Protein AF-A0A963PIR9-F1 (afdb_monomer_lite)

Sequence (460 aa):
MIISVSLACGAAQAVDATGGAGATGAAAPATNVNANANAIANAVTDGWLGLYDAKAFSLSIAGAGALPPSRQAAWYFRGETVAVPKSGLPLAGYEPGVRAFDDVEHWASTRAPDAALDYPPLVWVAAPQRIRDARLAPEGKELVASSGAMPFKFVPKIALNRSYADASSIKFFASRPLMLRGTLTPEGFVARSVWPEDFAFGPDAPATRALPAGDATQAMRTLMREMPQGGAQSPYAAMTLWQRPGDTGKWVGKPVLGLMVNGAQGDDDEAHGGHFAIVTGRVQADGSIGDWLVNNFYSLDVESEKGIIAAPVPLDNYLADLNAGQGWYRPSTMLVAVLEEERAAVLVQSALNRVYNQFYRHQLVYYHPNQNCASISVDTLRALGWDVPARGPSSRVLAWLGYPFIALKDMSIGKAKLAFDYLRTDQTRLMPAAALEEAFASLLALASGAPPQPPEGKLA

Foldseek 3Di:
DKKKWWDFQFDPDDDDDDDDDDDDDDDDDDDDDDDDDDQKDWPQPADFQFLHRSVQWDKQALNPDDAQPDPLVCVLQNHFIKTAGDPPAAAQAFDPPDQLLLRLLVCQQPDDLPDDFHDFSIAGARATIKGWQWAQALVNQWIQGPVGIWGEEEDDAQPLFPQFDDNRSSNVRNVATWMFGFDQDPRTTHTQFIDGQVLFADQFADAADEFDDDALLVSLVCVQLVDVQSCNVPDIDMHDHDDDPPPPRGFAFFKKKKKKFWFDFDDDSVGGGPAIWIWIHGQHPSRGQQSIWTQGDDASVDCDSLNDDGRGYGLRCCQTRRRRHRSRGTIMMMMMDGDPDCSLSSSLNSSSSNVVSCDSVVSQGQDQLQRHNQNSNQSSCVSQQQCLDFPFFQAQVCLVVQLVVCCVVVVDNPVSVSSSSNRGYGCSRNGSSSVVSSVSSSVVCVSVVPDDVPRPHSND

Structure (mmCIF, N/CA/C/O backbone):
data_AF-A0A963PIR9-F1
#
_entry.id   AF-A0A963PIR9-F1
#
loop_
_atom_site.group_PDB
_atom_site.id
_atom_site.type_symbol
_atom_site.label_atom_id
_atom_site.label_alt_id
_atom_site.label_comp_id
_atom_site.label_asym_id
_atom_site.label_entity_id
_atom_site.label_seq_id
_atom_site.pdbx_PDB_ins_code
_atom_site.Cartn_x
_atom_site.Cartn_y
_atom_site.Cartn_z
_atom_site.occupancy
_atom_site.B_iso_or_equiv
_atom_site.auth_seq_id
_atom_site.auth_comp_id
_atom_site.auth_asym_id
_atom_site.auth_atom_id
_atom_site.pdbx_PDB_model_num
ATOM 1 N N . MET A 1 1 ? -11.883 -6.493 -14.678 1.00 51.81 1 MET A N 1
ATOM 2 C CA . MET A 1 1 ? -12.381 -5.111 -14.879 1.00 51.81 1 MET A CA 1
ATOM 3 C C . MET A 1 1 ? -11.295 -4.118 -14.488 1.00 51.81 1 MET A C 1
ATOM 5 O O . MET A 1 1 ? -10.507 -4.513 -13.647 1.00 51.81 1 MET A O 1
ATOM 9 N N . ILE A 1 2 ? -11.221 -2.902 -15.052 1.00 58.22 2 ILE A N 1
ATOM 10 C CA . ILE A 1 2 ? -10.179 -1.905 -14.715 1.00 58.22 2 ILE A CA 1
ATOM 11 C C . ILE A 1 2 ? -10.826 -0.569 -14.327 1.00 58.22 2 ILE A C 1
ATOM 13 O O . ILE A 1 2 ? -11.630 -0.016 -15.080 1.00 58.22 2 ILE A O 1
ATOM 17 N N . ILE A 1 3 ? -10.488 -0.057 -13.145 1.00 51.84 3 ILE A N 1
ATOM 18 C CA . ILE A 1 3 ? -11.109 1.119 -12.515 1.00 51.84 3 ILE A CA 1
ATOM 19 C C . ILE A 1 3 ? -10.010 2.036 -11.993 1.00 51.84 3 ILE A C 1
ATOM 21 O O . ILE A 1 3 ? -8.996 1.562 -11.490 1.00 51.84 3 ILE A O 1
ATOM 25 N N . SER A 1 4 ? -10.216 3.344 -12.089 1.00 51.41 4 SER A N 1
ATOM 26 C CA . SER A 1 4 ? -9.362 4.334 -11.437 1.00 51.41 4 SER A CA 1
ATOM 27 C C . SER A 1 4 ? -10.076 4.904 -10.220 1.00 51.41 4 SER A C 1
ATOM 29 O O . SER A 1 4 ? -11.271 5.202 -10.266 1.00 51.41 4 SER A O 1
ATOM 31 N N . VAL A 1 5 ? -9.339 5.028 -9.124 1.00 54.53 5 VAL A N 1
ATOM 32 C CA . VAL A 1 5 ? -9.791 5.602 -7.862 1.00 54.53 5 VAL A CA 1
ATOM 33 C C . VAL A 1 5 ? -8.828 6.724 -7.489 1.00 54.53 5 VAL A C 1
ATOM 35 O O . VAL A 1 5 ? -7.631 6.491 -7.333 1.00 54.53 5 VAL A O 1
ATOM 38 N N . SER A 1 6 ? -9.346 7.937 -7.339 1.00 52.47 6 SER A N 1
ATOM 39 C CA . SER A 1 6 ? -8.608 9.093 -6.835 1.00 52.47 6 SER A CA 1
ATOM 40 C C . SER A 1 6 ? -8.974 9.325 -5.373 1.00 52.47 6 SER A C 1
ATOM 42 O O . SER A 1 6 ? -10.152 9.413 -5.018 1.00 52.47 6 SER A O 1
ATOM 44 N N . LEU A 1 7 ? -7.954 9.396 -4.521 1.00 49.66 7 LEU A N 1
ATOM 45 C CA . LEU A 1 7 ? -8.064 9.496 -3.071 1.00 49.66 7 LEU A CA 1
ATOM 46 C C . LEU A 1 7 ? -7.283 10.719 -2.581 1.00 49.66 7 LEU A C 1
ATOM 48 O O . LEU A 1 7 ? -6.090 10.864 -2.853 1.00 49.66 7 LEU A O 1
ATOM 52 N N . ALA A 1 8 ? -7.946 11.564 -1.798 1.00 42.62 8 ALA A N 1
ATOM 53 C CA . ALA A 1 8 ? -7.314 12.629 -1.029 1.00 42.62 8 ALA A CA 1
ATOM 54 C C . ALA A 1 8 ? -7.882 12.620 0.395 1.00 42.62 8 ALA A C 1
ATOM 56 O O . ALA A 1 8 ? -9.100 12.629 0.579 1.00 42.62 8 ALA A O 1
ATOM 57 N N . CYS A 1 9 ? -7.017 12.588 1.412 1.00 38.81 9 CYS A N 1
ATOM 58 C CA . CYS A 1 9 ? -7.437 12.688 2.809 1.00 38.81 9 CYS A CA 1
ATOM 59 C C . CYS A 1 9 ? -7.296 14.138 3.278 1.00 38.81 9 CYS A C 1
ATOM 61 O O . CYS A 1 9 ? -6.255 14.529 3.791 1.00 38.81 9 CYS A O 1
ATOM 63 N N . GLY A 1 10 ? -8.374 14.912 3.151 1.00 35.91 10 GLY A N 1
ATOM 64 C CA . GLY A 1 10 ? -8.484 16.236 3.763 1.00 35.91 10 GLY A CA 1
ATOM 65 C C . GLY A 1 10 ? -7.653 17.339 3.090 1.00 35.91 10 GLY A C 1
ATOM 66 O O . GLY A 1 10 ? -6.614 17.117 2.477 1.00 35.91 10 GLY A O 1
ATOM 67 N N . ALA A 1 11 ? -8.147 18.571 3.201 1.00 34.59 11 ALA A N 1
ATOM 68 C CA . ALA A 1 11 ? -7.557 19.761 2.600 1.00 34.59 11 ALA A CA 1
ATOM 69 C C . ALA A 1 11 ? -6.315 20.233 3.378 1.00 34.59 11 ALA A C 1
ATOM 71 O O . ALA A 1 11 ? -6.393 21.164 4.173 1.00 34.59 11 ALA A O 1
ATOM 72 N N . ALA A 1 12 ? -5.155 19.616 3.162 1.00 30.86 12 ALA A N 1
ATOM 73 C CA . ALA A 1 12 ? -3.904 20.084 3.755 1.00 30.86 12 ALA A CA 1
ATOM 74 C C . ALA A 1 12 ? -3.086 20.920 2.755 1.00 30.86 12 ALA A C 1
ATOM 76 O O . ALA A 1 12 ? -2.168 20.410 2.124 1.00 30.86 12 ALA A O 1
ATOM 77 N N . GLN A 1 13 ? -3.450 22.202 2.618 1.00 30.95 13 GLN A N 1
ATOM 78 C CA . GLN A 1 13 ? -2.555 23.377 2.580 1.00 30.95 13 GLN A CA 1
ATOM 79 C C . GLN A 1 13 ? -3.391 24.634 2.287 1.00 30.95 13 GLN A C 1
ATOM 81 O O . GLN A 1 13 ? -3.802 24.877 1.154 1.00 30.95 13 GLN A O 1
ATOM 86 N N . ALA A 1 14 ? -3.647 25.435 3.323 1.00 27.78 14 ALA A N 1
ATOM 87 C CA . ALA A 1 14 ? -4.069 26.819 3.166 1.00 27.78 14 ALA A CA 1
ATOM 88 C C . ALA A 1 14 ? -2.808 27.690 3.098 1.00 27.78 14 ALA A C 1
ATOM 90 O O . ALA A 1 14 ? -2.088 27.817 4.088 1.00 27.78 14 ALA A O 1
ATOM 91 N N . VAL A 1 15 ? -2.544 28.275 1.931 1.00 31.08 15 VAL A N 1
ATOM 92 C CA . VAL A 1 15 ? -1.823 29.547 1.847 1.00 31.08 15 VAL A CA 1
ATOM 93 C C . VAL A 1 15 ? -2.890 30.634 1.916 1.00 31.08 15 VAL A C 1
ATOM 95 O O . VAL A 1 15 ? -3.922 30.522 1.255 1.00 31.08 15 VAL A O 1
ATOM 98 N N . ASP A 1 16 ? -2.657 31.628 2.771 1.00 28.58 16 ASP A N 1
ATOM 99 C CA . ASP A 1 16 ? -3.532 32.771 3.029 1.00 28.58 16 ASP A CA 1
ATOM 100 C C . ASP A 1 16 ? -4.229 33.306 1.768 1.00 28.58 16 ASP A C 1
ATOM 102 O O . ASP A 1 16 ? -3.585 33.801 0.844 1.00 28.58 16 ASP A O 1
ATOM 106 N N . ALA A 1 17 ? -5.561 33.304 1.783 1.00 25.97 17 ALA A N 1
ATOM 107 C CA . ALA A 1 17 ? -6.361 34.236 1.003 1.00 25.97 17 ALA A CA 1
ATOM 108 C C . ALA A 1 17 ? -7.673 34.519 1.742 1.00 25.97 17 ALA A C 1
ATOM 110 O O . ALA A 1 17 ? -8.465 33.634 2.063 1.00 25.97 17 ALA A O 1
ATOM 111 N N . THR A 1 18 ? -7.859 35.791 2.057 1.00 29.84 18 THR A N 1
ATOM 112 C CA . THR A 1 18 ? -9.017 36.377 2.717 1.00 29.84 18 THR A CA 1
ATOM 113 C C . THR A 1 18 ? -10.271 36.336 1.835 1.00 29.84 18 THR A C 1
ATOM 115 O O . THR A 1 18 ? -10.213 36.633 0.646 1.00 29.84 18 THR A O 1
ATOM 118 N N . GLY A 1 19 ? -11.434 36.106 2.459 1.00 23.64 19 GLY A N 1
ATOM 119 C CA . GLY A 1 19 ? -12.704 36.694 2.013 1.00 23.64 19 GLY A CA 1
ATOM 120 C C . GLY A 1 19 ? -13.855 35.734 1.688 1.00 23.64 19 GLY A C 1
ATOM 121 O O . GLY A 1 19 ? -13.718 34.819 0.890 1.00 23.64 19 GLY A O 1
ATOM 122 N N . GLY A 1 20 ? -15.035 36.055 2.238 1.00 22.81 20 GLY A N 1
ATOM 123 C CA . GLY A 1 20 ? -16.329 35.785 1.594 1.00 22.81 20 GLY A CA 1
ATOM 124 C C . GLY A 1 20 ? -17.233 34.750 2.266 1.00 22.81 20 GLY A C 1
ATOM 125 O O . GLY A 1 20 ? -17.070 33.553 2.085 1.00 22.81 20 GLY A O 1
ATOM 126 N N . ALA A 1 21 ? -18.233 35.232 3.005 1.00 25.92 21 ALA A N 1
ATOM 127 C CA . ALA A 1 21 ? -19.285 34.444 3.640 1.00 25.92 21 ALA A CA 1
ATOM 128 C C . ALA A 1 21 ? -20.358 33.942 2.650 1.00 25.92 21 ALA A C 1
ATOM 130 O O . ALA A 1 21 ? -20.620 34.581 1.634 1.00 25.92 21 ALA A O 1
ATOM 131 N N . GLY A 1 22 ? -21.057 32.863 3.025 1.00 23.91 22 GLY A N 1
ATOM 132 C CA . GLY A 1 22 ? -22.300 32.426 2.382 1.00 23.91 22 GLY A CA 1
ATOM 133 C C . GLY A 1 22 ? -22.778 31.061 2.883 1.00 23.91 22 GLY A C 1
ATOM 134 O O . GLY A 1 22 ? -22.347 30.032 2.381 1.00 23.91 22 GLY A O 1
ATOM 135 N N . ALA A 1 23 ? -23.656 31.051 3.887 1.00 26.27 23 ALA A N 1
ATOM 136 C CA . ALA A 1 23 ? -24.321 29.853 4.399 1.00 26.27 23 ALA A CA 1
ATOM 137 C C . ALA A 1 23 ? -25.597 29.534 3.602 1.00 26.27 23 ALA A C 1
ATOM 139 O O . ALA A 1 23 ? -26.309 30.457 3.227 1.00 26.27 23 ALA A O 1
ATOM 140 N N . THR A 1 24 ? -25.947 28.253 3.457 1.00 26.12 24 THR A N 1
ATOM 141 C CA . THR A 1 24 ? -27.313 27.737 3.692 1.00 26.12 24 THR A CA 1
ATOM 142 C C . THR A 1 24 ? -27.246 26.225 3.914 1.00 26.12 24 THR A C 1
ATOM 144 O O . THR A 1 24 ? -26.590 25.500 3.172 1.00 26.12 24 THR A O 1
ATOM 147 N N . GLY A 1 25 ? -27.880 25.767 4.994 1.00 23.94 25 GLY A N 1
ATOM 148 C CA . GLY A 1 25 ? -27.978 24.360 5.363 1.00 23.94 25 GLY A CA 1
ATOM 149 C C . GLY A 1 25 ? -29.287 23.736 4.889 1.00 23.94 25 GLY A C 1
ATOM 150 O O . GLY A 1 25 ? -30.312 24.408 4.802 1.00 23.94 25 GLY A O 1
ATOM 151 N N . ALA A 1 26 ? -29.251 22.429 4.654 1.00 25.78 26 ALA A N 1
ATOM 152 C CA . ALA A 1 26 ? -30.433 21.584 4.589 1.00 25.78 26 ALA A CA 1
ATOM 153 C C . ALA A 1 26 ? -30.130 20.287 5.349 1.00 25.78 26 ALA A C 1
ATOM 155 O O . ALA A 1 26 ? -29.176 19.577 5.036 1.00 25.78 26 ALA A O 1
ATOM 156 N N . ALA A 1 27 ? -30.914 20.027 6.395 1.00 26.44 27 ALA A N 1
ATOM 157 C CA . ALA A 1 27 ? -30.847 18.814 7.197 1.00 26.44 27 ALA A CA 1
ATOM 158 C C . ALA A 1 27 ? -31.503 17.647 6.442 1.00 26.44 27 ALA A C 1
ATOM 160 O O . ALA A 1 27 ? -32.611 17.794 5.925 1.00 26.44 27 ALA A O 1
ATOM 161 N N . ALA A 1 28 ? -30.837 16.492 6.409 1.00 26.47 28 ALA A N 1
ATOM 162 C CA . ALA A 1 28 ? -31.400 15.231 5.928 1.00 26.47 28 ALA A CA 1
ATOM 163 C C . ALA A 1 28 ? -31.786 14.332 7.124 1.00 26.47 28 ALA A C 1
ATOM 165 O O . ALA A 1 28 ? -31.145 14.415 8.176 1.00 26.47 28 ALA A O 1
ATOM 166 N N . PRO A 1 29 ? -32.848 13.513 7.006 1.00 28.28 29 PRO A N 1
ATOM 167 C CA . PRO A 1 29 ? -33.499 12.876 8.145 1.00 28.28 29 PRO A CA 1
ATOM 168 C C . PRO A 1 29 ? -32.744 11.635 8.633 1.00 28.28 29 PRO A C 1
ATOM 170 O O . PRO A 1 29 ? -32.159 10.884 7.856 1.00 28.28 29 PRO A O 1
ATOM 173 N N . ALA A 1 30 ? -32.808 11.407 9.944 1.00 27.92 30 ALA A N 1
ATOM 174 C CA . ALA A 1 30 ? -32.287 10.219 10.600 1.00 27.92 30 ALA A CA 1
ATOM 175 C C . ALA A 1 30 ? -33.145 8.989 10.259 1.00 27.92 30 ALA A C 1
ATOM 177 O O . ALA A 1 30 ? -34.313 8.912 10.642 1.00 27.92 30 ALA A O 1
ATOM 178 N N . THR A 1 31 ? -32.562 8.007 9.576 1.00 29.03 31 THR A N 1
ATOM 179 C CA . THR A 1 31 ? -33.113 6.650 9.498 1.00 29.03 31 THR A CA 1
ATOM 180 C C . THR A 1 31 ? -32.428 5.765 10.530 1.00 29.03 31 THR A C 1
ATOM 182 O O . THR A 1 31 ? -31.224 5.528 10.464 1.00 29.03 31 THR A O 1
ATOM 185 N N . ASN A 1 32 ? -33.227 5.291 11.487 1.00 32.75 32 ASN A N 1
ATOM 186 C CA . ASN A 1 32 ? -32.869 4.290 12.486 1.00 32.75 32 ASN A CA 1
ATOM 187 C C . ASN A 1 32 ? -32.383 2.990 11.830 1.00 32.75 32 ASN A C 1
ATOM 189 O O . ASN A 1 32 ? -33.129 2.367 11.076 1.00 32.75 32 ASN A O 1
ATOM 193 N N . VAL A 1 33 ? -31.193 2.530 12.221 1.00 32.31 33 VAL A N 1
ATOM 194 C CA . VAL A 1 33 ? -30.774 1.131 12.085 1.00 32.31 33 VAL A CA 1
ATOM 195 C C . VAL A 1 33 ? -30.476 0.609 13.489 1.00 32.31 33 VAL A C 1
ATOM 197 O O . VAL A 1 33 ? -29.594 1.108 14.184 1.00 32.31 33 VAL A O 1
ATOM 200 N N . ASN A 1 34 ? -31.268 -0.367 13.929 1.00 35.25 34 ASN A N 1
ATOM 201 C CA . ASN A 1 34 ? -31.104 -1.037 15.214 1.00 35.25 34 ASN A CA 1
ATOM 202 C C . ASN A 1 34 ? -29.860 -1.947 15.212 1.00 35.25 34 ASN A C 1
ATOM 204 O O . ASN A 1 34 ? -29.832 -2.956 14.518 1.00 35.25 34 ASN A O 1
ATOM 208 N N . ALA A 1 35 ? -28.899 -1.575 16.059 1.00 33.12 35 ALA A N 1
ATOM 209 C CA . ALA A 1 35 ? -28.297 -2.357 17.146 1.00 33.12 35 ALA A CA 1
ATOM 210 C C . ALA A 1 35 ? -27.519 -3.677 16.880 1.00 33.12 35 ALA A C 1
ATOM 212 O O . ALA A 1 35 ? -28.085 -4.726 16.585 1.00 33.12 35 ALA A O 1
ATOM 213 N N . ASN A 1 36 ? -26.244 -3.599 17.300 1.00 38.16 36 ASN A N 1
ATOM 214 C CA . ASN A 1 36 ? -25.460 -4.565 18.094 1.00 38.16 36 ASN A CA 1
ATOM 215 C C . ASN A 1 36 ? -24.495 -5.543 17.397 1.00 38.16 36 ASN A C 1
ATOM 217 O O . ASN A 1 36 ? -24.749 -6.740 17.298 1.00 38.16 36 ASN A O 1
ATOM 221 N N . ALA A 1 37 ? -23.277 -5.042 17.161 1.00 34.19 37 ALA A N 1
ATOM 222 C CA . ALA A 1 37 ? -22.028 -5.676 17.595 1.00 34.19 37 ALA A CA 1
ATOM 223 C C . ALA A 1 37 ? -21.035 -4.566 18.009 1.00 34.19 37 ALA A C 1
ATOM 225 O O . ALA A 1 37 ? -21.046 -3.496 17.410 1.00 34.19 37 ALA A O 1
ATOM 226 N N . ASN A 1 38 ? -20.268 -4.794 19.082 1.00 49.88 38 ASN A N 1
ATOM 227 C CA . ASN A 1 38 ? -19.355 -3.860 19.765 1.00 49.88 38 ASN A CA 1
ATOM 228 C C . ASN A 1 38 ? -18.841 -2.691 18.903 1.00 49.88 38 ASN A C 1
ATOM 230 O O . ASN A 1 38 ? -18.019 -2.897 18.016 1.00 49.88 38 ASN A O 1
ATOM 234 N N . ALA A 1 39 ? -19.246 -1.459 19.233 1.00 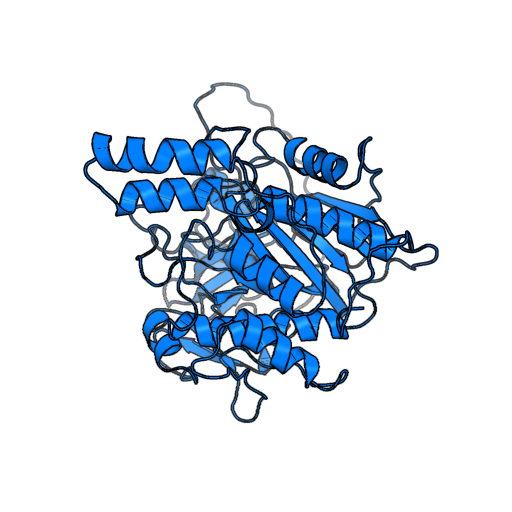70.06 39 ALA A N 1
ATOM 235 C CA . ALA A 1 39 ? -18.782 -0.247 18.546 1.00 70.06 39 ALA A CA 1
ATOM 236 C C . ALA A 1 39 ? -17.252 -0.121 18.511 1.00 70.06 39 ALA A C 1
ATOM 238 O O . ALA A 1 39 ? -16.700 0.521 17.628 1.00 70.06 39 ALA A O 1
ATOM 239 N N . ILE A 1 40 ? -16.584 -0.733 19.492 1.00 87.44 40 ILE A N 1
ATOM 240 C CA . ILE A 1 40 ? -15.135 -0.823 19.597 1.00 87.44 40 ILE A CA 1
ATOM 241 C C . ILE A 1 40 ? -14.758 -2.301 19.472 1.00 87.44 40 ILE A C 1
ATOM 243 O O . ILE A 1 40 ? -14.943 -3.086 20.404 1.00 87.44 40 ILE A O 1
ATOM 247 N N . ALA A 1 41 ? -14.242 -2.679 18.310 1.00 91.38 41 ALA A N 1
ATOM 248 C CA . ALA A 1 41 ? -13.771 -4.024 18.012 1.00 91.38 41 ALA A CA 1
ATOM 249 C C . ALA A 1 41 ? -12.240 -4.081 18.083 1.00 91.38 41 ALA A C 1
ATOM 251 O O . ALA A 1 41 ? -11.566 -3.065 17.915 1.00 91.38 41 ALA A O 1
ATOM 252 N N . ASN A 1 42 ? -11.660 -5.266 18.285 1.00 93.06 42 ASN A N 1
ATOM 253 C CA . ASN A 1 42 ? -10.223 -5.409 18.055 1.00 93.06 42 ASN A CA 1
ATOM 254 C C . ASN A 1 42 ? -9.954 -5.336 16.545 1.00 93.06 42 ASN A C 1
ATOM 256 O O . ASN A 1 42 ? -10.775 -5.742 15.725 1.00 93.06 42 ASN A O 1
ATOM 260 N N . ALA A 1 43 ? -8.761 -4.895 16.158 1.00 92.94 43 ALA A N 1
ATOM 261 C CA . ALA A 1 43 ? -8.380 -4.757 14.753 1.00 92.94 43 ALA A CA 1
ATOM 262 C C . ALA A 1 43 ? -8.409 -6.076 13.944 1.00 92.94 43 ALA A C 1
ATOM 264 O O . ALA A 1 43 ? -8.319 -6.028 12.721 1.00 92.94 43 ALA A O 1
ATOM 265 N N . VAL A 1 44 ? -8.530 -7.231 14.616 1.00 94.38 44 VAL A N 1
ATOM 266 C CA . VAL A 1 44 ? -8.491 -8.586 14.030 1.00 94.38 44 VAL A CA 1
ATOM 267 C C . VAL A 1 44 ? -9.684 -9.476 14.428 1.00 94.38 44 VAL A C 1
ATOM 269 O O . VAL A 1 44 ? -9.636 -10.689 14.251 1.00 94.38 44 VAL A O 1
ATOM 272 N N . THR A 1 45 ? -10.750 -8.931 15.028 1.00 87.38 45 THR A N 1
ATOM 273 C CA . THR A 1 45 ? -11.885 -9.763 15.496 1.00 87.38 45 THR A CA 1
ATOM 274 C C . THR A 1 45 ? -12.872 -10.163 14.406 1.00 87.38 45 THR A C 1
ATOM 276 O O . THR A 1 45 ? -13.570 -11.167 14.560 1.00 87.38 45 THR A O 1
ATOM 279 N N . ASP A 1 46 ? -12.957 -9.394 13.327 1.00 87.25 46 ASP A N 1
ATOM 280 C CA . ASP A 1 46 ? -13.965 -9.538 12.284 1.00 87.25 46 ASP A CA 1
ATOM 281 C C . ASP A 1 46 ? -13.552 -8.872 10.964 1.00 87.25 46 ASP A C 1
ATOM 283 O O . ASP A 1 46 ? -12.630 -8.055 10.900 1.00 87.25 46 ASP A O 1
ATOM 287 N N . GLY A 1 47 ? -14.256 -9.240 9.893 1.00 90.81 47 GLY A N 1
ATOM 288 C CA . GLY A 1 47 ? -14.003 -8.734 8.549 1.00 90.81 47 GLY A CA 1
ATOM 289 C C . GLY A 1 47 ? -12.731 -9.302 7.926 1.00 90.81 47 GLY A C 1
ATOM 290 O O . GLY A 1 47 ? -12.360 -10.456 8.149 1.00 90.81 47 GLY A O 1
ATOM 291 N N . TRP A 1 48 ? -12.082 -8.475 7.114 1.00 94.44 48 TRP A N 1
ATOM 292 C CA . TRP A 1 48 ? -10.945 -8.862 6.289 1.00 94.44 48 TRP A CA 1
ATOM 293 C C . TRP A 1 48 ? -9.705 -8.041 6.638 1.00 94.44 48 TRP A C 1
ATOM 295 O O . TRP A 1 48 ? -9.798 -6.928 7.146 1.00 94.44 48 TRP A O 1
ATOM 305 N N . LEU A 1 49 ? -8.542 -8.595 6.321 1.00 96.00 49 LEU A N 1
ATOM 306 C CA . LEU A 1 49 ? -7.296 -7.862 6.129 1.00 96.00 49 LEU A CA 1
ATOM 307 C C . LEU A 1 49 ? -6.803 -8.227 4.730 1.00 96.00 49 LEU A C 1
ATOM 309 O O . LEU A 1 49 ? -6.294 -9.321 4.520 1.00 96.00 49 LEU A O 1
ATOM 313 N N . GLY A 1 50 ? -7.019 -7.367 3.741 1.00 96.75 50 GLY A N 1
ATOM 314 C CA . GLY A 1 50 ? -6.797 -7.693 2.334 1.00 96.75 50 GLY A CA 1
ATOM 315 C C . GLY A 1 50 ? -7.591 -8.926 1.901 1.00 96.75 50 GLY A C 1
ATOM 316 O O . GLY A 1 50 ? -8.819 -8.895 1.825 1.00 96.75 50 GLY A O 1
ATOM 317 N N . LEU A 1 51 ? -6.872 -10.007 1.591 1.00 97.25 51 LEU A N 1
ATOM 318 C CA . LEU A 1 51 ? -7.437 -11.300 1.188 1.00 97.25 51 LEU A CA 1
ATOM 319 C C . LEU A 1 51 ? -7.679 -12.262 2.362 1.00 97.25 51 LEU A C 1
ATOM 321 O O . LEU A 1 51 ? -8.302 -13.305 2.164 1.00 97.25 51 LEU A O 1
ATOM 325 N N . TYR A 1 52 ? -7.184 -11.942 3.559 1.00 97.62 52 TYR A N 1
ATOM 326 C CA . TYR A 1 52 ? -7.226 -12.826 4.720 1.00 97.62 52 TYR A CA 1
ATOM 327 C C . TYR A 1 52 ? -8.454 -12.567 5.592 1.00 97.62 52 TYR A C 1
ATOM 329 O O . TYR A 1 52 ? -8.827 -11.413 5.812 1.00 97.62 52 TYR A O 1
ATOM 337 N N . ASP A 1 53 ? -9.013 -13.625 6.182 1.00 96.25 53 ASP A N 1
ATOM 338 C CA . ASP A 1 53 ? -9.927 -13.479 7.319 1.00 96.25 53 ASP A CA 1
ATOM 339 C C . ASP A 1 53 ? -9.160 -12.849 8.490 1.00 96.25 53 ASP A C 1
ATOM 341 O O . ASP A 1 53 ? -8.128 -13.37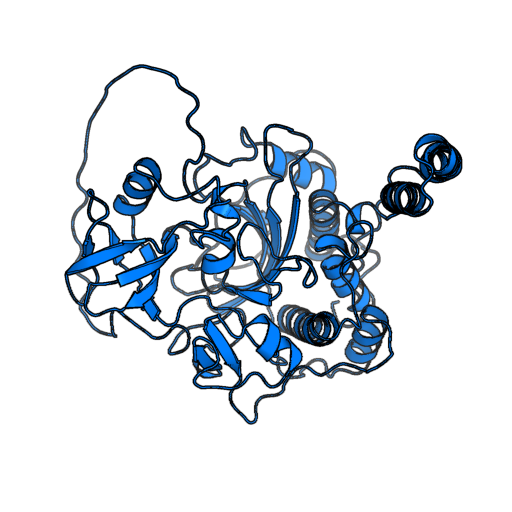2 8.927 1.00 96.25 53 ASP A O 1
ATOM 345 N N . ALA A 1 54 ? -9.657 -11.727 9.012 1.00 96.12 54 ALA A N 1
ATOM 346 C CA . ALA A 1 54 ? -9.029 -11.033 10.129 1.00 96.12 54 ALA A CA 1
ATOM 347 C C . ALA A 1 54 ? -8.888 -11.946 11.366 1.00 96.12 54 ALA A C 1
ATOM 349 O O . ALA A 1 54 ? -7.880 -11.887 12.072 1.00 96.12 54 ALA A O 1
ATOM 350 N N . LYS A 1 55 ? -9.825 -12.885 11.570 1.00 97.00 55 LYS A N 1
ATOM 351 C CA . LYS A 1 55 ? -9.809 -13.861 12.674 1.00 97.00 55 LYS A CA 1
ATOM 352 C C . LYS A 1 55 ? -8.670 -14.867 12.577 1.00 97.00 55 LYS A C 1
ATOM 354 O O . LYS A 1 55 ? -8.412 -15.574 13.555 1.00 97.00 55 LYS A O 1
ATOM 359 N N . ALA A 1 56 ? -7.983 -14.958 11.442 1.00 97.50 56 ALA A N 1
ATOM 360 C CA . ALA A 1 56 ? -6.788 -15.777 11.291 1.00 97.50 56 ALA A CA 1
ATOM 361 C C . ALA A 1 56 ? -5.566 -15.185 12.021 1.00 97.50 56 ALA A C 1
ATOM 363 O O . ALA A 1 56 ? -4.539 -15.853 12.128 1.00 97.50 56 ALA A O 1
ATOM 364 N N . PHE A 1 57 ? -5.673 -13.967 12.561 1.00 98.19 57 PHE A N 1
ATOM 365 C CA . PHE A 1 57 ? -4.586 -13.276 13.246 1.00 98.19 57 PHE A CA 1
ATOM 366 C C . PHE A 1 57 ? -4.843 -13.105 14.746 1.00 98.19 57 PHE A C 1
ATOM 368 O O . PHE A 1 57 ? -5.975 -13.131 15.233 1.00 98.19 57 PHE A O 1
ATOM 375 N N . SER A 1 58 ? -3.752 -12.903 15.475 1.00 97.44 58 SER A N 1
ATOM 376 C CA . SER A 1 58 ? -3.710 -12.464 16.868 1.00 97.44 58 SER A CA 1
ATOM 377 C C . SER A 1 58 ? -2.881 -11.183 16.961 1.00 97.44 58 SER A C 1
ATOM 379 O O . SER A 1 58 ? -1.948 -10.992 16.183 1.00 97.44 58 SER A O 1
ATOM 381 N N . LEU A 1 59 ? -3.195 -10.299 17.908 1.00 97.44 59 LEU A N 1
ATOM 382 C CA . LEU A 1 59 ? -2.446 -9.051 18.072 1.00 97.44 59 LEU A CA 1
ATOM 383 C C . LEU A 1 59 ? -1.158 -9.249 18.882 1.00 97.44 59 LEU A C 1
ATOM 385 O O . LEU A 1 59 ? -1.128 -9.968 19.882 1.00 97.44 59 LEU A O 1
ATOM 389 N N . SER A 1 60 ? -0.122 -8.539 18.450 1.00 96.56 60 SER A N 1
ATOM 390 C CA . SER A 1 60 ? 1.039 -8.135 19.237 1.00 96.56 60 SER A CA 1
ATOM 391 C C . SER A 1 60 ? 0.938 -6.632 19.451 1.00 96.56 60 SER A C 1
ATOM 393 O O . SER A 1 60 ? 0.855 -5.893 18.470 1.00 96.56 60 SER A O 1
ATOM 395 N N . ILE A 1 61 ? 0.939 -6.169 20.695 1.00 95.44 61 ILE A N 1
ATOM 396 C CA . ILE A 1 61 ? 0.839 -4.750 21.048 1.00 95.44 61 ILE A CA 1
ATOM 397 C C . ILE A 1 61 ? 2.136 -4.364 21.749 1.00 95.44 61 ILE A C 1
ATOM 399 O O . ILE A 1 61 ? 2.378 -4.814 22.868 1.00 95.44 61 ILE A O 1
ATOM 403 N N . ALA A 1 62 ? 2.979 -3.569 21.086 1.00 92.25 62 ALA A N 1
ATOM 404 C CA . ALA A 1 62 ? 4.293 -3.171 21.600 1.00 92.25 62 ALA A CA 1
ATOM 405 C C . ALA A 1 62 ? 5.116 -4.377 22.111 1.00 92.25 62 ALA A C 1
ATOM 407 O O . ALA A 1 62 ? 5.674 -4.374 23.208 1.00 92.25 62 ALA A O 1
ATOM 408 N N . GLY A 1 63 ? 5.117 -5.457 21.320 1.00 88.94 63 GLY A N 1
ATOM 409 C CA . GLY A 1 63 ? 5.825 -6.705 21.619 1.00 88.94 63 GLY A CA 1
ATOM 410 C C . GLY A 1 63 ? 5.158 -7.619 22.656 1.00 88.94 63 GLY A C 1
ATOM 411 O O . GLY A 1 63 ? 5.648 -8.725 22.876 1.00 88.94 63 GLY A O 1
ATOM 412 N N . ALA A 1 64 ? 4.049 -7.207 23.275 1.00 91.69 64 ALA A N 1
ATOM 413 C CA . ALA A 1 64 ? 3.262 -8.053 24.167 1.00 91.69 64 ALA A CA 1
ATOM 414 C C . ALA A 1 64 ? 2.149 -8.789 23.400 1.00 91.69 64 ALA A C 1
ATOM 416 O O . ALA A 1 64 ? 1.439 -8.192 22.593 1.00 91.69 64 ALA A O 1
ATOM 417 N N . GLY A 1 65 ? 1.948 -10.078 23.689 1.00 93.38 65 GLY A N 1
ATOM 418 C CA . GLY A 1 65 ? 0.923 -10.906 23.043 1.00 93.38 65 GLY A CA 1
ATOM 419 C C . GLY A 1 65 ? 1.516 -11.902 22.049 1.00 93.38 65 GLY A C 1
ATOM 420 O O . GLY A 1 65 ? 2.430 -12.651 22.395 1.00 93.38 65 GLY A O 1
ATOM 421 N N . ALA A 1 66 ? 0.963 -11.962 20.835 1.00 92.00 66 ALA A N 1
ATOM 422 C CA . ALA A 1 66 ? 1.462 -12.861 19.796 1.00 92.00 66 ALA A CA 1
ATOM 423 C C . ALA A 1 66 ? 2.879 -12.460 19.357 1.00 92.00 66 ALA A C 1
ATOM 425 O O . ALA A 1 66 ? 3.156 -11.287 19.152 1.00 92.00 66 ALA A O 1
ATOM 426 N N . LEU A 1 67 ? 3.781 -13.421 19.170 1.00 91.25 67 LEU A N 1
ATOM 427 C CA . LEU A 1 67 ? 5.143 -13.131 18.718 1.00 91.25 67 LEU A CA 1
ATOM 428 C C . LEU A 1 67 ? 5.249 -13.341 17.205 1.00 91.25 67 LEU A C 1
ATOM 430 O O . LEU A 1 67 ? 4.935 -14.442 16.744 1.00 91.25 67 LEU A O 1
ATOM 434 N N . PRO A 1 68 ? 5.715 -12.344 16.425 1.00 92.62 68 PRO A N 1
ATOM 435 C CA . PRO A 1 68 ? 5.981 -12.548 15.009 1.00 92.62 68 PRO A CA 1
ATOM 436 C C . PRO A 1 68 ? 6.953 -13.722 14.788 1.00 92.62 68 PRO A C 1
ATOM 438 O O . PRO A 1 68 ? 7.978 -13.801 15.471 1.00 92.62 68 PRO A O 1
ATOM 441 N N . PRO A 1 69 ? 6.693 -14.617 13.816 1.00 89.88 69 PRO A N 1
ATOM 442 C CA . PRO A 1 69 ? 7.559 -15.762 13.524 1.00 89.88 69 PRO A CA 1
ATOM 443 C C . PRO A 1 69 ? 8.964 -15.345 13.056 1.00 89.88 69 PRO A C 1
ATOM 445 O O . PRO A 1 69 ? 9.931 -16.087 13.221 1.00 89.88 69 PRO A O 1
ATOM 448 N N . SER A 1 70 ? 9.101 -14.146 12.482 1.00 90.06 70 SER A N 1
ATOM 449 C CA . SER A 1 70 ? 10.389 -13.557 12.113 1.00 90.06 70 SER A CA 1
ATOM 450 C C . SER A 1 70 ? 10.950 -12.722 13.265 1.00 90.06 70 SER A C 1
ATOM 452 O O . SER A 1 70 ? 10.354 -11.716 13.651 1.00 90.06 70 SER A O 1
ATOM 454 N N . ARG A 1 71 ? 12.135 -13.091 13.778 1.00 92.62 71 ARG A N 1
ATOM 455 C CA . ARG A 1 71 ? 12.839 -12.323 14.825 1.00 92.62 71 ARG A CA 1
ATOM 456 C C . ARG A 1 71 ? 13.182 -10.908 14.365 1.00 92.62 71 ARG A C 1
ATOM 458 O O . ARG A 1 71 ? 13.095 -9.974 15.152 1.00 92.62 71 ARG A O 1
ATOM 465 N N . GLN A 1 72 ? 13.554 -10.751 13.098 1.00 94.00 72 GLN A N 1
ATOM 466 C CA . GLN A 1 72 ? 13.866 -9.452 12.516 1.00 94.00 72 GLN A CA 1
ATOM 467 C C . GLN A 1 72 ? 12.613 -8.579 12.435 1.00 94.00 72 GLN A C 1
ATOM 469 O O . GLN A 1 72 ? 12.638 -7.432 12.868 1.00 94.00 72 GLN A O 1
ATOM 474 N N . ALA A 1 73 ? 11.489 -9.142 11.977 1.00 93.38 73 ALA A N 1
ATOM 475 C CA . ALA A 1 73 ? 10.217 -8.425 11.975 1.00 93.38 73 ALA A CA 1
ATOM 476 C C . ALA A 1 73 ? 9.800 -8.037 13.407 1.00 93.38 73 ALA A C 1
ATOM 478 O O . ALA A 1 73 ? 9.438 -6.891 13.653 1.00 93.38 73 ALA A O 1
ATOM 479 N N . ALA A 1 74 ? 9.944 -8.940 14.383 1.00 94.75 74 ALA A N 1
ATOM 480 C CA . ALA A 1 74 ? 9.693 -8.621 15.789 1.00 94.75 74 ALA A CA 1
ATOM 481 C C . ALA A 1 74 ? 10.580 -7.471 16.307 1.00 94.75 74 ALA A C 1
ATOM 483 O O . ALA A 1 74 ? 10.115 -6.656 17.098 1.00 94.75 74 ALA A O 1
ATOM 484 N N . TRP A 1 75 ? 11.830 -7.364 15.844 1.00 94.62 75 TRP A N 1
ATOM 485 C CA . TRP A 1 75 ? 12.720 -6.262 16.214 1.00 94.62 75 TRP A CA 1
ATOM 486 C C . TRP A 1 75 ? 12.253 -4.916 15.652 1.00 94.62 75 TRP A C 1
ATOM 488 O O . TRP A 1 75 ? 12.165 -3.950 16.415 1.00 94.62 75 TRP A O 1
ATOM 498 N N . TYR A 1 76 ? 11.922 -4.852 14.357 1.00 94.38 76 TYR A N 1
ATOM 499 C CA . TYR A 1 76 ? 11.435 -3.624 13.713 1.00 94.38 76 TYR A CA 1
ATOM 500 C C . TYR A 1 76 ? 10.119 -3.137 14.326 1.00 94.38 76 TYR A C 1
ATOM 502 O O . TYR A 1 76 ? 9.961 -1.948 14.579 1.00 94.38 76 TYR A O 1
ATOM 510 N N . PHE A 1 77 ? 9.205 -4.059 14.634 1.00 95.56 77 PHE A N 1
ATOM 511 C CA . PHE A 1 77 ? 7.850 -3.751 15.097 1.00 95.56 77 PHE A CA 1
ATOM 512 C C . PHE A 1 77 ? 7.670 -3.857 16.621 1.00 95.56 77 PHE A C 1
ATOM 514 O O . PHE A 1 77 ? 6.545 -3.901 17.113 1.00 95.56 77 PHE A O 1
ATOM 521 N N . ARG A 1 78 ? 8.759 -3.875 17.403 1.00 94.50 78 ARG A N 1
ATOM 522 C CA . ARG A 1 78 ? 8.708 -4.035 18.872 1.00 94.50 78 ARG A CA 1
ATOM 523 C C . ARG A 1 78 ? 7.896 -2.957 19.598 1.00 94.50 78 ARG A C 1
ATOM 525 O O . ARG A 1 78 ? 7.401 -3.214 20.685 1.00 94.50 78 ARG A O 1
ATOM 532 N N . GLY A 1 79 ? 7.790 -1.759 19.024 1.00 93.75 79 GLY A N 1
ATOM 533 C CA . GLY A 1 79 ? 6.999 -0.648 19.567 1.00 93.75 79 GLY A CA 1
ATOM 534 C C . GLY A 1 79 ? 5.610 -0.513 18.943 1.00 93.75 79 GLY A C 1
ATOM 535 O O . GLY A 1 79 ? 4.860 0.377 19.324 1.00 93.75 79 GLY A O 1
ATOM 536 N N . GLU A 1 80 ? 5.270 -1.379 17.991 1.00 95.75 80 GLU A N 1
ATOM 537 C CA . GLU A 1 80 ? 4.094 -1.234 17.142 1.00 95.75 80 GLU A CA 1
ATOM 538 C C . GLU A 1 80 ? 2.986 -2.217 17.514 1.00 95.75 80 GLU A C 1
ATOM 540 O O . GLU A 1 80 ? 3.210 -3.231 18.185 1.00 95.75 80 GLU A O 1
ATOM 545 N N . THR A 1 81 ? 1.773 -1.931 17.035 1.00 97.44 81 THR A N 1
ATOM 546 C CA . THR A 1 81 ? 0.690 -2.919 17.036 1.00 97.44 81 THR A CA 1
ATOM 547 C C . THR A 1 81 ? 0.651 -3.648 15.699 1.00 97.44 81 THR A C 1
ATOM 549 O O . THR A 1 81 ? 0.420 -3.041 14.651 1.00 97.44 81 THR A O 1
ATOM 552 N N . VAL A 1 82 ? 0.853 -4.964 15.730 1.00 98.25 82 VAL A N 1
ATOM 553 C CA . VAL A 1 82 ? 0.854 -5.818 14.538 1.00 98.25 82 VAL A CA 1
ATOM 554 C C . VAL A 1 82 ? -0.092 -7.002 14.700 1.00 98.25 82 VAL A C 1
ATOM 556 O O . VAL A 1 82 ? -0.281 -7.530 15.795 1.00 98.25 82 VAL A O 1
ATOM 559 N N . ALA A 1 83 ? -0.681 -7.430 13.590 1.00 98.25 83 ALA A N 1
ATOM 560 C CA . ALA A 1 83 ? -1.439 -8.664 13.490 1.00 98.25 83 ALA A CA 1
ATOM 561 C C . ALA A 1 83 ? -0.499 -9.790 13.037 1.00 98.25 83 ALA A C 1
ATOM 563 O O . ALA A 1 83 ? 0.145 -9.698 11.992 1.00 98.25 83 ALA A O 1
ATOM 564 N N . VAL A 1 84 ? -0.412 -10.851 13.835 1.00 98.12 84 VAL A N 1
ATOM 565 C CA . VAL A 1 84 ? 0.450 -12.016 13.607 1.00 98.12 84 VAL A CA 1
ATOM 566 C C . VAL A 1 84 ? -0.428 -13.221 13.268 1.00 98.12 84 VAL A C 1
ATOM 568 O O . VAL A 1 84 ? -1.395 -13.463 13.998 1.00 98.12 84 VAL A O 1
ATOM 571 N N . PRO A 1 85 ? -0.144 -13.980 12.193 1.00 97.56 85 PRO A N 1
ATOM 572 C CA . PRO A 1 85 ? -0.922 -15.172 11.871 1.00 97.56 85 PRO A CA 1
ATOM 573 C C . PRO A 1 85 ? -0.936 -16.169 13.032 1.00 97.56 85 PRO A C 1
ATOM 575 O O . PRO A 1 85 ? 0.075 -16.379 13.706 1.00 97.56 85 PRO A O 1
ATOM 578 N N . LYS A 1 86 ? -2.084 -16.804 13.266 1.00 96.69 86 LYS A N 1
ATOM 579 C CA . LYS A 1 86 ? -2.213 -17.884 14.249 1.00 96.69 86 LYS A CA 1
ATOM 580 C C . LYS A 1 86 ? -1.385 -19.107 13.842 1.00 96.69 86 LYS A C 1
ATOM 582 O O . LYS A 1 86 ? -1.117 -19.348 12.666 1.00 96.69 86 LYS A O 1
ATOM 587 N N . SER A 1 87 ? -1.001 -19.899 14.842 1.00 93.69 87 SER A N 1
ATOM 588 C CA . SER A 1 87 ? -0.262 -21.150 14.636 1.00 93.69 87 SER A CA 1
ATOM 589 C C . SER A 1 87 ? -1.025 -22.113 13.716 1.00 93.69 87 SER A C 1
ATOM 591 O O . SER A 1 87 ? -2.249 -22.200 13.791 1.00 93.69 87 SER A O 1
ATOM 593 N N . GLY A 1 88 ? -0.295 -22.846 12.871 1.00 92.50 88 GLY A N 1
ATOM 594 C CA . GLY A 1 88 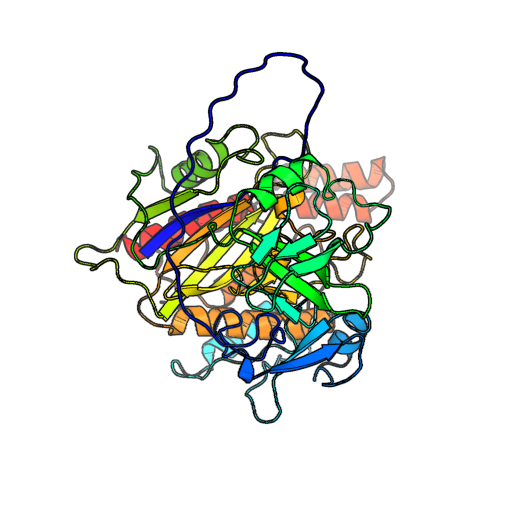? -0.847 -23.834 11.935 1.00 92.50 88 GLY A CA 1
ATOM 595 C C . GLY A 1 88 ? -1.248 -23.286 10.561 1.00 92.50 88 GLY A C 1
ATOM 596 O O . GLY A 1 88 ? -1.587 -24.073 9.683 1.00 92.50 88 GLY A O 1
ATOM 597 N N . LEU A 1 89 ? -1.184 -21.969 10.350 1.00 95.50 89 LEU A N 1
ATOM 598 C CA . LEU A 1 89 ? -1.419 -21.354 9.042 1.00 95.50 89 LEU A CA 1
ATOM 599 C C . LEU A 1 89 ? -0.164 -21.432 8.151 1.00 95.50 89 LEU A C 1
ATOM 601 O O . LEU A 1 89 ? 0.955 -21.381 8.673 1.00 95.50 89 LEU A O 1
ATOM 605 N N . PRO A 1 90 ? -0.319 -21.534 6.816 1.00 94.69 90 PRO A N 1
ATOM 606 C CA . PRO A 1 90 ? 0.810 -21.604 5.894 1.00 94.69 90 PRO A CA 1
ATOM 607 C C . PRO A 1 90 ? 1.531 -20.255 5.857 1.00 94.69 90 PRO A C 1
ATOM 609 O O . PRO A 1 90 ? 1.049 -19.307 5.251 1.00 94.69 90 PRO A O 1
ATOM 612 N N . LEU A 1 91 ? 2.675 -20.135 6.526 1.00 95.62 91 LEU A N 1
ATOM 613 C CA . LEU A 1 91 ? 3.491 -18.919 6.491 1.00 95.62 91 LEU A CA 1
ATOM 614 C C . LEU A 1 91 ? 4.315 -18.861 5.202 1.00 95.62 91 LEU A C 1
ATOM 616 O O . LEU A 1 91 ? 4.879 -19.869 4.776 1.00 95.62 91 LEU A O 1
ATOM 620 N N . ALA A 1 92 ? 4.457 -17.669 4.625 1.00 96.12 92 ALA A N 1
ATOM 621 C CA . ALA A 1 92 ? 5.359 -17.461 3.501 1.00 96.12 92 ALA A CA 1
ATOM 622 C C . ALA A 1 92 ? 6.811 -17.766 3.913 1.00 96.12 92 ALA A C 1
ATOM 624 O O . ALA A 1 92 ? 7.334 -17.186 4.869 1.00 96.12 92 ALA A O 1
ATOM 625 N N . GLY A 1 93 ? 7.462 -18.674 3.184 1.00 93.88 93 GLY A N 1
ATOM 626 C CA . GLY A 1 93 ? 8.902 -18.936 3.288 1.00 93.88 93 GLY A CA 1
ATOM 627 C C . GLY A 1 93 ? 9.725 -18.025 2.373 1.00 93.88 93 GLY A C 1
ATOM 628 O O . GLY A 1 93 ? 9.165 -17.165 1.701 1.00 93.88 93 GLY A O 1
ATOM 629 N N . TYR A 1 94 ? 11.039 -18.245 2.318 1.00 95.50 94 TYR A N 1
ATOM 630 C CA . TYR A 1 94 ? 11.974 -17.679 1.332 1.00 95.50 94 TYR A CA 1
ATOM 631 C C . TYR A 1 94 ? 13.188 -18.612 1.185 1.00 95.50 94 TYR A C 1
ATOM 633 O O . TYR A 1 94 ? 13.437 -19.399 2.101 1.00 95.50 94 TYR A O 1
ATOM 641 N N . GLU A 1 95 ? 13.929 -18.532 0.076 1.00 96.62 95 GLU A N 1
ATOM 642 C CA . GLU A 1 95 ? 15.170 -19.302 -0.108 1.00 96.62 95 GLU A CA 1
ATOM 643 C C . GLU A 1 95 ? 16.390 -18.479 0.357 1.00 96.62 95 GLU A C 1
ATOM 645 O O . GLU A 1 95 ? 16.653 -17.407 -0.200 1.00 96.62 95 GLU A O 1
ATOM 650 N N . PRO A 1 96 ? 17.142 -18.914 1.386 1.00 95.19 96 PRO A N 1
ATOM 651 C CA . PRO A 1 96 ? 18.307 -18.178 1.867 1.00 95.19 96 PRO A CA 1
ATOM 652 C C . PRO A 1 96 ? 19.442 -18.116 0.838 1.00 95.19 96 PRO A C 1
ATOM 654 O O . PRO A 1 96 ? 19.793 -19.112 0.215 1.00 95.19 96 PRO A O 1
ATOM 657 N N . GLY A 1 97 ? 20.074 -16.950 0.699 1.00 94.69 97 GLY A N 1
ATOM 658 C CA . GLY A 1 97 ? 21.250 -16.771 -0.165 1.00 94.69 97 GLY A CA 1
ATOM 659 C C . GLY A 1 97 ? 20.951 -16.686 -1.668 1.00 94.69 97 GLY A C 1
ATOM 660 O O . GLY A 1 97 ? 21.875 -16.485 -2.455 1.00 94.69 97 GLY A O 1
ATOM 661 N N . VAL A 1 98 ? 19.682 -16.778 -2.069 1.00 96.94 98 VAL A N 1
ATOM 662 C CA . VAL A 1 98 ? 19.220 -16.556 -3.447 1.00 96.94 98 VAL A CA 1
ATOM 663 C C . VAL A 1 98 ? 18.750 -15.107 -3.602 1.00 96.94 98 VAL A C 1
ATOM 665 O O . VAL A 1 98 ? 18.210 -14.510 -2.670 1.00 96.94 98 VAL A O 1
ATOM 668 N N . ARG A 1 99 ? 18.971 -14.492 -4.771 1.00 96.44 99 ARG A N 1
ATOM 669 C CA . ARG A 1 99 ? 18.482 -13.125 -5.025 1.00 96.44 99 ARG A CA 1
ATOM 670 C C . ARG A 1 99 ? 16.955 -13.109 -4.976 1.00 96.44 99 ARG A C 1
ATOM 672 O O . ARG A 1 99 ? 16.313 -14.021 -5.484 1.00 96.44 99 ARG A O 1
ATOM 679 N N . ALA A 1 100 ? 16.374 -12.042 -4.430 1.00 96.81 100 ALA A N 1
ATOM 680 C CA . ALA A 1 100 ? 14.956 -12.050 -4.082 1.00 96.81 100 ALA A CA 1
ATOM 681 C C . ALA A 1 100 ? 13.990 -12.352 -5.221 1.00 96.81 100 ALA A C 1
ATOM 683 O O . ALA A 1 100 ? 13.040 -13.103 -5.021 1.00 96.81 100 ALA A O 1
ATOM 684 N N . PHE A 1 101 ? 14.243 -11.813 -6.408 1.00 97.31 101 PHE A N 1
ATOM 685 C CA . PHE A 1 101 ? 13.355 -12.020 -7.548 1.00 97.31 101 PHE A CA 1
ATOM 686 C C . PHE A 1 101 ? 13.605 -13.361 -8.255 1.00 97.31 101 PHE A C 1
ATOM 688 O O . PHE A 1 101 ? 12.643 -13.955 -8.722 1.00 97.31 101 PHE A O 1
ATOM 695 N N . ASP A 1 102 ? 14.833 -13.897 -8.218 1.00 98.00 102 ASP A N 1
ATOM 696 C CA . ASP A 1 102 ? 15.116 -15.272 -8.671 1.00 98.00 102 ASP A CA 1
ATOM 697 C C . ASP A 1 102 ? 14.402 -16.296 -7.767 1.00 98.00 102 ASP A C 1
ATOM 699 O O . ASP A 1 102 ? 13.857 -17.293 -8.235 1.00 98.00 102 ASP A O 1
ATOM 703 N N . ASP A 1 103 ? 14.381 -16.034 -6.454 1.00 98.19 103 ASP A N 1
ATOM 704 C CA . ASP A 1 103 ? 13.644 -16.837 -5.478 1.00 98.19 103 ASP A CA 1
ATOM 705 C C . ASP A 1 103 ? 12.132 -16.813 -5.755 1.00 98.19 103 ASP A C 1
ATOM 707 O O . ASP A 1 103 ? 11.486 -17.861 -5.767 1.00 98.19 103 ASP A O 1
ATOM 711 N N . VAL A 1 104 ? 11.564 -15.631 -6.023 1.00 98.19 104 VAL A N 1
ATOM 712 C CA . VAL A 1 104 ? 10.143 -15.491 -6.386 1.00 98.19 104 VAL A CA 1
ATOM 713 C C . VAL A 1 104 ? 9.827 -16.234 -7.682 1.00 98.19 104 VAL A C 1
ATOM 715 O O . VAL A 1 104 ? 8.845 -16.972 -7.713 1.00 98.19 104 VAL A O 1
ATOM 718 N N . GLU A 1 105 ? 10.647 -16.086 -8.720 1.00 97.44 105 GLU A N 1
ATOM 719 C CA . GLU A 1 105 ? 10.463 -16.766 -10.007 1.00 97.44 105 GLU A CA 1
ATOM 720 C C . GLU A 1 105 ? 10.500 -18.294 -9.842 1.00 97.44 105 GLU A C 1
ATOM 722 O O . GLU A 1 105 ? 9.581 -19.005 -10.266 1.00 97.44 105 GLU A O 1
ATOM 727 N N . HIS A 1 106 ? 11.512 -18.813 -9.140 1.00 97.38 106 HIS A N 1
ATOM 728 C CA . HIS A 1 106 ? 11.639 -20.245 -8.888 1.00 97.38 106 HIS A CA 1
ATOM 729 C C . HIS A 1 106 ? 10.467 -20.794 -8.059 1.00 97.38 106 HIS A C 1
ATOM 731 O O . HIS A 1 106 ? 9.846 -21.795 -8.437 1.00 97.38 106 HIS A O 1
ATOM 737 N N . TRP A 1 107 ? 10.113 -20.123 -6.960 1.00 97.31 107 TRP A N 1
ATOM 738 C CA . TRP A 1 107 ? 8.961 -20.482 -6.131 1.00 97.31 107 TRP A CA 1
ATOM 739 C C . TRP A 1 107 ? 7.658 -20.456 -6.936 1.00 97.31 107 TRP A C 1
ATOM 741 O O . TRP A 1 107 ? 6.867 -21.400 -6.873 1.00 97.31 107 TRP A O 1
ATOM 751 N N . ALA A 1 108 ? 7.445 -19.423 -7.752 1.00 95.94 108 ALA A N 1
ATOM 752 C CA . ALA A 1 108 ? 6.253 -19.307 -8.577 1.00 95.94 108 ALA A CA 1
ATOM 753 C C . ALA A 1 108 ? 6.183 -20.454 -9.586 1.00 95.94 108 ALA A C 1
ATOM 755 O O . ALA A 1 108 ? 5.128 -21.068 -9.718 1.00 95.94 108 ALA A O 1
ATOM 756 N N . SER A 1 109 ? 7.297 -20.830 -10.226 1.00 94.31 109 SER A N 1
ATOM 757 C CA . SER A 1 109 ? 7.351 -21.937 -11.196 1.00 94.31 109 SER A CA 1
ATOM 758 C C . SER A 1 109 ? 6.967 -23.300 -10.596 1.00 94.31 109 SER A C 1
ATOM 760 O O . SER A 1 109 ? 6.347 -24.122 -11.274 1.00 94.31 109 SER A O 1
ATOM 762 N N . THR A 1 110 ? 7.192 -23.509 -9.296 1.00 93.12 110 THR A N 1
ATOM 763 C CA . THR A 1 110 ? 6.924 -24.781 -8.595 1.00 93.12 110 THR A CA 1
ATOM 764 C C . THR A 1 110 ? 5.614 -24.797 -7.796 1.00 93.12 110 THR A C 1
ATOM 766 O O . THR A 1 110 ? 5.100 -25.868 -7.483 1.00 93.12 110 THR A O 1
ATOM 769 N N . ARG A 1 111 ? 5.012 -23.633 -7.516 1.00 92.06 111 ARG A N 1
ATOM 770 C CA . ARG A 1 111 ? 3.762 -23.504 -6.742 1.00 92.06 111 ARG A CA 1
ATOM 771 C C . ARG A 1 111 ? 2.532 -24.113 -7.436 1.00 92.06 111 ARG A C 1
ATOM 773 O O . ARG A 1 111 ? 2.261 -23.792 -8.589 1.00 92.06 111 ARG A O 1
ATOM 780 N N . ALA A 1 112 ? 1.730 -24.927 -6.755 1.00 90.38 112 ALA A N 1
ATOM 781 C CA . ALA A 1 112 ? 0.483 -25.431 -7.343 1.00 90.38 112 ALA A CA 1
ATOM 782 C C . ALA A 1 112 ? -0.489 -24.271 -7.692 1.00 90.38 112 ALA A C 1
ATOM 784 O O . ALA A 1 112 ? -0.566 -23.311 -6.922 1.00 90.38 112 ALA A O 1
ATOM 785 N N . PRO A 1 113 ? -1.216 -24.309 -8.828 1.00 84.62 113 PRO A N 1
ATOM 786 C CA . PRO A 1 113 ? -2.142 -23.233 -9.209 1.00 84.62 113 PRO A CA 1
ATOM 787 C C . PRO A 1 113 ? -3.262 -22.970 -8.192 1.00 84.62 113 PRO A C 1
ATOM 789 O O . PRO A 1 113 ? -3.757 -21.850 -8.109 1.00 84.62 113 PRO A O 1
ATOM 792 N N . ASP A 1 114 ? -3.637 -23.991 -7.426 1.00 86.75 114 ASP A N 1
ATOM 793 C CA . ASP A 1 114 ? -4.655 -23.994 -6.372 1.00 86.75 114 ASP A CA 1
ATOM 794 C C . ASP A 1 114 ? -4.055 -23.878 -4.957 1.00 86.75 114 ASP A C 1
ATOM 796 O O . ASP A 1 114 ? -4.752 -24.070 -3.960 1.00 86.75 114 ASP A O 1
ATOM 800 N N . ALA A 1 115 ? -2.758 -23.566 -4.843 1.00 91.06 115 ALA A N 1
ATOM 801 C CA . ALA A 1 115 ? -2.097 -23.429 -3.552 1.00 91.06 115 ALA A CA 1
ATOM 802 C C . ALA A 1 115 ? -2.744 -22.320 -2.708 1.00 91.06 115 ALA A C 1
ATOM 804 O O . ALA A 1 115 ? -2.842 -21.166 -3.136 1.00 91.06 115 ALA A O 1
ATOM 805 N N . ALA A 1 116 ? -3.103 -22.673 -1.472 1.00 92.00 116 ALA A N 1
ATOM 806 C CA . ALA A 1 116 ? -3.686 -21.759 -0.496 1.00 92.00 116 ALA A CA 1
ATOM 807 C C . ALA A 1 116 ? -2.811 -20.520 -0.270 1.00 92.00 116 ALA A C 1
ATOM 809 O O . ALA A 1 116 ? -1.591 -20.601 -0.330 1.00 92.00 116 ALA A O 1
ATOM 810 N N . LEU A 1 117 ? -3.437 -19.384 0.027 1.00 95.81 117 LEU A N 1
ATOM 811 C CA . LEU A 1 117 ? -2.763 -18.120 0.319 1.00 95.81 117 LEU A CA 1
ATOM 812 C C . LEU A 1 117 ? -1.731 -18.262 1.451 1.00 95.81 117 LEU A C 1
ATOM 814 O O . LEU A 1 117 ? -2.079 -18.651 2.567 1.00 95.81 117 LEU A O 1
ATOM 818 N N . ASP A 1 118 ? -0.479 -17.897 1.169 1.00 96.69 118 ASP A N 1
ATOM 819 C CA . ASP A 1 118 ? 0.576 -17.877 2.182 1.00 96.69 118 ASP A CA 1
ATOM 820 C C . ASP A 1 118 ? 0.390 -16.636 3.065 1.00 96.69 118 ASP A C 1
ATOM 822 O O . ASP A 1 118 ? 0.135 -15.547 2.561 1.00 96.69 118 ASP A O 1
ATOM 826 N N . TYR A 1 119 ? 0.560 -16.760 4.377 1.00 97.81 119 TYR A N 1
ATOM 827 C CA . TYR A 1 119 ? 0.418 -15.673 5.342 1.00 97.81 119 TYR A CA 1
ATOM 828 C C . TYR A 1 119 ? 1.724 -14.876 5.505 1.00 97.81 119 TYR A C 1
ATOM 830 O O . TYR A 1 119 ? 2.813 -15.463 5.495 1.00 97.81 119 TYR A O 1
ATOM 838 N N . PRO A 1 120 ? 1.650 -13.544 5.697 1.00 97.12 120 PRO A N 1
ATOM 839 C CA . PRO A 1 120 ? 2.827 -12.716 5.933 1.00 97.12 120 PRO A CA 1
ATOM 840 C C . PRO A 1 120 ? 3.430 -12.994 7.315 1.00 97.12 120 PRO A C 1
ATOM 842 O O . PRO A 1 120 ? 2.729 -13.473 8.205 1.00 97.12 120 PRO A O 1
ATOM 845 N N . PRO A 1 121 ? 4.699 -12.621 7.565 1.00 95.00 121 PRO A N 1
ATOM 846 C CA . PRO A 1 121 ? 5.248 -12.673 8.920 1.00 95.00 121 PRO A CA 1
ATOM 847 C C . PRO A 1 121 ? 4.448 -11.802 9.906 1.00 95.00 121 PRO A C 1
ATOM 849 O O . PRO A 1 121 ? 4.357 -12.143 11.081 1.00 95.00 121 PRO A O 1
ATOM 852 N N . LEU A 1 122 ? 3.873 -10.690 9.440 1.00 97.75 122 LEU A N 1
ATOM 853 C CA . LEU A 1 122 ? 2.940 -9.839 10.178 1.00 97.75 122 LEU A CA 1
ATOM 854 C C . LEU A 1 122 ? 2.198 -8.895 9.220 1.00 97.75 122 LEU A C 1
ATOM 856 O O . LEU A 1 122 ? 2.629 -8.697 8.085 1.00 97.75 122 LEU A O 1
ATOM 860 N N . VAL A 1 123 ? 1.124 -8.278 9.707 1.00 98.38 123 VAL A N 1
ATOM 861 C CA . VAL A 1 123 ? 0.476 -7.099 9.111 1.00 98.38 123 VAL A CA 1
ATOM 862 C C . VAL A 1 123 ? 0.574 -5.944 10.107 1.00 98.38 123 VAL A C 1
ATOM 864 O O . VAL A 1 123 ? 0.231 -6.108 11.280 1.00 98.38 123 VAL A O 1
ATOM 867 N N . TRP A 1 124 ? 1.021 -4.768 9.669 1.00 97.94 124 TRP A N 1
ATOM 868 C CA . TRP A 1 124 ? 1.101 -3.593 10.537 1.00 97.94 124 TRP A CA 1
ATOM 869 C C . TRP A 1 124 ? -0.249 -2.878 10.608 1.00 97.94 124 TRP A C 1
ATOM 871 O O . TRP A 1 124 ? -0.626 -2.125 9.714 1.00 97.94 124 TRP A O 1
ATOM 881 N N . VAL A 1 125 ? -0.998 -3.135 11.682 1.00 97.06 125 VAL A N 1
ATOM 882 C CA . VAL A 1 125 ? -2.343 -2.566 11.896 1.00 97.06 125 VAL A CA 1
ATOM 883 C C . VAL A 1 125 ? -2.328 -1.249 12.681 1.00 97.06 125 VAL A C 1
ATOM 885 O O . VAL A 1 125 ? -3.387 -0.647 12.843 1.00 97.06 125 VAL A O 1
ATOM 888 N N . ALA A 1 126 ? -1.147 -0.825 13.153 1.00 94.88 126 ALA A N 1
ATOM 889 C CA . ALA A 1 126 ? -0.811 0.385 13.921 1.00 94.88 126 ALA A CA 1
ATOM 890 C C . ALA A 1 126 ? -1.523 0.585 15.267 1.00 94.88 126 ALA A C 1
ATOM 892 O O . ALA A 1 126 ? -0.909 1.088 16.207 1.00 94.88 126 ALA A O 1
ATOM 893 N N . ALA A 1 127 ? -2.776 0.163 15.411 1.00 96.50 127 ALA A N 1
ATOM 894 C CA . ALA A 1 127 ? -3.536 0.301 16.641 1.00 96.50 127 ALA A CA 1
ATOM 895 C C . ALA A 1 127 ? -4.406 -0.936 16.927 1.00 96.50 127 ALA A C 1
ATOM 897 O O . ALA A 1 127 ? -4.812 -1.641 15.996 1.00 96.50 127 ALA A O 1
ATOM 898 N N . PRO A 1 128 ? -4.686 -1.226 18.210 1.00 96.56 128 PRO A N 1
ATOM 899 C CA . PRO A 1 128 ? -5.347 -2.464 18.603 1.00 96.56 128 PRO A CA 1
ATOM 900 C C . PRO A 1 128 ? -6.861 -2.452 18.405 1.00 96.56 128 PRO A C 1
ATOM 902 O O . PRO A 1 128 ? -7.431 -3.530 18.232 1.00 96.56 128 PRO A O 1
ATOM 905 N N . GLN A 1 129 ? -7.516 -1.287 18.417 1.00 96.44 129 GLN A N 1
ATOM 906 C CA . GLN A 1 129 ? -8.965 -1.193 18.248 1.00 96.44 129 GLN A CA 1
ATOM 907 C C . GLN A 1 129 ? -9.384 -0.493 16.957 1.00 96.44 129 GLN A C 1
ATOM 909 O O . GLN A 1 129 ? -8.680 0.369 16.427 1.00 96.44 129 GLN A O 1
ATOM 914 N N . ARG A 1 130 ? -10.577 -0.872 16.490 1.00 95.06 130 ARG A N 1
ATOM 915 C CA . ARG A 1 130 ? -11.322 -0.254 15.398 1.00 95.06 130 ARG A CA 1
ATOM 916 C C . ARG A 1 130 ? -12.699 0.191 15.869 1.00 95.06 130 ARG A C 1
ATOM 918 O O . ARG A 1 130 ? -13.334 -0.510 16.654 1.00 95.06 130 ARG A O 1
ATOM 925 N N . ILE A 1 131 ? -13.161 1.313 15.333 1.00 94.56 131 ILE A N 1
ATOM 926 C CA . ILE A 1 131 ? -14.529 1.817 15.477 1.00 94.56 131 ILE A CA 1
ATOM 927 C C . ILE A 1 131 ? -15.067 2.077 14.076 1.00 94.56 131 ILE A C 1
ATOM 929 O O . ILE A 1 131 ? -14.358 2.682 13.281 1.00 94.56 131 ILE A O 1
ATOM 933 N N . ARG A 1 132 ? -16.283 1.623 13.778 1.00 93.06 132 ARG A N 1
ATOM 934 C CA . ARG A 1 132 ? -17.008 1.913 12.530 1.00 93.06 132 ARG A CA 1
ATOM 935 C C . ARG A 1 132 ? -18.263 2.728 12.821 1.00 93.06 132 ARG A C 1
ATOM 937 O O . ARG A 1 132 ? -18.685 2.806 13.979 1.00 93.06 132 ARG A O 1
ATOM 944 N N . ASP A 1 133 ? -18.829 3.334 11.783 1.00 93.94 133 ASP A N 1
ATOM 945 C CA . ASP A 1 133 ? -20.052 4.139 11.837 1.00 93.94 133 ASP A CA 1
ATOM 946 C C . ASP A 1 133 ? -19.983 5.296 12.850 1.00 93.94 133 ASP A C 1
ATOM 948 O O . ASP A 1 133 ? -20.998 5.777 13.363 1.00 93.94 133 ASP A O 1
ATOM 952 N N . ALA A 1 134 ? -18.777 5.773 13.158 1.00 95.81 134 ALA A N 1
ATOM 953 C CA . ALA A 1 134 ? -18.580 6.816 14.150 1.00 95.81 134 ALA A CA 1
ATOM 954 C C . ALA A 1 134 ? -18.867 8.208 13.562 1.00 95.81 134 ALA A C 1
ATOM 956 O O . ALA A 1 134 ? -18.813 8.436 12.348 1.00 95.81 134 ALA A O 1
ATOM 957 N N . ARG A 1 135 ? -19.155 9.173 14.437 1.00 96.94 135 ARG A N 1
ATOM 958 C CA . ARG A 1 135 ? -19.232 10.602 14.115 1.00 96.94 135 ARG A CA 1
ATOM 959 C C . ARG A 1 135 ? -18.358 11.399 15.063 1.00 96.94 135 ARG A C 1
ATOM 961 O O . ARG A 1 135 ? -18.465 11.267 16.279 1.00 96.94 135 ARG A O 1
ATOM 968 N N . LEU A 1 136 ? -17.515 12.255 14.498 1.00 97.12 136 LEU A N 1
ATOM 969 C CA . LEU A 1 136 ? -16.753 13.228 15.269 1.00 97.12 136 LEU A CA 1
ATOM 970 C C . LEU A 1 136 ? -17.641 14.445 15.556 1.00 97.12 136 LEU A C 1
ATOM 972 O O . LEU A 1 136 ? -18.228 15.013 14.636 1.00 97.12 136 LEU A O 1
ATOM 976 N N . ALA A 1 137 ? -17.734 14.860 16.818 1.00 95.50 137 ALA A N 1
ATOM 977 C CA . ALA A 1 137 ? -18.435 16.089 17.172 1.00 95.50 137 ALA A CA 1
ATOM 978 C C . ALA A 1 137 ? -17.757 17.317 16.519 1.00 95.50 137 ALA A C 1
ATOM 980 O O . ALA A 1 137 ? -16.537 17.304 16.338 1.00 95.50 137 ALA A O 1
ATOM 981 N N . PRO A 1 138 ? -18.485 18.415 16.224 1.00 93.69 138 PRO A N 1
ATOM 982 C CA . PRO A 1 138 ? -17.928 19.581 15.520 1.00 93.69 138 PRO A CA 1
ATOM 983 C C . PRO A 1 138 ? -16.693 20.222 16.177 1.00 93.69 138 PRO A C 1
ATOM 985 O O . PRO A 1 138 ? -15.849 20.788 15.490 1.00 93.69 138 PRO A O 1
ATOM 988 N N . GLU A 1 139 ? -16.572 20.115 17.503 1.00 93.06 139 GLU A N 1
ATOM 989 C CA . GLU A 1 139 ? -15.420 20.592 18.287 1.00 93.06 139 GLU A CA 1
ATOM 990 C C . GLU A 1 139 ? -14.175 19.695 18.166 1.00 93.06 139 GLU A C 1
ATOM 992 O O . GLU A 1 139 ? -13.094 20.083 18.604 1.00 93.06 139 GLU A O 1
ATOM 997 N N . GLY A 1 140 ? -14.314 18.480 17.627 1.00 94.50 140 GLY A N 1
ATOM 998 C CA . GLY A 1 140 ? -13.226 17.510 17.498 1.00 94.50 140 GLY A CA 1
ATOM 999 C C . GLY A 1 140 ? -12.747 16.900 18.820 1.00 94.50 140 GLY A C 1
ATOM 1000 O O . GLY A 1 140 ? -11.618 16.427 18.887 1.00 94.50 140 GLY A O 1
ATOM 1001 N N . LYS A 1 141 ? -13.569 16.939 19.878 1.00 96.12 141 LYS A N 1
ATOM 1002 C CA . LYS A 1 141 ? -13.216 16.473 21.240 1.00 96.12 141 LYS A CA 1
ATOM 1003 C C . LYS A 1 141 ? -14.041 15.290 21.738 1.00 96.12 141 LYS A C 1
ATOM 1005 O O . LYS A 1 141 ? -13.741 14.738 22.792 1.00 96.12 141 LYS A O 1
ATOM 1010 N N . GLU A 1 142 ? -15.075 14.912 21.001 1.00 97.44 142 GLU A N 1
ATOM 1011 C CA . GLU A 1 142 ? -15.979 13.824 21.357 1.00 97.44 142 GLU A CA 1
ATOM 1012 C C . GLU A 1 142 ? -16.262 12.981 20.116 1.00 97.44 142 GLU A C 1
ATOM 1014 O O . GLU A 1 142 ? -16.445 13.516 19.019 1.00 97.44 142 GLU A O 1
ATOM 1019 N N . LEU A 1 143 ? -16.270 11.666 20.298 1.00 96.44 143 LEU A N 1
ATOM 1020 C CA . LEU A 1 143 ? -16.617 10.684 19.286 1.00 96.44 143 LEU A CA 1
ATOM 1021 C C . LEU A 1 143 ? -17.938 10.035 19.686 1.00 96.44 143 LEU A C 1
ATOM 1023 O O . LEU A 1 143 ? -18.059 9.502 20.788 1.00 96.44 143 LEU A O 1
ATOM 1027 N N . VAL A 1 144 ? -18.909 10.054 18.782 1.00 95.19 144 VAL A N 1
ATOM 1028 C CA . VAL A 1 144 ? -20.198 9.387 18.950 1.00 95.19 144 VAL A CA 1
ATOM 1029 C C . VAL A 1 144 ? -20.175 8.106 18.130 1.00 95.19 144 VAL A C 1
ATOM 1031 O O . VAL A 1 144 ? -20.046 8.152 16.909 1.00 95.19 144 VAL A O 1
ATOM 1034 N N . ALA A 1 145 ? -20.293 6.965 18.800 1.00 92.38 145 ALA A N 1
ATOM 1035 C CA . ALA A 1 145 ? -20.401 5.652 18.171 1.00 92.38 145 ALA A CA 1
ATOM 1036 C C . ALA A 1 145 ? -21.653 4.925 18.686 1.00 92.38 145 ALA A C 1
ATOM 1038 O O . ALA A 1 145 ? -22.353 5.418 19.573 1.00 92.38 145 ALA A O 1
ATOM 1039 N N . SER A 1 146 ? -21.931 3.723 18.177 1.00 87.50 146 SER A N 1
ATOM 1040 C CA . SER A 1 146 ? -23.084 2.926 18.627 1.00 87.50 146 SER A CA 1
ATOM 1041 C C . SER A 1 146 ? -23.027 2.541 20.116 1.00 87.50 146 SER A C 1
ATOM 1043 O O . SER A 1 146 ? -24.064 2.286 20.721 1.00 87.50 146 SER A O 1
ATOM 1045 N N . SER A 1 147 ? -21.843 2.566 20.740 1.00 83.19 147 SER A N 1
ATOM 1046 C CA . SER A 1 147 ? -21.653 2.374 22.187 1.00 83.19 147 SER A CA 1
ATOM 1047 C C . SER A 1 147 ? -21.945 3.622 23.026 1.00 83.19 147 SER A C 1
ATOM 1049 O O . SER A 1 147 ? -21.854 3.557 24.250 1.00 83.19 147 SER A O 1
ATOM 1051 N N . GLY A 1 148 ? -22.242 4.757 22.391 1.00 90.12 148 GLY A N 1
ATOM 1052 C CA . GLY A 1 148 ? -22.411 6.058 23.030 1.00 90.12 148 GLY A CA 1
ATOM 1053 C C . GLY A 1 148 ? -21.291 7.047 22.702 1.00 90.12 148 GLY A C 1
ATOM 1054 O O . GLY A 1 148 ? -20.387 6.770 21.908 1.00 90.12 148 GLY A O 1
ATOM 1055 N N . ALA A 1 149 ? -21.384 8.223 23.319 1.00 94.25 149 ALA A N 1
ATOM 1056 C CA . ALA A 1 149 ? -20.392 9.282 23.213 1.00 94.25 149 ALA A CA 1
ATOM 1057 C C . ALA A 1 149 ? -19.199 9.024 24.145 1.00 94.25 149 ALA A C 1
ATOM 1059 O O . ALA A 1 149 ? -19.373 8.586 25.283 1.00 94.25 149 ALA A O 1
ATOM 1060 N N . MET A 1 150 ? -17.989 9.317 23.674 1.00 96.19 150 MET A N 1
ATOM 1061 C CA . MET A 1 150 ? -16.765 9.222 24.468 1.00 96.19 150 MET A CA 1
ATOM 1062 C C . MET A 1 150 ? -15.799 10.364 24.145 1.00 96.19 150 MET A C 1
ATOM 1064 O O . MET A 1 150 ? -15.797 10.857 23.011 1.00 96.19 150 MET A O 1
ATOM 1068 N N . PRO A 1 151 ? -14.935 10.768 25.094 1.00 97.75 151 PRO A N 1
ATOM 1069 C CA . PRO A 1 151 ? -13.894 11.736 24.797 1.00 97.75 151 PRO A CA 1
ATOM 1070 C C . PRO A 1 151 ? -12.985 11.229 23.677 1.00 97.75 151 PRO A C 1
ATOM 1072 O O . PRO A 1 151 ? -12.678 10.038 23.584 1.00 97.75 151 PRO A O 1
ATOM 1075 N N . PHE A 1 152 ? -12.542 12.152 22.836 1.00 97.50 152 PHE A N 1
ATOM 1076 C CA . PHE A 1 152 ? -11.757 11.864 21.650 1.00 97.50 152 PHE A CA 1
ATOM 1077 C C . PHE A 1 152 ? -10.489 12.702 21.621 1.00 97.50 152 PHE A C 1
ATOM 1079 O O . PHE A 1 152 ? -10.509 13.904 21.902 1.00 97.50 152 PHE A O 1
ATOM 1086 N N . LYS A 1 153 ? -9.383 12.066 21.241 1.00 97.38 153 LYS A N 1
ATOM 1087 C CA . LYS A 1 153 ? -8.113 12.735 20.971 1.00 97.38 153 LYS A CA 1
ATOM 1088 C C . LYS A 1 153 ? -7.458 12.118 19.747 1.00 97.38 153 LYS A C 1
ATOM 1090 O O . LYS A 1 153 ? -7.535 10.914 19.524 1.00 97.38 153 LYS A O 1
ATOM 1095 N N . PHE A 1 154 ? -6.737 12.936 18.998 1.00 97.06 154 PHE A N 1
ATOM 1096 C CA . PHE A 1 154 ? -5.726 12.425 18.084 1.00 97.06 154 PHE A CA 1
ATOM 1097 C C . PHE A 1 154 ? -4.503 11.945 18.873 1.00 97.06 154 PHE A C 1
ATOM 1099 O O . PHE A 1 154 ? -4.202 12.466 19.952 1.00 97.06 154 PHE A O 1
ATOM 1106 N N . VAL A 1 155 ? -3.781 10.968 18.325 1.00 96.00 155 VAL A N 1
ATOM 1107 C CA . VAL A 1 155 ? -2.446 10.578 18.799 1.00 96.00 155 VAL A CA 1
ATOM 1108 C C . VAL A 1 155 ? -1.526 11.813 18.880 1.00 96.00 155 VAL A C 1
ATOM 1110 O O . VAL A 1 155 ? -1.785 12.827 18.233 1.00 96.00 155 VAL A O 1
ATOM 1113 N N . PRO A 1 156 ? -0.445 11.815 19.672 1.00 94.69 156 PRO A N 1
ATOM 1114 C CA . PRO A 1 156 ? 0.515 12.908 19.600 1.00 94.69 156 PRO A CA 1
ATOM 1115 C C . PRO A 1 156 ? 1.168 13.019 18.214 1.00 94.69 156 PRO A C 1
ATOM 1117 O O . PRO A 1 156 ? 1.516 12.021 17.576 1.00 94.69 156 PRO A O 1
ATOM 1120 N N . LYS A 1 157 ? 1.353 14.260 17.763 1.00 93.00 157 LYS A N 1
ATOM 1121 C CA . LYS A 1 157 ? 2.082 14.592 16.540 1.00 93.00 157 LYS A CA 1
ATOM 1122 C C . LYS A 1 157 ? 3.577 14.311 16.727 1.00 93.00 157 LYS A C 1
ATOM 1124 O O . LYS A 1 157 ? 4.173 14.780 17.696 1.00 93.00 157 LYS A O 1
ATOM 1129 N N . ILE A 1 158 ? 4.201 13.617 15.778 1.00 87.25 158 ILE A N 1
ATOM 1130 C CA . ILE A 1 158 ? 5.665 13.507 15.712 1.00 87.25 158 ILE A CA 1
ATOM 1131 C C . ILE A 1 158 ? 6.245 14.886 15.377 1.00 87.25 158 ILE A C 1
ATOM 1133 O O . ILE A 1 158 ? 5.764 15.557 14.466 1.00 87.25 158 ILE A O 1
ATOM 1137 N N . ALA A 1 159 ? 7.293 15.309 16.090 1.00 86.06 159 ALA A N 1
ATOM 1138 C CA . ALA A 1 159 ? 7.840 16.668 15.998 1.00 86.06 159 ALA A CA 1
ATOM 1139 C C . ALA A 1 159 ? 8.208 17.103 14.565 1.00 86.06 159 ALA A C 1
ATOM 1141 O O . ALA A 1 159 ? 8.023 18.264 14.207 1.00 86.06 159 ALA A O 1
ATOM 1142 N N . LEU A 1 160 ? 8.687 16.168 13.738 1.00 76.94 160 LEU A N 1
ATOM 1143 C CA . LEU A 1 160 ? 9.078 16.421 12.348 1.00 76.94 160 LEU A CA 1
ATOM 1144 C C . LEU A 1 160 ? 7.901 16.428 11.362 1.00 76.94 160 LEU A C 1
ATOM 1146 O O . LEU A 1 160 ? 8.060 16.878 10.227 1.00 76.94 160 LEU A O 1
ATOM 1150 N N . ASN A 1 161 ? 6.716 15.965 11.767 1.00 81.88 161 ASN A N 1
ATOM 1151 C CA . ASN A 1 161 ? 5.573 15.928 10.870 1.00 81.88 161 ASN A CA 1
ATOM 1152 C C . ASN A 1 161 ? 5.113 17.360 10.541 1.00 81.88 161 ASN A C 1
ATOM 1154 O O . ASN A 1 161 ? 4.869 18.181 11.423 1.00 81.88 161 ASN A O 1
ATOM 1158 N N . ARG A 1 162 ? 4.978 17.686 9.257 1.00 79.19 162 ARG A N 1
ATOM 1159 C CA . ARG A 1 162 ? 4.497 19.002 8.801 1.00 79.19 162 ARG A CA 1
ATOM 1160 C C . ARG A 1 162 ? 3.033 18.991 8.369 1.00 79.19 162 ARG A C 1
ATOM 1162 O O . ARG A 1 162 ? 2.432 20.054 8.303 1.00 79.19 162 ARG A O 1
ATOM 1169 N N . SER A 1 163 ? 2.461 17.811 8.167 1.00 80.38 163 SER A N 1
ATOM 1170 C CA . SER A 1 163 ? 1.097 17.608 7.687 1.00 80.38 163 SER A CA 1
ATOM 1171 C C . SER A 1 163 ? 0.345 16.780 8.717 1.00 80.38 163 SER A C 1
ATOM 1173 O O . SER A 1 163 ? 0.344 15.553 8.675 1.00 80.38 163 SER A O 1
ATOM 1175 N N . TYR A 1 164 ? -0.209 17.477 9.704 1.00 87.94 164 TYR A N 1
ATOM 1176 C CA . TYR A 1 164 ? -0.920 16.881 10.829 1.00 87.94 164 TYR A CA 1
ATOM 1177 C C . TYR A 1 164 ? -2.326 17.455 10.924 1.00 87.94 164 TYR A C 1
ATOM 1179 O O . TYR A 1 164 ? -2.546 18.592 10.506 1.00 87.94 164 TYR A O 1
ATOM 1187 N N . ALA A 1 165 ? -3.243 16.690 11.514 1.00 91.00 165 ALA A N 1
ATOM 1188 C CA . ALA A 1 165 ? -4.622 17.112 11.682 1.00 91.00 165 ALA A CA 1
ATOM 1189 C C . ALA A 1 165 ? -4.738 18.459 12.414 1.00 91.00 165 ALA A C 1
ATOM 1191 O O . ALA A 1 165 ? -4.070 18.720 13.419 1.00 91.00 165 ALA A O 1
ATOM 1192 N N . ASP A 1 166 ? -5.635 19.294 11.904 1.00 90.56 166 ASP A N 1
ATOM 1193 C CA . ASP A 1 166 ? -5.918 20.645 12.375 1.00 90.56 166 ASP A CA 1
ATOM 1194 C C . ASP A 1 166 ? -7.437 20.921 12.398 1.00 90.56 166 ASP A C 1
ATOM 1196 O O . ASP A 1 166 ? -8.268 20.019 12.253 1.00 90.56 166 ASP A O 1
ATOM 1200 N N . ALA A 1 167 ? -7.827 22.188 12.561 1.00 92.38 167 ALA A N 1
ATOM 1201 C CA . ALA A 1 167 ? -9.235 22.583 12.566 1.00 92.38 167 ALA A CA 1
ATOM 1202 C C . ALA A 1 167 ? -9.960 22.306 11.233 1.00 92.38 167 ALA A C 1
ATOM 1204 O O . ALA A 1 167 ? -11.165 22.046 11.238 1.00 92.38 167 ALA A O 1
ATOM 1205 N N . SER A 1 168 ? -9.264 22.358 10.092 1.00 90.38 168 SER A N 1
ATOM 1206 C CA . SER A 1 168 ? -9.855 22.036 8.786 1.00 90.38 168 SER A CA 1
ATOM 1207 C C . SER A 1 168 ? -10.129 20.534 8.661 1.00 90.38 168 SER A C 1
ATOM 1209 O O . SER A 1 168 ? -11.191 20.131 8.185 1.00 90.38 168 SER A O 1
ATOM 1211 N N . SER A 1 169 ? -9.229 19.717 9.210 1.00 91.81 169 SER A N 1
ATOM 1212 C CA . SER A 1 169 ? -9.354 18.261 9.281 1.00 91.81 169 SER A CA 1
ATOM 1213 C C . SER A 1 169 ? -10.563 17.853 10.124 1.00 91.81 169 SER A C 1
ATOM 1215 O O . SER A 1 169 ? -11.364 17.017 9.710 1.00 91.81 169 SER A O 1
ATOM 1217 N N . ILE A 1 170 ? -10.755 18.502 11.279 1.00 94.94 170 ILE A N 1
ATOM 1218 C CA . ILE A 1 170 ? -11.923 18.279 12.144 1.00 94.94 170 ILE A CA 1
ATOM 1219 C C . ILE A 1 170 ? -13.221 18.588 11.393 1.00 94.94 170 ILE A C 1
ATOM 1221 O O . ILE A 1 170 ? -14.128 17.761 11.393 1.00 94.94 170 ILE A O 1
ATOM 1225 N N . LYS A 1 171 ? -13.307 19.736 10.706 1.00 94.06 171 LYS A N 1
ATOM 1226 C CA . LYS A 1 171 ? -14.492 20.101 9.906 1.00 94.06 171 LYS A CA 1
ATOM 1227 C C . LYS A 1 171 ? -14.785 19.067 8.819 1.00 94.06 171 LYS A C 1
ATOM 1229 O O . LYS A 1 171 ? -15.938 18.684 8.629 1.00 94.06 171 LYS A O 1
ATOM 1234 N N . PHE A 1 172 ? -13.744 18.607 8.126 1.00 91.88 172 PHE A N 1
ATOM 1235 C CA . PHE A 1 172 ? -13.863 17.585 7.093 1.00 91.88 172 PHE A CA 1
ATOM 1236 C C . PHE A 1 172 ? -14.434 16.278 7.662 1.00 91.88 172 PHE A C 1
ATOM 1238 O O . PHE A 1 172 ? -15.431 15.774 7.139 1.00 91.88 172 PHE A O 1
ATOM 1245 N N . PHE A 1 173 ? -13.877 15.768 8.763 1.00 95.38 173 PHE A N 1
ATOM 1246 C CA . PHE A 1 173 ? -14.311 14.504 9.366 1.00 95.38 173 PHE A CA 1
ATOM 1247 C C . PHE A 1 173 ? -15.649 14.585 10.109 1.00 95.38 173 PHE A C 1
ATOM 1249 O O . PHE A 1 173 ? -16.429 13.642 10.052 1.00 95.38 173 PHE A O 1
ATOM 1256 N N . ALA A 1 174 ? -15.964 15.704 10.765 1.00 95.88 174 ALA A N 1
ATOM 1257 C CA . ALA A 1 174 ? -17.223 15.870 11.498 1.00 95.88 174 ALA A CA 1
ATOM 1258 C C . ALA A 1 174 ? -18.463 15.825 10.586 1.00 95.88 174 ALA A C 1
ATOM 1260 O O . ALA A 1 174 ? -19.571 15.552 11.042 1.00 95.88 174 ALA A O 1
ATOM 1261 N N . SER A 1 175 ? -18.285 16.073 9.285 1.00 93.62 175 SER A N 1
ATOM 1262 C CA . SER A 1 175 ? -19.373 16.083 8.301 1.00 93.62 175 SER A CA 1
ATOM 1263 C C . SER A 1 175 ? -19.805 14.699 7.796 1.00 93.62 175 SER A C 1
ATOM 1265 O O . SER A 1 175 ? -20.730 14.622 6.989 1.00 93.62 175 SER A O 1
ATOM 1267 N N . ARG A 1 176 ? -19.155 13.607 8.226 1.00 94.06 176 ARG A N 1
ATOM 1268 C CA . ARG A 1 176 ? -19.275 12.296 7.565 1.00 94.06 176 ARG A CA 1
ATOM 1269 C C . ARG A 1 176 ? -19.116 11.102 8.517 1.00 94.06 176 ARG A C 1
ATOM 1271 O O . ARG A 1 176 ? -18.592 11.276 9.616 1.00 94.06 176 ARG A O 1
ATOM 1278 N N . PRO A 1 177 ? -19.582 9.900 8.122 1.00 95.44 177 PRO A N 1
ATOM 1279 C CA . PRO A 1 177 ? -19.251 8.656 8.812 1.00 95.44 177 PRO A CA 1
ATOM 1280 C C . PRO A 1 177 ? -17.759 8.346 8.776 1.00 95.44 177 PRO A C 1
ATOM 1282 O O . PRO A 1 177 ? -17.092 8.571 7.763 1.00 95.44 177 PRO A O 1
ATOM 1285 N N . LEU A 1 178 ? -17.252 7.833 9.896 1.00 96.69 178 LEU A N 1
ATOM 1286 C CA . LEU A 1 178 ? -15.841 7.547 10.095 1.00 96.69 178 LEU A CA 1
ATOM 1287 C C . LEU A 1 178 ? -15.62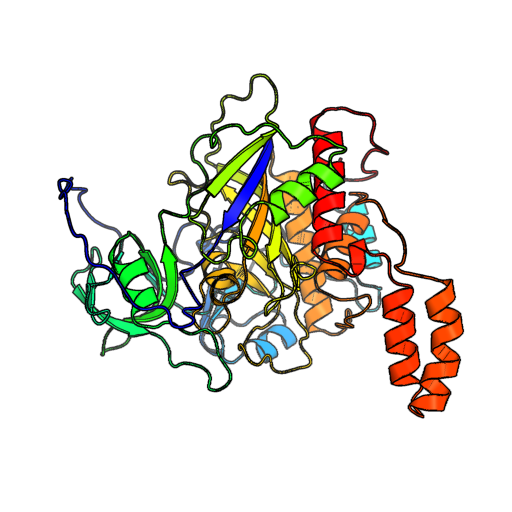8 6.120 10.584 1.00 96.69 178 LEU A C 1
ATOM 1289 O O . LEU A 1 178 ? -16.271 5.672 11.536 1.00 96.69 178 LEU A O 1
ATOM 1293 N N . MET A 1 179 ? -14.606 5.497 10.010 1.00 95.31 179 MET A N 1
ATOM 1294 C CA . MET A 1 179 ? -13.922 4.352 10.573 1.00 95.31 179 MET A CA 1
ATOM 1295 C C . MET A 1 179 ? -12.616 4.840 11.199 1.00 95.31 179 MET A C 1
ATOM 1297 O O . MET A 1 179 ? -11.888 5.641 10.614 1.00 95.31 179 MET A O 1
ATOM 1301 N N . LEU A 1 180 ? -12.323 4.409 12.420 1.00 96.31 180 LEU A N 1
ATOM 1302 C CA . LEU A 1 180 ? -11.145 4.844 13.158 1.00 96.31 180 LEU A CA 1
ATOM 1303 C C . LEU A 1 180 ? -10.337 3.647 13.628 1.00 96.31 180 LEU A C 1
ATOM 1305 O O . LEU A 1 180 ? -10.898 2.674 14.127 1.00 96.31 180 LEU A O 1
ATOM 1309 N N . ARG A 1 181 ? -9.012 3.780 13.572 1.00 96.81 181 ARG A N 1
ATOM 1310 C CA . ARG A 1 181 ? -8.068 2.919 14.292 1.00 96.81 181 ARG A CA 1
ATOM 1311 C C . ARG A 1 181 ? -7.477 3.696 15.448 1.00 96.81 181 ARG A C 1
ATOM 1313 O O . ARG A 1 181 ? -7.093 4.852 15.277 1.00 96.81 181 ARG A O 1
ATOM 1320 N N . GLY A 1 182 ? -7.373 3.083 16.619 1.00 97.12 182 GLY A N 1
ATOM 1321 C CA . GLY A 1 182 ? -6.843 3.769 17.791 1.00 97.12 182 GLY A CA 1
ATOM 1322 C C . GLY A 1 182 ? -6.745 2.892 19.025 1.00 97.12 182 GLY A C 1
ATOM 1323 O O . GLY A 1 182 ? -6.918 1.673 18.958 1.00 97.12 182 GLY A O 1
ATOM 1324 N N . THR A 1 183 ? -6.447 3.552 20.139 1.00 96.88 183 THR A N 1
ATOM 1325 C CA . THR A 1 183 ? -6.361 2.933 21.457 1.00 96.88 183 THR A CA 1
ATOM 1326 C C . THR A 1 183 ? -7.456 3.488 22.355 1.00 96.88 183 THR A C 1
ATOM 1328 O O . THR A 1 183 ? -7.532 4.700 22.562 1.00 96.88 183 THR A O 1
ATOM 1331 N N . LEU A 1 184 ? -8.290 2.614 22.913 1.00 94.69 184 LEU A N 1
ATOM 1332 C CA . LEU A 1 184 ? -9.207 2.983 23.989 1.00 94.69 184 LEU A CA 1
ATOM 1333 C C . LEU A 1 184 ? -8.438 3.062 25.318 1.00 94.69 184 LEU A C 1
ATOM 1335 O O . LEU A 1 184 ? -7.826 2.080 25.739 1.00 94.69 184 LEU A O 1
ATOM 1339 N N . THR A 1 185 ? -8.487 4.217 25.980 1.00 93.88 185 THR A N 1
ATOM 1340 C CA . THR A 1 185 ? -7.905 4.463 27.309 1.00 93.88 185 THR A CA 1
ATOM 1341 C C . THR A 1 185 ? -9.003 4.865 28.303 1.00 93.88 185 THR A C 1
ATOM 1343 O O . THR A 1 185 ? -10.132 5.149 27.888 1.00 93.88 185 THR A O 1
ATOM 1346 N N . PRO A 1 186 ? -8.720 4.917 29.620 1.00 92.56 186 PRO A N 1
ATOM 1347 C CA . PRO A 1 186 ? -9.675 5.438 30.602 1.00 92.56 186 PRO A CA 1
ATOM 1348 C C . PRO A 1 186 ? -10.139 6.876 30.314 1.00 92.56 186 PRO A C 1
ATOM 1350 O O . PRO A 1 186 ? -11.241 7.259 30.692 1.00 92.56 186 PRO A O 1
ATOM 1353 N N . GLU A 1 187 ? -9.314 7.672 29.631 1.00 93.31 187 GLU A N 1
ATOM 1354 C CA . GLU A 1 187 ? -9.588 9.067 29.275 1.00 93.31 187 GLU A CA 1
ATOM 1355 C C . GLU A 1 187 ? -10.343 9.227 27.949 1.00 93.31 187 GLU A C 1
ATOM 1357 O O . GLU A 1 187 ? -10.638 10.363 27.576 1.00 93.31 187 GLU A O 1
ATOM 1362 N N . GLY A 1 188 ? -10.630 8.138 27.230 1.00 94.75 188 GLY A N 1
ATOM 1363 C CA . GLY A 1 188 ? -11.344 8.147 25.955 1.00 94.75 188 GLY A CA 1
ATOM 1364 C C . GLY A 1 188 ? -10.601 7.431 24.828 1.00 94.75 188 GLY A C 1
ATOM 1365 O O . GLY A 1 188 ? -9.688 6.638 25.049 1.00 94.75 188 GLY A O 1
ATOM 1366 N N . PHE A 1 189 ? -11.010 7.698 23.590 1.00 97.38 189 PHE A N 1
ATOM 1367 C CA . PHE A 1 189 ? -10.411 7.087 22.408 1.00 97.38 189 PHE A CA 1
ATOM 1368 C C . PHE A 1 189 ? -9.302 7.967 21.830 1.00 97.38 189 PHE A C 1
ATOM 1370 O O . PHE A 1 189 ? -9.530 9.126 21.472 1.00 97.38 189 PHE A O 1
ATOM 1377 N N . VAL A 1 190 ? -8.102 7.398 21.710 1.00 97.94 190 VAL A N 1
ATOM 1378 C CA . VAL A 1 190 ? -6.949 8.041 21.078 1.00 97.94 190 VAL A CA 1
ATOM 1379 C C . VAL A 1 190 ? -6.793 7.484 19.667 1.00 97.94 190 VAL A C 1
ATOM 1381 O O . VAL A 1 190 ? -6.281 6.379 19.475 1.00 97.94 190 VAL A O 1
ATOM 1384 N N . ALA A 1 191 ? -7.249 8.239 18.670 1.00 97.69 191 ALA A N 1
ATOM 1385 C CA . ALA A 1 191 ? -7.190 7.830 17.273 1.00 97.69 191 ALA A CA 1
ATOM 1386 C C . ALA A 1 191 ? -5.769 7.922 16.715 1.00 97.69 191 ALA A C 1
ATOM 1388 O O . ALA A 1 191 ? -5.088 8.938 16.857 1.00 97.69 191 ALA A O 1
ATOM 1389 N N . ARG A 1 192 ? -5.359 6.856 16.031 1.00 96.69 192 ARG A N 1
ATOM 1390 C CA . ARG A 1 192 ? -4.138 6.754 15.231 1.00 96.69 192 ARG A CA 1
ATOM 1391 C C . ARG A 1 192 ? -4.417 7.011 13.749 1.00 96.69 192 ARG A C 1
ATOM 1393 O O . ARG A 1 192 ? -3.624 7.696 13.110 1.00 96.69 192 ARG A O 1
ATOM 1400 N N . SER A 1 193 ? -5.557 6.533 13.249 1.00 96.50 193 SER A N 1
ATOM 1401 C CA . SER A 1 193 ? -6.000 6.721 11.861 1.00 96.50 193 SER A CA 1
ATOM 1402 C C . SER A 1 193 ? -7.481 7.090 11.826 1.00 96.50 193 SER A C 1
ATOM 1404 O O . SER A 1 193 ? -8.263 6.588 12.640 1.00 96.50 193 SER A O 1
ATOM 1406 N N . VAL A 1 194 ? -7.864 7.971 10.897 1.00 96.75 194 VAL A N 1
ATOM 1407 C CA . VAL A 1 194 ? -9.244 8.464 10.741 1.00 96.75 194 VAL A CA 1
ATOM 1408 C C . VAL A 1 194 ? -9.651 8.376 9.276 1.00 96.75 194 VAL A C 1
ATOM 1410 O O . VAL A 1 194 ? -9.169 9.139 8.444 1.00 96.75 194 VAL A O 1
ATOM 1413 N N . TRP A 1 195 ? -10.535 7.437 8.960 1.00 95.88 195 TRP A N 1
ATOM 1414 C CA . TRP A 1 195 ? -10.911 7.077 7.600 1.00 95.88 195 TRP A CA 1
ATOM 1415 C C . TRP A 1 195 ? -12.369 7.441 7.306 1.00 95.88 195 TRP A C 1
ATOM 1417 O O . TRP A 1 195 ? -13.265 6.964 8.002 1.00 95.88 195 TRP A O 1
ATOM 1427 N N . PRO A 1 196 ? -12.641 8.255 6.277 1.00 95.19 196 PRO A N 1
ATOM 1428 C CA . PRO A 1 196 ? -13.998 8.480 5.796 1.00 95.19 196 PRO A CA 1
ATOM 1429 C C . PRO A 1 196 ? -14.623 7.200 5.228 1.00 95.19 196 PRO A C 1
ATOM 1431 O O . PRO A 1 196 ? -14.092 6.605 4.293 1.00 95.19 196 PRO A O 1
ATOM 1434 N N . GLU A 1 197 ? -15.764 6.764 5.759 1.00 93.25 197 GLU A N 1
ATOM 1435 C CA . GLU A 1 197 ? -16.431 5.548 5.255 1.00 93.25 197 GLU A CA 1
ATOM 1436 C C . GLU A 1 197 ? -17.094 5.760 3.889 1.00 93.25 197 GLU A C 1
ATOM 1438 O O . GLU A 1 197 ? -17.339 4.797 3.169 1.00 93.25 197 GLU A O 1
ATOM 1443 N N . ASP A 1 198 ? -17.311 7.016 3.489 1.00 92.06 198 ASP A N 1
ATOM 1444 C CA . ASP A 1 198 ? -17.770 7.383 2.147 1.00 92.06 198 ASP A CA 1
ATOM 1445 C C . ASP A 1 198 ? -16.678 7.244 1.069 1.00 92.06 198 ASP A C 1
ATOM 1447 O O . ASP A 1 198 ? -16.969 7.381 -0.120 1.00 92.06 198 ASP A O 1
ATOM 1451 N N . PHE A 1 199 ? -15.435 6.913 1.442 1.00 92.12 199 PHE A N 1
ATOM 1452 C CA . PHE A 1 199 ? -14.383 6.519 0.497 1.00 92.12 199 PHE A CA 1
ATOM 1453 C C . PHE A 1 199 ? -14.582 5.053 0.100 1.00 92.12 199 PHE A C 1
ATOM 1455 O O . PHE A 1 199 ? -13.789 4.175 0.447 1.00 92.12 199 PHE A O 1
ATOM 1462 N N . ALA A 1 200 ? -15.690 4.799 -0.591 1.00 89.88 200 ALA A N 1
ATOM 1463 C CA . ALA A 1 200 ? -16.184 3.472 -0.916 1.00 89.88 200 ALA A CA 1
ATOM 1464 C C . ALA A 1 200 ? -16.046 3.147 -2.409 1.00 89.88 200 ALA A C 1
ATOM 1466 O O . ALA A 1 200 ? -16.294 3.966 -3.293 1.00 89.88 200 ALA A O 1
ATOM 1467 N N . PHE A 1 201 ? -15.697 1.895 -2.674 1.00 87.38 201 PHE A N 1
ATOM 1468 C CA . PHE A 1 201 ? -15.618 1.268 -3.979 1.00 87.38 201 PHE A CA 1
ATOM 1469 C C . PHE A 1 201 ? -16.653 0.146 -4.054 1.00 87.38 201 PHE A C 1
ATOM 1471 O O . PHE A 1 201 ? -16.524 -0.873 -3.376 1.00 87.38 201 PHE A O 1
ATOM 1478 N N . GLY A 1 202 ? -17.656 0.285 -4.913 1.00 82.88 202 GLY A N 1
ATOM 1479 C CA . GLY A 1 202 ? -18.729 -0.703 -4.984 1.00 82.88 202 GLY A CA 1
ATOM 1480 C C . GLY A 1 202 ? -19.887 -0.407 -4.022 1.00 82.88 202 GLY A C 1
ATOM 1481 O O . GLY A 1 202 ? -19.992 0.711 -3.520 1.00 82.88 202 GLY A O 1
ATOM 1482 N N . PRO A 1 203 ? -20.781 -1.384 -3.777 1.00 84.06 203 PRO A N 1
ATOM 1483 C CA . PRO A 1 203 ? -20.708 -2.786 -4.218 1.00 84.06 203 PRO A CA 1
ATOM 1484 C C . PRO A 1 203 ? -20.940 -2.998 -5.724 1.00 84.06 203 PRO A C 1
ATOM 1486 O O . PRO A 1 203 ? -20.561 -4.046 -6.259 1.00 84.06 203 PRO A O 1
ATOM 1489 N N . ASP A 1 204 ? -21.531 -2.001 -6.386 1.00 86.12 204 ASP A N 1
ATOM 1490 C CA . ASP A 1 204 ? -21.773 -1.963 -7.827 1.00 86.12 204 ASP A CA 1
ATOM 1491 C C . ASP A 1 204 ? -20.729 -1.119 -8.566 1.00 86.12 204 ASP A C 1
ATOM 1493 O O . ASP A 1 204 ? -20.052 -0.265 -7.989 1.00 86.12 204 ASP A O 1
ATOM 1497 N N . ALA A 1 205 ? -20.623 -1.324 -9.876 1.00 86.56 205 ALA A N 1
ATOM 1498 C CA . ALA A 1 205 ? -19.683 -0.576 -10.694 1.00 86.56 205 ALA A CA 1
ATOM 1499 C C . ALA A 1 205 ? -19.855 0.952 -10.593 1.00 86.56 205 ALA A C 1
ATOM 1501 O O . ALA A 1 205 ? -20.951 1.447 -10.868 1.00 86.56 205 ALA A O 1
ATOM 1502 N N . PRO A 1 206 ? -18.787 1.729 -10.295 1.00 89.69 206 PRO A N 1
ATOM 1503 C CA . PRO A 1 206 ? -18.820 3.172 -10.456 1.00 89.69 206 PRO A CA 1
ATOM 1504 C C . PRO A 1 206 ? -19.076 3.550 -11.912 1.00 89.69 206 PRO A C 1
ATOM 1506 O O . PRO A 1 206 ? -18.831 2.760 -12.833 1.00 89.69 206 PRO A O 1
ATOM 1509 N N . ALA A 1 207 ? -19.501 4.795 -12.121 1.00 89.31 207 ALA A N 1
ATOM 1510 C CA . ALA A 1 207 ? -19.803 5.321 -13.444 1.00 89.31 207 ALA A CA 1
ATOM 1511 C C . ALA A 1 207 ? -18.641 5.107 -14.428 1.00 89.31 207 ALA A C 1
ATOM 1513 O O . ALA A 1 207 ? -17.466 5.313 -14.103 1.00 89.31 207 ALA A O 1
ATOM 1514 N N . THR A 1 208 ? -18.981 4.685 -15.646 1.00 90.50 208 THR A N 1
ATOM 1515 C CA . THR A 1 208 ? -18.017 4.534 -16.735 1.00 90.50 208 THR A CA 1
ATOM 1516 C C . THR A 1 208 ? -17.508 5.888 -17.191 1.00 90.50 208 THR A C 1
ATOM 1518 O O . THR A 1 208 ? -18.274 6.836 -17.365 1.00 90.50 208 THR A O 1
ATOM 1521 N N . ARG A 1 209 ? -16.205 5.951 -17.442 1.00 90.50 209 ARG A N 1
ATOM 1522 C CA . ARG A 1 209 ? -15.530 7.110 -17.998 1.00 90.50 209 ARG A CA 1
ATOM 1523 C C . ARG A 1 209 ? -14.751 6.708 -19.242 1.00 90.50 209 ARG A C 1
ATOM 1525 O O . ARG A 1 209 ? -14.003 5.736 -19.225 1.00 90.50 209 ARG A O 1
ATOM 1532 N N . ALA A 1 210 ? -14.905 7.487 -20.309 1.00 90.94 210 ALA A N 1
ATOM 1533 C CA . ALA A 1 210 ? -14.093 7.322 -21.507 1.00 90.94 210 ALA A CA 1
ATOM 1534 C C . ALA A 1 210 ? -12.623 7.655 -21.213 1.00 90.94 210 ALA A C 1
ATOM 1536 O O . ALA A 1 210 ? -12.325 8.652 -20.548 1.00 90.94 210 ALA A O 1
ATOM 1537 N N . LEU A 1 211 ? -11.711 6.832 -21.733 1.00 91.19 211 LEU A N 1
ATOM 1538 C CA . LEU A 1 211 ? -10.283 7.111 -21.648 1.00 91.19 211 LEU A CA 1
ATOM 1539 C C . LEU A 1 211 ? -9.939 8.376 -22.448 1.00 91.19 211 LEU A C 1
ATOM 1541 O O . LEU A 1 211 ? -10.501 8.580 -23.530 1.00 91.19 211 LEU A O 1
ATOM 1545 N N . PRO A 1 212 ? -9.015 9.218 -21.948 1.00 91.75 212 PRO A N 1
ATOM 1546 C CA . PRO A 1 212 ? -8.444 10.291 -22.749 1.00 91.75 212 PRO A CA 1
ATOM 1547 C C . PRO A 1 212 ? -7.849 9.768 -24.064 1.00 91.75 212 PRO A C 1
ATOM 1549 O O . PRO A 1 212 ? -7.456 8.605 -24.165 1.00 91.75 212 PRO A O 1
ATOM 1552 N N . ALA A 1 213 ? -7.775 10.639 -25.071 1.00 88.19 213 ALA A N 1
ATOM 1553 C CA . ALA A 1 213 ? -7.169 10.302 -26.356 1.00 88.19 213 ALA A CA 1
ATOM 1554 C C . ALA A 1 213 ? -5.668 9.985 -26.217 1.00 88.19 213 ALA A C 1
ATOM 1556 O O . ALA A 1 213 ? -4.987 10.547 -25.361 1.00 88.19 213 ALA A O 1
ATOM 1557 N N . GLY A 1 214 ? -5.157 9.133 -27.107 1.00 90.00 214 GLY A N 1
ATOM 1558 C CA . GLY A 1 214 ? -3.767 8.672 -27.109 1.00 90.00 214 GLY A CA 1
ATOM 1559 C C . GLY A 1 214 ? -3.661 7.163 -26.901 1.00 90.00 214 GLY A C 1
ATOM 1560 O O . GLY A 1 214 ? -4.666 6.450 -26.902 1.00 90.00 214 GLY A O 1
ATOM 1561 N N . ASP A 1 215 ? -2.432 6.671 -26.749 1.00 92.25 215 ASP A N 1
ATOM 1562 C CA . ASP A 1 215 ? -2.211 5.299 -26.288 1.00 92.25 215 ASP A CA 1
ATOM 1563 C C . ASP A 1 215 ? -2.559 5.151 -24.793 1.00 92.25 215 ASP A C 1
ATOM 1565 O O . ASP A 1 215 ? -2.753 6.134 -24.073 1.00 92.25 215 ASP A O 1
ATOM 1569 N N . ALA A 1 216 ? -2.638 3.911 -24.305 1.00 92.12 216 ALA A N 1
ATOM 1570 C CA . ALA A 1 216 ? -3.043 3.636 -22.929 1.00 92.12 216 ALA A CA 1
ATOM 1571 C C . ALA A 1 216 ? -2.110 4.274 -21.878 1.00 92.12 216 ALA A C 1
ATOM 1573 O O . ALA A 1 216 ? -2.586 4.740 -20.841 1.00 92.12 216 ALA A O 1
ATOM 1574 N N . THR A 1 217 ? -0.801 4.348 -22.144 1.00 92.19 217 THR A N 1
ATOM 1575 C CA . THR A 1 217 ? 0.165 4.968 -21.221 1.00 92.19 217 THR A CA 1
ATOM 1576 C C . THR A 1 217 ? -0.075 6.475 -21.112 1.00 92.19 217 THR A C 1
ATOM 1578 O O . THR A 1 217 ? -0.101 7.028 -20.011 1.00 92.19 217 THR A O 1
ATOM 1581 N N . GLN A 1 218 ? -0.326 7.136 -22.248 1.00 91.62 218 GLN A N 1
ATOM 1582 C CA . GLN A 1 218 ? -0.642 8.561 -22.323 1.00 91.62 218 GLN A CA 1
ATOM 1583 C C . GLN A 1 218 ? -1.986 8.855 -21.661 1.00 91.62 218 GLN A C 1
ATOM 1585 O O . GLN A 1 218 ? -2.079 9.792 -20.872 1.00 91.62 218 GLN A O 1
ATOM 1590 N N . ALA A 1 219 ? -2.995 8.016 -21.905 1.00 92.25 219 ALA A N 1
ATOM 1591 C CA . ALA A 1 219 ? -4.305 8.139 -21.282 1.00 92.25 219 ALA A CA 1
ATOM 1592 C C . ALA A 1 219 ? -4.215 8.073 -19.748 1.00 92.25 219 ALA A C 1
ATOM 1594 O O . ALA A 1 219 ? -4.781 8.928 -19.065 1.00 92.25 219 ALA A O 1
ATOM 1595 N N . MET A 1 220 ? -3.452 7.119 -19.196 1.00 90.31 220 MET A N 1
ATOM 1596 C CA . MET A 1 220 ? -3.224 7.027 -17.748 1.00 90.31 220 MET A CA 1
ATOM 1597 C C . MET A 1 220 ? -2.484 8.249 -17.205 1.00 90.31 220 MET A C 1
ATOM 1599 O O . MET A 1 220 ? -2.858 8.784 -16.162 1.00 90.31 220 MET A O 1
ATOM 1603 N N . ARG A 1 221 ? -1.461 8.731 -17.921 1.00 89.00 221 ARG A N 1
ATOM 1604 C CA . ARG A 1 221 ? -0.745 9.955 -17.545 1.00 89.00 221 ARG A CA 1
ATOM 1605 C C . ARG A 1 221 ? -1.676 11.160 -17.487 1.00 89.00 221 ARG A C 1
ATOM 1607 O O . ARG A 1 221 ? -1.608 11.925 -16.530 1.00 89.00 221 ARG A O 1
ATOM 1614 N N . THR A 1 222 ? -2.540 11.323 -18.486 1.00 88.94 222 THR A N 1
ATOM 1615 C CA . THR A 1 222 ? -3.532 12.400 -18.515 1.00 88.94 222 THR A CA 1
ATOM 1616 C C . THR A 1 222 ? -4.487 12.292 -17.334 1.00 88.94 222 THR A C 1
ATOM 1618 O O . THR A 1 222 ? -4.677 13.287 -16.644 1.00 88.94 222 THR A O 1
ATOM 1621 N N . LEU A 1 223 ? -5.012 11.097 -17.039 1.00 87.25 223 LEU A N 1
ATOM 1622 C CA . LEU A 1 223 ? -5.888 10.881 -15.882 1.00 87.25 223 LEU A CA 1
ATOM 1623 C C . LEU A 1 223 ? -5.205 11.240 -14.553 1.00 87.25 223 LEU A C 1
ATOM 1625 O O . LEU A 1 223 ? -5.824 11.873 -13.709 1.00 87.25 223 LEU A O 1
ATOM 1629 N N . MET A 1 224 ? -3.927 10.895 -14.362 1.00 84.62 224 MET A N 1
ATOM 1630 C CA . MET A 1 224 ? -3.198 11.260 -13.134 1.00 84.62 224 MET A CA 1
ATOM 1631 C C . MET A 1 224 ? -2.962 12.770 -12.983 1.00 84.62 224 MET A C 1
ATOM 1633 O O . MET A 1 224 ? -2.770 13.246 -11.867 1.00 84.62 224 MET A O 1
ATOM 1637 N N . ARG A 1 225 ? -2.920 13.514 -14.094 1.00 83.81 225 ARG A N 1
ATOM 1638 C CA . ARG A 1 225 ? -2.540 14.938 -14.132 1.00 83.81 225 ARG A CA 1
ATOM 1639 C C . ARG A 1 225 ? -3.716 15.885 -14.351 1.00 83.81 225 ARG A C 1
ATOM 1641 O O . ARG A 1 225 ? -3.522 17.092 -14.415 1.00 83.81 225 ARG A O 1
ATOM 1648 N N . GLU A 1 226 ? -4.924 15.358 -14.510 1.00 83.00 226 GLU A N 1
ATOM 1649 C CA . GLU A 1 226 ? -6.091 16.176 -14.841 1.00 83.00 226 GLU A CA 1
ATOM 1650 C C . GLU A 1 226 ? -6.545 17.066 -13.683 1.00 83.00 226 GLU A C 1
ATOM 1652 O O . GLU A 1 226 ? -7.085 18.150 -13.907 1.00 83.00 226 GLU A O 1
ATOM 1657 N N . MET A 1 227 ? -6.346 16.598 -12.449 1.00 76.62 227 MET A N 1
ATOM 1658 C CA . MET A 1 227 ? -6.813 17.302 -11.268 1.00 76.62 227 MET A CA 1
ATOM 1659 C C . MET A 1 227 ? -5.785 18.363 -10.864 1.00 76.62 227 MET A C 1
ATOM 1661 O O . MET A 1 227 ? -4.597 18.042 -10.749 1.00 76.62 227 MET A O 1
ATOM 1665 N N . PRO A 1 228 ? -6.216 19.608 -10.581 1.00 73.25 228 PRO A N 1
ATOM 1666 C CA . PRO A 1 228 ? -5.323 20.649 -10.086 1.00 73.25 228 PRO A CA 1
ATOM 1667 C C . PRO A 1 228 ? -4.542 20.175 -8.857 1.00 73.25 228 PRO A C 1
ATOM 1669 O O . PRO A 1 228 ? -5.116 19.533 -7.971 1.00 73.25 228 PRO A O 1
ATOM 1672 N N . GLN A 1 229 ? -3.242 20.485 -8.799 1.00 72.19 229 GLN A N 1
ATOM 1673 C CA . GLN A 1 229 ? -2.358 20.070 -7.697 1.00 72.19 229 GLN A CA 1
ATOM 1674 C C . GLN A 1 229 ? -2.387 18.544 -7.461 1.00 72.19 229 GLN A C 1
ATOM 1676 O O . GLN A 1 229 ? -2.408 18.055 -6.327 1.00 72.19 229 GLN A O 1
ATOM 1681 N N . GLY A 1 230 ? -2.504 17.771 -8.548 1.00 68.38 230 GLY A N 1
ATOM 1682 C CA . GLY A 1 230 ? -2.616 16.311 -8.533 1.00 68.38 230 GLY A CA 1
ATOM 1683 C C . GLY A 1 230 ? -3.868 15.769 -7.844 1.00 68.38 230 GLY A C 1
ATOM 1684 O O . GLY A 1 230 ? -3.945 14.574 -7.591 1.00 68.38 230 GLY A O 1
ATOM 1685 N N . GLY A 1 231 ? -4.837 16.620 -7.502 1.00 73.69 231 GLY A N 1
ATOM 1686 C CA . GLY A 1 231 ? -6.045 16.222 -6.787 1.00 73.69 231 GLY A CA 1
ATOM 1687 C C . GLY A 1 231 ? -5.929 16.234 -5.263 1.00 73.69 231 GLY A C 1
ATOM 1688 O O . GLY A 1 231 ? -6.838 15.747 -4.599 1.00 73.69 231 GLY A O 1
ATOM 1689 N N . ALA A 1 232 ? -4.878 16.829 -4.685 1.00 71.31 232 ALA A N 1
ATOM 1690 C CA . ALA A 1 232 ? -4.670 16.870 -3.230 1.00 71.31 232 ALA A CA 1
ATOM 1691 C C . ALA A 1 232 ? -5.840 17.497 -2.440 1.00 71.31 232 ALA A C 1
ATOM 1693 O O . ALA A 1 232 ? -6.045 17.177 -1.274 1.00 71.31 232 ALA A O 1
ATOM 1694 N N . GLN A 1 233 ? -6.617 18.380 -3.075 1.00 74.62 233 GLN A N 1
ATOM 1695 C CA . GLN A 1 233 ? -7.807 19.018 -2.491 1.00 74.62 233 GLN A CA 1
ATOM 1696 C C . GLN A 1 233 ? -9.118 18.568 -3.153 1.00 74.62 233 GLN A C 1
ATOM 1698 O O . GLN A 1 233 ? -10.176 19.148 -2.918 1.00 74.62 233 GLN A O 1
ATOM 1703 N N . SER A 1 234 ? -9.053 17.568 -4.028 1.00 77.69 234 SER A N 1
ATOM 1704 C CA . SER A 1 234 ? -10.218 17.097 -4.770 1.00 77.69 234 SER A CA 1
ATOM 1705 C C . SER A 1 234 ? -11.056 16.126 -3.943 1.00 77.69 234 SER A C 1
ATOM 1707 O O . SER A 1 234 ? -10.518 15.429 -3.081 1.00 77.69 234 SER A O 1
ATOM 1709 N N . PRO A 1 235 ? -12.376 16.050 -4.188 1.00 83.62 235 PRO A N 1
ATOM 1710 C CA . PRO A 1 235 ? -13.194 15.023 -3.564 1.00 83.62 235 PRO A CA 1
ATOM 1711 C C . PRO A 1 235 ? -12.724 13.629 -3.991 1.00 83.62 235 PRO A C 1
ATOM 1713 O O . PRO A 1 235 ? -12.163 13.446 -5.074 1.00 83.62 235 PRO A O 1
ATOM 1716 N N . TYR A 1 236 ? -13.005 12.641 -3.143 1.00 87.81 236 TYR A N 1
ATOM 1717 C CA . TYR A 1 236 ? -12.889 11.237 -3.516 1.00 87.81 236 TYR A CA 1
ATOM 1718 C C . TYR A 1 236 ? -13.684 10.952 -4.794 1.00 87.81 236 TYR A C 1
ATOM 1720 O O . TYR A 1 236 ? -14.822 11.408 -4.939 1.00 87.81 236 TYR A O 1
ATOM 1728 N N . ALA A 1 237 ? -13.091 10.182 -5.704 1.00 88.44 237 ALA A N 1
ATOM 1729 C CA . ALA A 1 237 ? -13.744 9.770 -6.936 1.00 88.44 237 ALA A CA 1
ATOM 1730 C C . ALA A 1 237 ? -13.321 8.355 -7.336 1.00 88.44 237 ALA A C 1
ATOM 1732 O O . ALA A 1 237 ? -12.141 8.013 -7.302 1.00 88.44 237 ALA A O 1
ATOM 1733 N N . ALA A 1 238 ? -14.282 7.555 -7.791 1.00 91.19 238 ALA A N 1
ATOM 1734 C CA . ALA A 1 238 ? -14.048 6.246 -8.389 1.00 91.19 238 ALA A CA 1
ATOM 1735 C C . ALA A 1 238 ? -14.755 6.171 -9.745 1.00 91.19 238 ALA A C 1
ATOM 1737 O O . ALA A 1 238 ? -15.899 6.608 -9.877 1.00 91.19 238 ALA A O 1
ATOM 1738 N N . MET A 1 239 ? -14.077 5.633 -10.758 1.00 91.62 239 MET A N 1
ATOM 1739 C CA . MET A 1 239 ? -14.589 5.594 -12.128 1.00 91.62 239 MET A CA 1
ATOM 1740 C C . MET A 1 239 ? -14.136 4.353 -12.889 1.00 91.62 239 MET A C 1
ATOM 1742 O O . MET A 1 239 ? -12.964 3.971 -12.882 1.00 91.62 239 MET A O 1
ATOM 1746 N N . THR A 1 240 ? -15.075 3.745 -13.601 1.00 92.56 240 THR A N 1
ATOM 1747 C CA . THR A 1 240 ? -14.828 2.570 -14.433 1.00 92.56 240 THR A CA 1
ATOM 1748 C C . THR A 1 240 ? -14.126 2.981 -15.728 1.00 92.56 240 THR A C 1
ATOM 1750 O O . THR A 1 240 ? -14.709 3.706 -16.531 1.00 92.56 240 THR A O 1
ATOM 1753 N N . LEU A 1 241 ? -12.897 2.498 -15.951 1.00 93.06 241 LEU A N 1
ATOM 1754 C CA . LEU A 1 241 ? -12.119 2.773 -17.170 1.00 93.06 241 LEU A CA 1
ATOM 1755 C C . LEU A 1 241 ? -12.356 1.729 -18.266 1.00 93.06 241 LEU A C 1
ATOM 1757 O O . LEU A 1 241 ? -12.316 2.040 -19.453 1.00 93.06 241 LEU A O 1
ATOM 1761 N N . TRP A 1 242 ? -12.588 0.480 -17.869 1.00 92.06 242 TRP A N 1
ATOM 1762 C CA . TRP A 1 242 ? -12.900 -0.618 -18.775 1.00 92.06 242 TRP A CA 1
ATOM 1763 C C . TRP A 1 242 ? -13.689 -1.697 -18.041 1.00 92.06 242 TRP A C 1
ATOM 1765 O O . TRP A 1 242 ? -13.347 -2.040 -16.908 1.00 92.06 242 TRP A O 1
ATOM 1775 N N . GLN A 1 243 ? -14.684 -2.287 -18.704 1.00 88.94 243 GLN A N 1
ATOM 1776 C CA . GLN A 1 243 ? -15.483 -3.403 -18.199 1.00 88.94 243 GLN A CA 1
ATOM 1777 C C . GLN A 1 243 ? -15.696 -4.448 -19.300 1.00 88.94 243 GLN A C 1
ATOM 1779 O O . GLN A 1 243 ? -15.856 -4.101 -20.471 1.00 88.94 243 GLN A O 1
ATOM 1784 N N . ARG A 1 244 ? -15.711 -5.734 -18.922 1.00 87.25 244 ARG A N 1
ATOM 1785 C CA . ARG A 1 244 ? -15.986 -6.831 -19.858 1.00 87.25 244 ARG A CA 1
ATOM 1786 C C . ARG A 1 244 ? -17.431 -6.707 -20.373 1.00 87.25 244 ARG A C 1
ATOM 1788 O O . ARG A 1 244 ? -18.334 -6.547 -19.549 1.00 87.25 244 ARG A O 1
ATOM 1795 N N . PRO A 1 245 ? -17.685 -6.834 -21.688 1.00 85.69 245 PRO A N 1
ATOM 1796 C CA . PRO A 1 245 ? -19.047 -6.882 -22.212 1.00 85.69 245 PRO A CA 1
ATOM 1797 C C . PRO A 1 245 ? -19.878 -7.974 -21.522 1.00 85.69 245 PRO A C 1
ATOM 1799 O O . PRO A 1 245 ? -19.430 -9.113 -21.410 1.00 85.69 245 PRO A O 1
ATOM 1802 N N . GLY A 1 246 ? -21.076 -7.622 -21.053 1.00 82.44 246 GLY A N 1
ATOM 1803 C CA . GLY A 1 246 ? -21.985 -8.548 -20.367 1.00 82.44 246 GLY A CA 1
ATOM 1804 C C . GLY A 1 246 ? -21.708 -8.775 -18.874 1.00 82.44 246 GLY A C 1
ATOM 1805 O O . GLY A 1 246 ? -22.450 -9.526 -18.245 1.00 82.44 246 GLY A O 1
ATOM 1806 N N . ASP A 1 247 ? -20.692 -8.134 -18.283 1.00 83.38 247 ASP A N 1
ATOM 1807 C CA . ASP A 1 247 ? -20.491 -8.163 -16.829 1.00 83.38 247 ASP A CA 1
ATOM 1808 C C . ASP A 1 247 ? -21.661 -7.459 -16.120 1.00 83.38 247 ASP A C 1
ATOM 1810 O O . ASP A 1 247 ? -22.024 -6.330 -16.454 1.00 83.38 247 ASP A O 1
ATOM 1814 N N . THR A 1 248 ? -22.248 -8.123 -15.124 1.00 77.69 248 THR A N 1
ATOM 1815 C CA . THR A 1 248 ? -23.414 -7.624 -14.385 1.00 77.69 248 THR A CA 1
ATOM 1816 C C . THR A 1 248 ? -23.076 -6.495 -13.412 1.00 77.69 248 THR A C 1
ATOM 1818 O O . THR A 1 248 ? -23.984 -5.968 -12.776 1.00 77.69 248 THR A O 1
ATOM 1821 N N . GLY A 1 249 ? -21.792 -6.170 -13.220 1.00 74.88 249 GLY A N 1
ATOM 1822 C CA . GLY A 1 249 ? -21.351 -5.072 -12.354 1.00 74.88 249 GLY A CA 1
ATOM 1823 C C . GLY A 1 249 ? -21.461 -5.355 -10.853 1.00 74.88 249 GLY A C 1
ATOM 1824 O O . GLY A 1 249 ? -21.263 -4.442 -10.064 1.00 74.88 249 GLY A O 1
ATOM 1825 N N . LYS A 1 250 ? -21.747 -6.605 -10.457 1.00 83.81 250 LYS A N 1
ATOM 1826 C CA . LYS A 1 250 ? -21.857 -7.030 -9.051 1.00 83.81 250 LYS A CA 1
ATOM 1827 C C . LYS A 1 250 ? -20.518 -7.548 -8.553 1.00 83.81 250 LYS A C 1
ATOM 1829 O O . LYS A 1 250 ? -20.020 -8.548 -9.085 1.00 83.81 250 LYS A O 1
ATOM 1834 N N . TRP A 1 251 ? -19.933 -6.896 -7.552 1.00 88.75 251 TRP A N 1
ATOM 1835 C CA . TRP A 1 251 ? -18.551 -7.189 -7.161 1.00 88.75 251 TRP A CA 1
ATOM 1836 C C . TRP A 1 251 ? -18.354 -7.705 -5.751 1.00 88.75 251 TRP A C 1
ATOM 1838 O O . TRP A 1 251 ? -17.244 -8.118 -5.447 1.00 88.75 251 TRP A O 1
ATOM 1848 N N . VAL A 1 252 ? -19.381 -7.722 -4.904 1.00 92.44 252 VAL A N 1
ATOM 1849 C CA . VAL A 1 252 ? -19.250 -8.186 -3.515 1.00 92.44 252 VAL A CA 1
ATOM 1850 C C . VAL A 1 252 ? -18.516 -9.532 -3.444 1.00 92.44 252 VAL A C 1
ATOM 1852 O O . VAL A 1 252 ? -18.878 -10.490 -4.125 1.00 92.44 252 VAL A O 1
ATOM 1855 N N . GLY A 1 253 ? -17.460 -9.588 -2.632 1.00 91.81 253 GLY A N 1
ATOM 1856 C CA . GLY A 1 253 ? -16.599 -10.756 -2.441 1.00 91.81 253 GLY A CA 1
ATOM 1857 C C . GLY A 1 253 ? -15.517 -10.951 -3.509 1.00 91.81 253 GLY A C 1
ATOM 1858 O O . GLY A 1 253 ? -14.554 -11.686 -3.257 1.00 91.81 253 GLY A O 1
ATOM 1859 N N . LYS A 1 254 ? -15.617 -10.278 -4.666 1.00 94.06 254 LYS A N 1
ATOM 1860 C CA . LYS A 1 254 ? -14.627 -10.404 -5.738 1.00 94.06 254 LYS A CA 1
ATOM 1861 C C . LYS A 1 254 ? -13.253 -9.917 -5.263 1.00 94.06 254 LYS A C 1
ATOM 1863 O O . LYS A 1 254 ? -13.162 -8.872 -4.605 1.00 94.06 254 LYS A O 1
ATOM 1868 N N . PRO A 1 255 ? -12.186 -10.664 -5.581 1.00 95.88 255 PRO A N 1
ATOM 1869 C CA . PRO A 1 255 ? -10.828 -10.271 -5.257 1.00 95.88 255 PRO A CA 1
ATOM 1870 C C . PRO A 1 255 ? -10.396 -9.078 -6.108 1.00 95.88 255 PRO A C 1
ATOM 1872 O O . PRO A 1 255 ? -10.787 -8.939 -7.271 1.00 95.88 255 PRO A O 1
ATOM 1875 N N . VAL A 1 256 ? -9.561 -8.226 -5.520 1.00 96.50 256 VAL A N 1
ATOM 1876 C CA . VAL A 1 256 ? -8.975 -7.075 -6.202 1.00 96.50 256 VAL A CA 1
ATOM 1877 C C . VAL A 1 256 ? -7.456 -7.143 -6.194 1.00 96.50 256 VAL A C 1
ATOM 1879 O O . VAL A 1 256 ? -6.839 -7.565 -5.212 1.00 96.50 256 VAL A O 1
ATOM 1882 N N . LEU A 1 257 ? -6.872 -6.677 -7.293 1.00 97.56 257 LEU A N 1
ATOM 1883 C CA . LEU A 1 257 ? -5.467 -6.316 -7.400 1.00 97.56 257 LEU A CA 1
ATOM 1884 C C . LEU A 1 257 ? -5.398 -4.830 -7.746 1.00 97.56 257 LEU A C 1
ATOM 1886 O O . LEU A 1 257 ? -5.926 -4.408 -8.771 1.00 97.56 257 LEU A O 1
ATOM 1890 N N . GLY A 1 258 ? -4.779 -4.037 -6.884 1.00 97.00 258 GLY A N 1
ATOM 1891 C CA . GLY A 1 258 ? -4.618 -2.605 -7.067 1.00 97.00 258 GLY A CA 1
ATOM 1892 C C . GLY A 1 258 ? -3.159 -2.197 -7.222 1.00 97.00 258 GLY A C 1
ATOM 1893 O O . GLY A 1 258 ? -2.263 -2.835 -6.675 1.00 97.00 258 GLY A O 1
ATOM 1894 N N . LEU A 1 259 ? -2.926 -1.107 -7.942 1.00 96.69 259 LEU A N 1
ATOM 1895 C CA . LEU A 1 259 ? -1.638 -0.436 -8.065 1.00 96.69 259 LEU A CA 1
ATOM 1896 C C . LEU A 1 259 ? -1.831 1.013 -7.634 1.00 96.69 259 LEU A C 1
ATOM 1898 O O . LEU A 1 259 ? -2.641 1.733 -8.215 1.00 96.69 259 LEU A O 1
ATOM 1902 N N . MET A 1 260 ? -1.114 1.430 -6.602 1.00 94.00 260 MET A N 1
ATOM 1903 C CA . MET A 1 260 ? -1.247 2.752 -6.010 1.00 94.00 260 MET A CA 1
ATOM 1904 C C . MET A 1 260 ? -0.012 3.591 -6.279 1.00 94.00 260 MET A C 1
ATOM 1906 O O . MET A 1 260 ? 1.114 3.148 -6.053 1.00 94.00 260 MET A O 1
ATOM 1910 N N . VAL A 1 261 ? -0.246 4.828 -6.692 1.00 91.06 261 VAL A N 1
ATOM 1911 C CA . VAL A 1 261 ? 0.756 5.876 -6.796 1.00 91.06 261 VAL A CA 1
ATOM 1912 C C . VAL A 1 261 ? 0.353 7.019 -5.883 1.00 91.06 261 VAL A C 1
ATOM 1914 O O . VAL A 1 261 ? -0.738 7.567 -6.007 1.00 91.06 261 VAL A O 1
ATOM 1917 N N . ASN A 1 262 ? 1.262 7.410 -4.998 1.00 86.38 262 ASN A N 1
ATOM 1918 C CA . ASN A 1 262 ? 1.120 8.628 -4.205 1.00 86.38 262 ASN A CA 1
ATOM 1919 C C . ASN A 1 262 ? 2.128 9.648 -4.716 1.00 86.38 262 ASN A C 1
ATOM 1921 O O . ASN A 1 262 ? 3.241 9.260 -5.078 1.00 86.38 262 ASN A O 1
ATOM 1925 N N . GLY A 1 263 ? 1.752 10.927 -4.746 1.00 71.56 263 GLY A N 1
ATOM 1926 C CA . GLY A 1 263 ? 2.576 12.042 -5.220 1.00 71.56 263 GLY A CA 1
ATOM 1927 C C . GLY A 1 263 ? 3.958 12.135 -4.558 1.00 71.56 263 GLY A C 1
ATOM 1928 O O . GLY A 1 263 ? 4.333 11.324 -3.705 1.00 71.56 263 GLY A O 1
ATOM 1929 N N . ALA A 1 264 ? 4.753 13.125 -4.938 1.00 53.69 264 ALA A N 1
ATOM 1930 C CA . ALA A 1 264 ? 5.868 13.601 -4.133 1.00 53.69 264 ALA A CA 1
ATOM 1931 C C . ALA A 1 264 ? 5.404 14.747 -3.224 1.00 53.69 264 ALA A C 1
ATOM 1933 O O . ALA A 1 264 ? 4.237 15.128 -3.200 1.00 53.69 264 ALA A O 1
ATOM 1934 N N . GLN A 1 265 ? 6.320 15.234 -2.399 1.00 42.38 265 GLN A N 1
ATOM 1935 C CA . GLN A 1 265 ? 6.064 16.264 -1.405 1.00 42.38 265 GLN A CA 1
ATOM 1936 C C . GLN A 1 265 ? 6.473 17.631 -1.989 1.00 42.38 265 GLN A C 1
ATOM 1938 O O . GLN A 1 265 ? 7.667 17.877 -2.103 1.00 42.38 265 GLN A O 1
ATOM 1943 N N . GLY A 1 266 ? 5.500 18.494 -2.315 1.00 38.81 266 GLY A N 1
ATOM 1944 C CA . GLY A 1 266 ? 5.700 19.905 -2.706 1.00 38.81 266 GLY A CA 1
ATOM 1945 C C . GLY A 1 266 ? 5.733 20.200 -4.219 1.00 38.81 266 GLY A C 1
ATOM 1946 O O . GLY A 1 266 ? 6.409 19.488 -4.950 1.00 38.81 266 GLY A O 1
ATOM 1947 N N . ASP A 1 267 ? 4.982 21.239 -4.618 1.00 35.38 267 ASP A N 1
ATOM 1948 C CA . ASP A 1 267 ? 5.014 22.186 -5.766 1.00 35.38 267 ASP A CA 1
ATOM 1949 C C . ASP A 1 267 ? 5.646 21.863 -7.136 1.00 35.38 267 ASP A C 1
ATOM 1951 O O . ASP A 1 267 ? 5.710 22.754 -7.981 1.00 35.38 267 ASP A O 1
ATOM 1955 N N . ASP A 1 268 ? 6.082 20.643 -7.424 1.00 39.91 268 ASP A N 1
ATOM 1956 C CA . ASP A 1 268 ? 6.561 20.287 -8.760 1.00 39.91 268 ASP A CA 1
ATOM 1957 C C . ASP A 1 268 ? 5.535 19.392 -9.471 1.00 39.91 268 ASP A C 1
ATOM 1959 O O . ASP A 1 268 ? 5.286 18.254 -9.064 1.00 39.91 268 ASP A O 1
ATOM 1963 N N . ASP A 1 269 ? 4.928 19.916 -10.539 1.00 36.56 269 ASP A N 1
ATOM 1964 C CA . ASP A 1 269 ? 3.995 19.199 -11.419 1.00 36.56 269 ASP A CA 1
ATOM 1965 C C . ASP A 1 269 ? 4.670 17.992 -12.121 1.00 36.56 269 ASP A C 1
ATOM 1967 O O . ASP A 1 269 ? 3.996 17.103 -12.652 1.00 36.56 269 ASP A O 1
ATOM 1971 N N . GLU A 1 270 ? 6.006 17.882 -12.100 1.00 34.81 270 GLU A N 1
ATOM 1972 C CA . GLU A 1 270 ? 6.725 16.670 -12.524 1.00 34.81 270 GLU A CA 1
ATOM 1973 C C . GLU A 1 270 ? 6.765 15.575 -11.441 1.00 34.81 270 GLU A C 1
ATOM 1975 O O . GLU A 1 270 ? 7.138 14.431 -11.716 1.00 34.81 270 GLU A O 1
ATOM 1980 N N . ALA A 1 271 ? 6.300 15.877 -10.226 1.00 45.41 271 ALA A N 1
ATOM 1981 C CA . ALA A 1 271 ? 6.401 15.031 -9.044 1.00 45.41 271 ALA A CA 1
ATOM 1982 C C . ALA A 1 271 ? 5.106 14.261 -8.711 1.00 45.41 271 ALA A C 1
ATOM 1984 O O . ALA A 1 271 ? 4.858 13.852 -7.571 1.00 45.41 271 ALA A O 1
ATOM 1985 N N . HIS A 1 272 ? 4.281 13.974 -9.716 1.00 46.06 272 HIS A N 1
ATOM 1986 C CA . HIS A 1 272 ? 3.238 12.958 -9.601 1.00 46.06 272 HIS A CA 1
ATOM 1987 C C . HIS A 1 272 ? 3.891 11.567 -9.547 1.00 46.06 272 HIS A C 1
ATOM 1989 O O . HIS A 1 272 ? 4.338 11.036 -10.557 1.00 46.06 272 HIS A O 1
ATOM 1995 N N . GLY A 1 273 ? 3.968 10.983 -8.349 1.00 56.25 273 GLY A N 1
ATOM 1996 C CA . GLY A 1 273 ? 4.399 9.603 -8.119 1.00 56.25 273 GLY A CA 1
ATOM 1997 C C . GLY A 1 273 ? 5.722 9.454 -7.376 1.00 56.25 273 GLY A C 1
ATOM 1998 O O . GLY A 1 273 ? 6.694 8.958 -7.930 1.00 56.25 273 GLY A O 1
ATOM 1999 N N . GLY A 1 274 ? 5.746 9.829 -6.097 1.00 72.81 274 GLY A N 1
ATOM 2000 C CA . GLY A 1 274 ? 6.879 9.627 -5.193 1.00 72.81 274 GLY A CA 1
ATOM 2001 C C . GLY A 1 274 ? 6.850 8.299 -4.428 1.00 72.81 274 GLY A C 1
ATOM 2002 O O . GLY A 1 274 ? 7.819 7.979 -3.744 1.00 72.81 274 GLY A O 1
ATOM 2003 N N . HIS A 1 275 ? 5.759 7.528 -4.500 1.00 89.12 275 HIS A N 1
ATOM 2004 C CA . HIS A 1 275 ? 5.698 6.170 -3.952 1.00 89.12 275 HIS A CA 1
ATOM 2005 C C . HIS A 1 275 ? 4.776 5.274 -4.786 1.00 89.12 275 HIS A C 1
ATOM 2007 O O . HIS A 1 275 ? 3.703 5.715 -5.191 1.00 89.12 275 HIS A O 1
ATOM 2013 N N . PHE A 1 276 ? 5.169 4.011 -4.979 1.00 93.62 276 PHE A N 1
ATOM 2014 C CA . PHE A 1 276 ? 4.383 2.961 -5.633 1.00 93.62 276 PHE A CA 1
ATOM 2015 C C . PHE A 1 276 ? 4.067 1.816 -4.663 1.00 93.62 276 PHE A C 1
ATOM 2017 O O . PHE A 1 276 ? 4.950 1.400 -3.917 1.00 93.62 276 PHE A O 1
ATOM 2024 N N . ALA A 1 277 ? 2.847 1.289 -4.662 1.00 96.50 277 ALA A N 1
ATOM 2025 C CA . ALA A 1 277 ? 2.495 0.122 -3.854 1.00 96.50 277 ALA A CA 1
ATOM 2026 C C . ALA A 1 277 ? 1.518 -0.805 -4.580 1.00 96.50 277 ALA A C 1
ATOM 2028 O O . ALA A 1 277 ? 0.666 -0.351 -5.343 1.00 96.50 277 ALA A O 1
ATOM 2029 N N . ILE A 1 278 ? 1.612 -2.104 -4.294 1.00 98.44 278 ILE A N 1
ATOM 2030 C CA . ILE A 1 278 ? 0.638 -3.102 -4.746 1.00 98.44 278 ILE A CA 1
ATOM 2031 C C . ILE A 1 278 ? -0.381 -3.332 -3.633 1.00 98.44 278 ILE A C 1
ATOM 2033 O O . ILE A 1 278 ? -0.017 -3.532 -2.473 1.00 98.44 278 ILE A O 1
ATOM 2037 N N . VAL A 1 279 ? -1.658 -3.330 -3.995 1.00 98.56 279 VAL A N 1
ATOM 2038 C CA . VAL A 1 279 ? -2.792 -3.493 -3.088 1.00 98.56 279 VAL A CA 1
ATOM 2039 C C . VAL A 1 279 ? -3.503 -4.805 -3.397 1.00 98.56 279 VAL A C 1
ATOM 2041 O O . VAL A 1 279 ? -3.736 -5.117 -4.562 1.00 98.56 279 VAL A O 1
ATOM 2044 N N . THR A 1 280 ? -3.885 -5.573 -2.382 1.00 98.50 280 THR A N 1
ATOM 2045 C CA . THR A 1 280 ? -4.778 -6.729 -2.555 1.00 98.50 280 THR A CA 1
ATOM 2046 C C . THR A 1 280 ? -5.943 -6.668 -1.580 1.00 98.50 280 THR A C 1
ATOM 2048 O O . THR A 1 280 ? -5.840 -6.111 -0.488 1.00 98.50 280 THR A O 1
ATOM 2051 N N . GLY A 1 281 ? -7.089 -7.215 -1.968 1.00 97.12 281 GLY A N 1
ATOM 2052 C CA . GLY A 1 281 ? -8.284 -7.103 -1.144 1.00 97.12 281 GLY A CA 1
ATOM 2053 C C . GLY A 1 281 ? -9.493 -7.818 -1.708 1.00 97.12 281 GLY A C 1
ATOM 2054 O O . GLY A 1 281 ? -9.405 -8.552 -2.692 1.00 97.12 281 GLY A O 1
ATOM 2055 N N . ARG A 1 282 ? -10.644 -7.547 -1.096 1.00 95.12 282 ARG A N 1
ATOM 2056 C CA . ARG A 1 282 ? -11.957 -7.972 -1.583 1.00 95.12 282 ARG A CA 1
ATOM 2057 C C . ARG A 1 282 ? -12.925 -6.810 -1.546 1.00 95.12 282 ARG A C 1
ATOM 2059 O O . ARG A 1 282 ? -12.917 -6.043 -0.581 1.00 95.12 282 ARG A O 1
ATOM 2066 N N . VAL A 1 283 ? -13.773 -6.708 -2.562 1.00 93.50 283 VAL A N 1
ATOM 2067 C CA . VAL A 1 283 ? -14.875 -5.742 -2.547 1.00 93.50 283 VAL A CA 1
ATOM 2068 C C . VAL A 1 283 ? -15.866 -6.147 -1.463 1.00 93.50 283 VAL A C 1
ATOM 2070 O O . VAL A 1 283 ? -16.368 -7.273 -1.457 1.00 93.50 283 VAL A O 1
ATOM 2073 N N . GLN A 1 284 ? -16.126 -5.241 -0.529 1.00 91.94 284 GLN A N 1
ATOM 2074 C CA . GLN A 1 284 ? -17.040 -5.482 0.581 1.00 91.94 284 GLN A CA 1
ATOM 2075 C C . GLN A 1 284 ? -18.487 -5.176 0.177 1.00 91.94 284 GLN A C 1
ATOM 2077 O O . GLN A 1 284 ? -18.741 -4.486 -0.810 1.00 91.94 284 GLN A O 1
ATOM 2082 N N . ALA A 1 285 ? -19.451 -5.700 0.936 1.00 91.56 285 ALA A N 1
ATOM 2083 C CA . ALA A 1 285 ? -20.875 -5.484 0.666 1.00 91.56 285 ALA A CA 1
ATOM 2084 C C . ALA A 1 285 ? -21.295 -4.009 0.803 1.00 91.56 285 ALA A C 1
ATOM 2086 O O . ALA A 1 285 ? -22.192 -3.558 0.100 1.00 91.56 285 ALA A O 1
ATOM 2087 N N . ASP A 1 286 ? -20.619 -3.269 1.681 1.00 90.31 286 ASP A N 1
ATOM 2088 C CA . ASP A 1 286 ? -20.773 -1.828 1.903 1.00 90.31 286 ASP A CA 1
ATOM 2089 C C . ASP A 1 286 ? -19.862 -0.981 0.991 1.00 90.31 286 ASP A C 1
ATOM 2091 O O . ASP A 1 286 ? -19.824 0.239 1.110 1.00 90.31 286 ASP A O 1
ATOM 2095 N N . GLY A 1 287 ? -19.099 -1.621 0.097 1.00 91.69 287 GLY A N 1
ATOM 2096 C CA . GLY A 1 287 ? -18.098 -0.969 -0.742 1.00 91.69 287 GLY A CA 1
ATOM 2097 C C . GLY A 1 287 ? -16.844 -0.499 0.005 1.00 91.69 287 GLY A C 1
ATOM 2098 O O . GLY A 1 287 ? -15.982 0.146 -0.587 1.00 91.69 287 GLY A O 1
ATOM 2099 N N . SER A 1 288 ? -16.687 -0.804 1.294 1.00 92.00 288 SER A N 1
ATOM 2100 C CA . SER A 1 288 ? -15.521 -0.355 2.056 1.00 92.00 288 SER A CA 1
ATOM 2101 C C . SER A 1 288 ? -14.211 -0.938 1.507 1.00 92.00 288 SER A C 1
ATOM 2103 O O . SER A 1 288 ? -14.113 -2.111 1.137 1.00 92.00 288 SER A O 1
ATOM 2105 N N . ILE A 1 289 ? -13.176 -0.093 1.466 1.00 94.62 289 ILE A N 1
ATOM 2106 C CA . ILE A 1 289 ? -11.827 -0.458 0.992 1.00 94.62 289 ILE A CA 1
ATOM 2107 C C . ILE A 1 289 ? -10.743 -0.292 2.050 1.00 94.62 289 ILE A C 1
ATOM 2109 O O . ILE A 1 289 ? -9.611 -0.700 1.819 1.00 94.62 289 ILE A O 1
ATOM 2113 N N . GLY A 1 290 ? -11.063 0.296 3.208 1.00 94.50 290 GLY A N 1
ATOM 2114 C CA . GLY A 1 290 ? -10.075 0.619 4.244 1.00 94.50 290 GLY A CA 1
ATOM 2115 C C . GLY A 1 290 ? -9.282 -0.597 4.734 1.00 94.50 290 GLY A C 1
ATOM 2116 O O . GLY A 1 290 ? -8.120 -0.471 5.101 1.00 94.50 290 GLY A O 1
ATOM 2117 N N . ASP A 1 291 ? -9.876 -1.787 4.660 1.00 94.62 291 ASP A N 1
ATOM 2118 C CA . ASP A 1 291 ? -9.238 -3.043 5.048 1.00 94.62 291 ASP A CA 1
ATOM 2119 C C . ASP A 1 291 ? -8.426 -3.709 3.915 1.00 94.62 291 ASP A C 1
ATOM 2121 O O . ASP A 1 291 ? -7.834 -4.763 4.140 1.00 94.62 291 ASP A O 1
ATOM 2125 N N . TRP A 1 292 ? -8.363 -3.139 2.703 1.00 97.81 292 TRP A N 1
ATOM 2126 C CA . TRP A 1 292 ? -7.473 -3.638 1.645 1.00 97.81 292 TRP A CA 1
ATOM 2127 C C . TRP A 1 292 ? -6.013 -3.525 2.078 1.00 97.81 292 TRP A C 1
ATOM 2129 O O . TRP A 1 292 ? -5.630 -2.584 2.761 1.00 97.81 292 TRP A O 1
ATOM 2139 N N . LEU A 1 293 ? -5.184 -4.488 1.692 1.00 98.25 293 LEU A N 1
ATOM 2140 C CA . LEU A 1 293 ? -3.810 -4.582 2.157 1.00 98.25 293 LEU A CA 1
ATOM 2141 C C . LEU A 1 293 ? -2.868 -3.936 1.146 1.00 98.25 293 LEU A C 1
ATOM 2143 O O . LEU A 1 293 ? -2.716 -4.424 0.029 1.00 98.25 293 LEU A O 1
ATOM 2147 N N . VAL A 1 294 ? -2.231 -2.845 1.550 1.00 98.50 294 VAL A N 1
ATOM 2148 C CA . VAL A 1 294 ? -1.200 -2.144 0.790 1.00 98.50 294 VAL A CA 1
ATOM 2149 C C . VAL A 1 294 ? 0.158 -2.715 1.170 1.00 98.50 294 VAL A C 1
ATOM 2151 O O . VAL A 1 294 ? 0.535 -2.727 2.338 1.00 98.50 294 VAL A O 1
ATOM 2154 N N . ASN A 1 295 ? 0.915 -3.170 0.182 1.00 98.31 295 ASN A N 1
ATOM 2155 C CA . ASN A 1 295 ? 2.274 -3.655 0.373 1.00 98.31 295 ASN A CA 1
ATOM 2156 C C . ASN A 1 295 ? 3.234 -2.487 0.121 1.00 98.31 295 ASN A C 1
ATOM 2158 O O . ASN A 1 295 ? 3.552 -2.169 -1.028 1.00 98.31 295 ASN A O 1
ATOM 2162 N N . ASN A 1 296 ? 3.629 -1.794 1.195 1.00 93.69 296 ASN A N 1
ATOM 2163 C CA . ASN A 1 296 ? 4.537 -0.654 1.118 1.00 93.69 296 ASN A CA 1
ATOM 2164 C C . ASN A 1 296 ? 6.008 -1.066 1.329 1.00 93.69 296 ASN A C 1
ATOM 2166 O O . ASN A 1 296 ? 6.320 -1.996 2.078 1.00 93.69 296 ASN A O 1
ATOM 2170 N N . PHE A 1 297 ? 6.925 -0.363 0.663 1.00 94.50 297 PHE A N 1
ATOM 2171 C CA . PHE A 1 297 ? 8.363 -0.592 0.791 1.00 94.50 297 PHE A CA 1
ATOM 2172 C C . PHE A 1 297 ? 9.075 0.736 1.024 1.00 94.50 297 PHE A C 1
ATOM 2174 O O . PHE A 1 297 ? 9.160 1.581 0.138 1.00 94.50 297 PHE A O 1
ATOM 2181 N N . TYR A 1 298 ? 9.618 0.885 2.225 1.00 91.75 298 TYR A N 1
ATOM 2182 C CA . TYR A 1 298 ? 10.492 1.980 2.629 1.00 91.75 298 TYR A CA 1
ATOM 2183 C C . TYR A 1 298 ? 11.794 1.390 3.161 1.00 91.75 298 TYR A C 1
ATOM 2185 O O . TYR A 1 298 ? 11.832 0.217 3.532 1.00 91.75 298 TYR A O 1
ATOM 2193 N N . SER A 1 299 ? 12.857 2.191 3.213 1.00 91.25 299 SER A N 1
ATOM 2194 C CA . SER A 1 299 ? 14.110 1.740 3.820 1.00 91.25 299 SER A CA 1
ATOM 2195 C C . SER A 1 299 ? 13.891 1.311 5.274 1.00 91.25 299 SER A C 1
ATOM 2197 O O . SER A 1 299 ? 13.264 2.038 6.041 1.00 91.25 299 SER A O 1
ATOM 2199 N N . LEU A 1 300 ? 14.428 0.147 5.643 1.00 91.56 300 LEU A N 1
ATOM 2200 C CA . LEU A 1 300 ? 14.474 -0.334 7.028 1.00 91.56 300 LEU A CA 1
ATOM 2201 C C . LEU A 1 300 ? 15.690 0.204 7.797 1.00 91.56 300 LEU A C 1
ATOM 2203 O O . LEU A 1 300 ? 15.762 0.049 9.013 1.00 91.56 300 LEU A O 1
ATOM 2207 N N . ASP A 1 301 ? 16.640 0.818 7.089 1.00 87.69 301 ASP A N 1
ATOM 2208 C CA . ASP A 1 301 ? 17.940 1.240 7.628 1.00 87.69 301 ASP A CA 1
ATOM 2209 C C . ASP A 1 301 ? 17.964 2.707 8.067 1.00 87.69 301 ASP A C 1
ATOM 2211 O O . ASP A 1 301 ? 18.984 3.212 8.531 1.00 87.69 301 ASP A O 1
ATOM 2215 N N . VAL A 1 302 ? 16.846 3.413 7.897 1.00 83.62 302 VAL A N 1
ATOM 2216 C CA . VAL A 1 302 ? 16.696 4.815 8.279 1.00 83.62 302 VAL A CA 1
ATOM 2217 C C . VAL A 1 302 ? 15.394 4.966 9.048 1.00 83.62 302 VAL A C 1
ATOM 2219 O O . VAL A 1 302 ? 14.345 4.509 8.596 1.00 83.62 302 VAL A O 1
ATOM 2222 N N . GLU A 1 303 ? 15.452 5.636 10.197 1.00 78.00 303 GLU A N 1
ATOM 2223 C CA . GLU A 1 303 ? 14.243 6.040 10.906 1.00 78.00 303 GLU A CA 1
ATOM 2224 C C . GLU A 1 303 ? 13.473 7.048 10.049 1.00 78.00 303 GLU A C 1
ATOM 2226 O O . GLU A 1 303 ? 13.943 8.148 9.757 1.00 78.00 303 GLU A O 1
ATOM 2231 N N . SER A 1 304 ? 12.282 6.654 9.606 1.00 80.00 304 SER A N 1
ATOM 2232 C CA . SER A 1 304 ? 11.401 7.538 8.854 1.00 80.00 304 SER A CA 1
ATOM 2233 C C . SER A 1 304 ? 10.966 8.709 9.733 1.00 80.00 304 SER A C 1
ATOM 2235 O O . SER A 1 304 ? 10.409 8.501 10.810 1.00 80.00 304 SER A O 1
ATOM 2237 N N . GLU A 1 305 ? 11.105 9.942 9.238 1.00 75.62 305 GLU A N 1
ATOM 2238 C CA . GLU A 1 305 ? 10.613 11.156 9.919 1.00 75.62 305 GLU A CA 1
ATOM 2239 C C . GLU A 1 305 ? 9.099 11.117 10.202 1.00 75.62 305 GLU A C 1
ATOM 2241 O O . GLU A 1 305 ? 8.586 11.880 11.020 1.00 75.62 305 GLU A O 1
ATOM 2246 N N . LYS A 1 306 ? 8.381 10.222 9.513 1.00 76.12 306 LYS A N 1
ATOM 2247 C CA . LYS A 1 306 ? 6.935 9.998 9.624 1.00 76.12 306 LYS A CA 1
ATOM 2248 C C . LYS A 1 306 ? 6.585 8.712 10.378 1.00 76.12 306 LYS A C 1
ATOM 2250 O O . LYS A 1 306 ? 5.415 8.364 10.477 1.00 76.12 306 LYS A O 1
ATOM 2255 N N . GLY A 1 307 ? 7.585 7.990 10.890 1.00 83.00 307 GLY A N 1
ATOM 2256 C CA . GLY A 1 307 ? 7.403 6.722 11.599 1.00 83.00 307 GLY A CA 1
ATOM 2257 C C . GLY A 1 307 ? 6.923 5.569 10.712 1.00 83.00 307 GLY A C 1
ATOM 2258 O O . GLY A 1 307 ? 6.319 4.631 11.215 1.00 83.00 307 GLY A O 1
ATOM 2259 N N . ILE A 1 308 ? 7.145 5.640 9.395 1.00 88.88 308 ILE A N 1
ATOM 2260 C CA . ILE A 1 308 ? 6.751 4.574 8.465 1.00 88.88 308 ILE A CA 1
ATOM 2261 C C . ILE A 1 308 ? 7.737 3.407 8.562 1.00 88.88 308 ILE A C 1
ATOM 2263 O O . ILE A 1 308 ? 8.941 3.606 8.397 1.00 88.88 308 ILE A O 1
ATOM 2267 N N . ILE A 1 309 ? 7.210 2.195 8.737 1.00 93.06 309 ILE A N 1
ATOM 2268 C CA . ILE A 1 309 ? 7.959 0.938 8.651 1.00 93.06 309 ILE A CA 1
ATOM 2269 C C . ILE A 1 309 ? 7.390 0.118 7.490 1.00 93.06 309 ILE A C 1
ATOM 2271 O O . ILE A 1 309 ? 6.175 0.072 7.293 1.00 93.06 309 ILE A O 1
ATOM 2275 N N . ALA A 1 310 ? 8.260 -0.518 6.703 1.00 95.69 310 ALA A N 1
ATOM 2276 C CA . ALA A 1 310 ? 7.832 -1.313 5.556 1.00 95.69 310 ALA A CA 1
ATOM 2277 C C . ALA A 1 310 ? 7.074 -2.573 6.006 1.00 95.69 310 ALA A C 1
ATOM 2279 O O . ALA A 1 310 ? 7.625 -3.388 6.749 1.00 95.69 310 ALA A O 1
ATOM 2280 N N . ALA A 1 311 ? 5.834 -2.752 5.558 1.00 97.06 311 ALA A N 1
ATOM 2281 C CA . ALA A 1 311 ? 4.995 -3.912 5.850 1.00 97.06 311 ALA A CA 1
ATOM 2282 C C . ALA A 1 311 ? 3.770 -3.975 4.926 1.00 97.06 311 ALA A C 1
ATOM 2284 O O . ALA A 1 311 ? 3.360 -2.958 4.359 1.00 97.06 311 ALA A O 1
ATOM 2285 N N . PRO A 1 312 ? 3.103 -5.139 4.848 1.00 98.12 312 PRO A N 1
ATOM 2286 C CA . PRO A 1 312 ? 1.694 -5.164 4.503 1.00 98.12 312 PRO A CA 1
ATOM 2287 C C . PRO A 1 312 ? 0.911 -4.364 5.554 1.00 98.12 312 PRO A C 1
ATOM 2289 O O . PRO A 1 312 ? 1.022 -4.625 6.757 1.00 98.12 312 PRO A O 1
ATOM 2292 N N . VAL A 1 313 ? 0.125 -3.390 5.107 1.00 97.75 313 VAL A N 1
ATOM 2293 C CA . VAL A 1 313 ? -0.595 -2.440 5.962 1.00 97.75 313 VAL A CA 1
ATOM 2294 C C . VAL A 1 313 ? -2.013 -2.200 5.426 1.00 97.75 313 VAL A C 1
ATOM 2296 O O . VAL A 1 313 ? -2.177 -2.071 4.214 1.00 97.75 313 VAL A O 1
ATOM 2299 N N . PRO A 1 314 ? -3.059 -2.160 6.274 1.00 97.69 314 PRO A N 1
ATOM 2300 C CA . PRO A 1 314 ? -4.404 -1.798 5.831 1.00 97.69 314 PRO A CA 1
ATOM 2301 C C . PRO A 1 314 ? -4.440 -0.419 5.156 1.00 97.69 314 PRO A C 1
ATOM 2303 O O . PRO A 1 314 ? -3.704 0.486 5.549 1.00 97.69 314 PRO A O 1
ATOM 2306 N N . LEU A 1 315 ? -5.277 -0.252 4.135 1.00 97.19 315 LEU A N 1
ATOM 2307 C CA . LEU A 1 315 ? -5.340 0.946 3.301 1.00 97.19 315 LEU A CA 1
ATOM 2308 C C . LEU A 1 315 ? -5.692 2.196 4.107 1.00 97.19 315 LEU A C 1
ATOM 2310 O O . LEU A 1 315 ? -5.115 3.260 3.881 1.00 97.19 315 LEU A O 1
ATOM 2314 N N . ASP A 1 316 ? -6.588 2.059 5.079 1.00 95.62 316 ASP A N 1
ATOM 2315 C CA . ASP A 1 316 ? -6.945 3.138 5.992 1.00 95.62 316 ASP A CA 1
ATOM 2316 C C . ASP A 1 316 ? -5.752 3.598 6.837 1.00 95.62 316 ASP A C 1
ATOM 2318 O O . ASP A 1 316 ? -5.538 4.793 7.022 1.00 95.62 316 ASP A O 1
ATOM 2322 N N . ASN A 1 317 ? -4.920 2.664 7.292 1.00 95.81 317 ASN A N 1
ATOM 2323 C CA . ASN A 1 317 ? -3.682 2.986 7.982 1.00 95.81 317 ASN A CA 1
ATOM 2324 C C . ASN A 1 317 ? -2.667 3.621 7.015 1.00 95.81 317 ASN A C 1
ATOM 2326 O O . ASN A 1 317 ? -2.091 4.667 7.299 1.00 95.81 317 ASN A O 1
ATOM 2330 N N . TYR A 1 318 ? -2.500 3.041 5.827 1.00 95.75 318 TYR A N 1
ATOM 2331 C CA . TYR A 1 318 ? -1.546 3.514 4.827 1.00 95.75 318 TYR A CA 1
ATOM 2332 C C . TYR A 1 318 ? -1.805 4.953 4.364 1.00 95.75 318 TYR A C 1
ATOM 2334 O O . TYR A 1 318 ? -0.858 5.717 4.158 1.00 95.75 318 TYR A O 1
ATOM 2342 N N . LEU A 1 319 ? -3.072 5.327 4.187 1.00 93.75 319 LEU A N 1
ATOM 2343 C CA . LEU A 1 319 ? -3.457 6.652 3.707 1.00 93.75 319 LEU A CA 1
ATOM 2344 C C . LEU A 1 319 ? -3.789 7.628 4.836 1.00 93.75 319 LEU A C 1
ATOM 2346 O O . LEU A 1 319 ? -3.458 8.804 4.698 1.00 93.75 319 LEU A O 1
ATOM 2350 N N . ALA A 1 320 ? -4.403 7.166 5.927 1.00 94.56 320 ALA A N 1
ATOM 2351 C CA . ALA A 1 320 ? -5.017 8.039 6.926 1.00 94.56 320 ALA A CA 1
ATOM 2352 C C . ALA A 1 320 ? -4.433 7.933 8.346 1.00 94.56 320 ALA A C 1
ATOM 2354 O O . ALA A 1 320 ? -4.977 8.558 9.260 1.00 94.56 320 ALA A O 1
ATOM 2355 N N . ASP A 1 321 ? -3.318 7.223 8.557 1.00 95.12 321 ASP A N 1
ATOM 2356 C CA . ASP A 1 321 ? -2.517 7.379 9.783 1.00 95.12 321 ASP A CA 1
ATOM 2357 C C . ASP A 1 321 ? -2.107 8.848 9.960 1.00 95.12 321 ASP A C 1
ATOM 2359 O O . ASP A 1 321 ? -1.539 9.461 9.061 1.00 95.12 321 ASP A O 1
ATOM 2363 N N . LEU A 1 322 ? -2.393 9.425 11.125 1.00 93.62 322 LEU A N 1
ATOM 2364 C CA . LEU A 1 322 ? -2.201 10.853 11.401 1.00 93.62 322 LEU A CA 1
ATOM 2365 C C . LEU A 1 322 ? -0.736 11.313 11.319 1.00 93.62 322 LEU A C 1
ATOM 2367 O O . LEU A 1 322 ? -0.470 12.496 11.115 1.00 93.62 322 LEU A O 1
ATOM 2371 N N . ASN A 1 323 ? 0.222 10.404 11.499 1.00 89.94 323 ASN A N 1
ATOM 2372 C CA . ASN A 1 323 ? 1.647 10.694 11.372 1.00 89.94 323 ASN A CA 1
ATOM 2373 C C . ASN A 1 323 ? 2.263 10.144 10.079 1.00 89.94 323 ASN A C 1
ATOM 2375 O O . ASN A 1 323 ? 3.111 10.807 9.481 1.00 89.94 323 ASN A O 1
ATOM 2379 N N . ALA A 1 324 ? 1.838 8.955 9.656 1.00 88.19 324 ALA A N 1
ATOM 2380 C CA . ALA A 1 324 ? 2.471 8.175 8.594 1.00 88.19 324 ALA A CA 1
ATOM 2381 C C . ALA A 1 324 ? 1.662 8.107 7.283 1.00 88.19 324 ALA A C 1
ATOM 2383 O O . ALA A 1 324 ? 2.186 7.648 6.265 1.00 88.19 324 ALA A O 1
ATOM 2384 N N . GLY A 1 325 ? 0.399 8.534 7.297 1.00 89.19 325 GLY A N 1
ATOM 2385 C CA . GLY A 1 325 ? -0.555 8.311 6.216 1.00 89.19 325 GLY A CA 1
ATOM 2386 C C . GLY A 1 325 ? -0.239 9.136 4.975 1.00 89.19 325 GLY A C 1
ATOM 2387 O O . GLY A 1 325 ? -0.097 10.356 5.054 1.00 89.19 325 GLY A O 1
ATOM 2388 N N . GLN A 1 326 ? -0.146 8.492 3.808 1.00 84.94 326 GLN A N 1
ATOM 2389 C CA . GLN A 1 326 ? 0.241 9.181 2.568 1.00 84.94 326 GLN A CA 1
ATOM 2390 C C . GLN A 1 326 ? -0.774 10.244 2.132 1.00 84.94 326 GLN A C 1
ATOM 2392 O O . GLN A 1 326 ? -0.379 11.265 1.566 1.00 84.94 326 GLN A O 1
ATOM 2397 N N . GLY A 1 327 ? -2.058 10.030 2.434 1.00 83.88 327 GLY A N 1
ATOM 2398 C CA . GLY A 1 327 ? -3.149 10.910 2.023 1.00 83.88 327 GLY A CA 1
ATOM 2399 C C . GLY A 1 327 ? -3.120 12.285 2.689 1.00 83.88 327 GLY A C 1
ATOM 2400 O O . GLY A 1 327 ? -3.737 13.204 2.166 1.00 83.88 327 GLY A O 1
ATOM 2401 N N . TRP A 1 328 ? -2.385 12.447 3.796 1.00 78.00 328 TRP A N 1
ATOM 2402 C CA . TRP A 1 328 ? -2.263 13.716 4.525 1.00 78.00 328 TRP A CA 1
ATOM 2403 C C . TRP A 1 328 ? -1.386 14.759 3.839 1.00 78.00 328 TRP A C 1
ATOM 2405 O O . TRP A 1 328 ? -1.436 15.939 4.182 1.00 78.00 328 TRP A O 1
ATOM 2415 N N . TYR A 1 329 ? -0.505 14.332 2.939 1.00 72.81 329 TYR A N 1
ATOM 2416 C CA . TYR A 1 329 ? 0.505 15.222 2.372 1.00 72.81 329 TYR A CA 1
ATOM 2417 C C . TYR A 1 329 ? 0.753 15.008 0.887 1.00 72.81 329 TYR A C 1
ATOM 2419 O O . TYR A 1 329 ? 1.594 15.718 0.333 1.00 72.81 329 TYR A O 1
ATOM 2427 N N . ARG A 1 330 ? 0.080 14.039 0.246 1.00 77.81 330 ARG A N 1
ATOM 2428 C CA . ARG A 1 330 ? 0.218 13.779 -1.192 1.00 77.81 330 ARG A CA 1
ATOM 2429 C C . ARG A 1 330 ? -1.112 13.368 -1.820 1.00 77.81 330 ARG A C 1
ATOM 2431 O O . ARG A 1 330 ? -1.863 12.608 -1.206 1.00 77.81 330 ARG A O 1
ATOM 2438 N N . PRO A 1 331 ? -1.363 13.777 -3.072 1.00 80.31 331 PRO A N 1
ATOM 2439 C CA . PRO A 1 331 ? -2.427 13.174 -3.859 1.00 80.31 331 PRO A CA 1
ATOM 2440 C C . PRO A 1 331 ? -2.155 11.685 -4.079 1.00 80.31 331 PRO A C 1
ATOM 2442 O O . PRO A 1 331 ? -0.998 11.279 -4.229 1.00 80.31 331 PRO A O 1
ATOM 2445 N N . SER A 1 332 ? -3.215 10.880 -4.106 1.00 85.94 332 SER A N 1
ATOM 2446 C CA . SER A 1 332 ? -3.124 9.428 -4.261 1.00 85.94 332 SER A CA 1
ATOM 2447 C C . SER A 1 332 ? -4.039 8.958 -5.391 1.00 85.94 332 SER A C 1
ATOM 2449 O O . SER A 1 332 ? -5.220 9.291 -5.436 1.00 85.94 332 SER A O 1
ATOM 2451 N N . THR A 1 333 ? -3.500 8.169 -6.315 1.00 88.19 333 THR A N 1
ATOM 2452 C CA . THR A 1 333 ? -4.255 7.509 -7.386 1.00 88.19 333 THR A CA 1
ATOM 2453 C C . THR A 1 333 ? -4.058 6.008 -7.272 1.00 88.19 333 THR A C 1
ATOM 2455 O O . THR A 1 333 ? -2.937 5.526 -7.135 1.00 88.19 333 THR A O 1
ATOM 2458 N N . MET A 1 334 ? -5.147 5.255 -7.349 1.00 93.06 334 MET A N 1
ATOM 2459 C CA . MET A 1 334 ? -5.143 3.803 -7.321 1.00 93.06 334 MET A CA 1
ATOM 2460 C C . MET A 1 334 ? -5.838 3.259 -8.564 1.00 93.06 334 MET A C 1
ATOM 2462 O O . MET A 1 334 ? -7.012 3.527 -8.807 1.00 93.06 334 MET A O 1
ATOM 2466 N N . LEU A 1 335 ? -5.116 2.465 -9.344 1.00 94.94 335 LEU A N 1
ATOM 2467 C CA . LEU A 1 335 ? -5.692 1.614 -10.372 1.00 94.94 335 LEU A CA 1
ATOM 2468 C C . LEU A 1 335 ? -6.162 0.319 -9.716 1.00 94.94 335 LEU A C 1
ATOM 2470 O O . LEU A 1 335 ? -5.394 -0.291 -8.982 1.00 94.94 335 LEU A O 1
ATOM 2474 N N . VAL A 1 336 ? -7.387 -0.121 -9.981 1.00 96.06 336 VAL A N 1
ATOM 2475 C CA . VAL A 1 336 ? -7.969 -1.329 -9.392 1.00 96.06 336 VAL A CA 1
ATOM 2476 C C . VAL A 1 336 ? -8.444 -2.267 -10.489 1.00 96.06 336 VAL A C 1
ATOM 2478 O O . VAL A 1 336 ? -9.289 -1.909 -11.313 1.00 96.06 336 VAL A O 1
ATOM 2481 N N . ALA A 1 337 ? -7.936 -3.494 -10.457 1.00 95.44 337 ALA A N 1
ATOM 2482 C CA . ALA A 1 337 ? -8.462 -4.610 -11.212 1.00 95.44 337 ALA A CA 1
ATOM 2483 C C . ALA A 1 337 ? -9.387 -5.459 -10.328 1.00 95.44 337 ALA A C 1
ATOM 2485 O O . ALA A 1 337 ? -8.925 -6.097 -9.382 1.00 95.44 337 ALA A O 1
ATOM 2486 N N . VAL A 1 338 ? -10.687 -5.490 -10.642 1.00 94.75 338 VAL A N 1
ATOM 2487 C CA . VAL A 1 338 ? -11.627 -6.458 -10.040 1.00 94.75 338 VAL A CA 1
ATOM 2488 C C . VAL A 1 338 ? -11.561 -7.741 -10.852 1.00 94.75 338 VAL A C 1
ATOM 2490 O O . VAL A 1 338 ? -11.796 -7.722 -12.070 1.00 94.75 338 VAL A O 1
ATOM 2493 N N . LEU A 1 339 ? -11.208 -8.829 -10.176 1.00 92.94 339 LEU A N 1
ATOM 2494 C CA . LEU A 1 339 ? -10.933 -10.128 -10.772 1.00 92.94 339 LEU A CA 1
ATOM 2495 C C . LEU A 1 339 ? -12.136 -11.061 -10.609 1.00 92.94 339 LEU A C 1
ATOM 2497 O O . LEU A 1 339 ? -12.946 -10.914 -9.696 1.00 92.94 339 LEU A O 1
ATOM 2501 N N . GLU A 1 340 ? -12.262 -12.014 -11.526 1.00 89.62 340 GLU A N 1
ATOM 2502 C CA . GLU A 1 340 ? -13.289 -13.056 -11.456 1.00 89.62 340 GLU A CA 1
ATOM 2503 C C . GLU A 1 340 ? -12.928 -14.124 -10.419 1.00 89.62 340 GLU A C 1
ATOM 2505 O O . GLU A 1 340 ? -13.762 -14.496 -9.597 1.00 89.62 340 GLU A O 1
ATOM 2510 N N . GLU A 1 341 ? -11.657 -14.527 -10.400 1.00 90.81 341 GLU A N 1
ATOM 2511 C CA . GLU A 1 341 ? -11.102 -15.520 -9.485 1.00 90.81 341 GLU A CA 1
ATOM 2512 C C . GLU A 1 341 ? -9.953 -14.941 -8.654 1.00 90.81 341 GLU A C 1
ATOM 2514 O O . GLU A 1 341 ? -9.293 -13.970 -9.033 1.00 90.81 341 GLU A O 1
ATOM 2519 N N . GLU A 1 342 ? -9.674 -15.566 -7.511 1.00 92.94 342 GLU A N 1
ATOM 2520 C CA . GLU A 1 342 ? -8.650 -15.096 -6.571 1.00 92.94 342 GLU A CA 1
ATOM 2521 C C . GLU A 1 342 ? -7.220 -15.479 -6.938 1.00 92.94 342 GLU A C 1
ATOM 2523 O O . GLU A 1 342 ? -6.292 -14.902 -6.375 1.00 92.94 342 GLU A O 1
ATOM 2528 N N . ARG A 1 343 ? -7.029 -16.390 -7.901 1.00 93.62 343 ARG A N 1
ATOM 2529 C CA . ARG A 1 343 ? -5.730 -16.993 -8.240 1.00 93.62 343 ARG A CA 1
ATOM 2530 C C . ARG A 1 343 ? -4.606 -15.963 -8.379 1.00 93.62 343 ARG A C 1
ATOM 2532 O O . ARG A 1 343 ? -3.563 -16.098 -7.744 1.00 93.62 343 ARG A O 1
ATOM 2539 N N . ALA A 1 344 ? -4.825 -14.912 -9.172 1.00 93.62 344 ALA A N 1
ATOM 2540 C CA . ALA A 1 344 ? -3.811 -13.887 -9.414 1.00 93.62 344 ALA A CA 1
ATOM 2541 C C . ALA A 1 344 ? -3.534 -13.030 -8.165 1.00 93.62 344 ALA A C 1
ATOM 2543 O O . ALA A 1 344 ? -2.375 -12.798 -7.826 1.00 93.62 344 ALA A O 1
ATOM 2544 N N . ALA A 1 345 ? -4.574 -12.607 -7.440 1.00 96.19 345 ALA A N 1
ATOM 2545 C CA . ALA A 1 345 ? -4.410 -11.819 -6.217 1.00 96.19 345 ALA A CA 1
ATOM 2546 C C . ALA A 1 345 ? -3.705 -12.626 -5.110 1.00 96.19 345 ALA A C 1
ATOM 2548 O O . ALA A 1 345 ? -2.824 -12.102 -4.428 1.00 96.19 345 ALA A O 1
ATOM 2549 N N . VAL A 1 346 ? -4.038 -13.915 -4.978 1.00 96.75 346 VAL A N 1
ATOM 2550 C CA . VAL A 1 346 ? -3.397 -14.851 -4.046 1.00 96.75 346 VAL A CA 1
ATOM 2551 C C . VAL A 1 346 ? -1.925 -15.054 -4.390 1.00 96.75 346 VAL A C 1
ATOM 2553 O O . VAL A 1 346 ? -1.079 -14.998 -3.493 1.00 96.75 346 VAL A O 1
ATOM 2556 N N . LEU A 1 347 ? -1.605 -15.256 -5.673 1.00 97.19 347 LEU A N 1
ATOM 2557 C CA . LEU A 1 347 ? -0.229 -15.436 -6.131 1.00 97.19 347 LEU A CA 1
ATOM 2558 C C . LEU A 1 347 ? 0.617 -14.189 -5.845 1.00 97.19 347 LEU A C 1
ATOM 2560 O O . LEU A 1 347 ? 1.685 -14.304 -5.243 1.00 97.19 347 LEU A O 1
ATOM 2564 N N . VAL A 1 348 ? 0.112 -13.003 -6.203 1.00 98.00 348 VAL A N 1
ATOM 2565 C CA . VAL A 1 348 ? 0.802 -11.727 -5.965 1.00 98.00 348 VAL A CA 1
ATOM 2566 C C . VAL A 1 348 ? 1.006 -11.473 -4.473 1.00 98.00 348 VAL A C 1
ATOM 2568 O O . VAL A 1 348 ? 2.124 -11.172 -4.054 1.00 98.00 348 VAL A O 1
ATOM 2571 N N . GLN A 1 349 ? -0.031 -11.634 -3.645 1.00 98.50 349 GLN A N 1
ATOM 2572 C CA . GLN A 1 349 ? 0.106 -11.392 -2.209 1.00 98.50 349 GLN A CA 1
ATOM 2573 C C . GLN A 1 349 ? 1.074 -12.386 -1.551 1.00 98.50 349 GLN A C 1
ATOM 2575 O O . GLN A 1 349 ? 1.899 -11.984 -0.731 1.00 98.50 349 GLN A O 1
ATOM 2580 N N . SER A 1 350 ? 1.020 -13.667 -1.928 1.00 98.25 350 SER A N 1
ATOM 2581 C CA . SER A 1 350 ? 1.933 -14.691 -1.399 1.00 98.25 350 SER A CA 1
ATOM 2582 C C . SER A 1 350 ? 3.391 -14.397 -1.780 1.00 98.25 350 SER A C 1
ATOM 2584 O O . SER A 1 350 ? 4.288 -14.521 -0.945 1.00 98.25 350 SER A O 1
ATOM 2586 N N . ALA A 1 351 ? 3.633 -13.921 -3.006 1.00 98.44 351 ALA A N 1
ATOM 2587 C CA . ALA A 1 351 ? 4.960 -13.502 -3.454 1.00 98.44 351 ALA A CA 1
ATOM 2588 C C . ALA A 1 351 ? 5.482 -12.296 -2.661 1.00 98.44 351 ALA A C 1
ATOM 2590 O O . ALA A 1 351 ? 6.621 -12.299 -2.198 1.00 98.44 351 ALA A O 1
ATOM 2591 N N . LEU A 1 352 ? 4.638 -11.287 -2.432 1.00 98.56 352 LEU A N 1
ATOM 2592 C CA . LEU A 1 352 ? 5.006 -10.111 -1.640 1.00 98.56 352 LEU A CA 1
ATOM 2593 C C . LEU A 1 352 ? 5.345 -10.487 -0.193 1.00 98.56 352 LEU A C 1
ATOM 2595 O O . LEU A 1 352 ? 6.322 -9.988 0.362 1.00 98.56 352 LEU A O 1
ATOM 2599 N N . ASN A 1 353 ? 4.624 -11.435 0.405 1.00 98.19 353 ASN A N 1
ATOM 2600 C CA . ASN A 1 353 ? 4.951 -11.954 1.736 1.00 98.19 353 ASN A CA 1
ATOM 2601 C C . ASN A 1 353 ? 6.333 -12.629 1.785 1.00 98.19 353 ASN A C 1
ATOM 2603 O O . ASN A 1 353 ? 7.072 -12.480 2.764 1.00 98.19 353 ASN A O 1
ATOM 2607 N N . ARG A 1 354 ? 6.699 -13.355 0.722 1.00 97.62 354 ARG A N 1
ATOM 2608 C CA . ARG A 1 354 ? 8.034 -13.945 0.543 1.00 97.62 354 ARG A CA 1
ATOM 2609 C C . ARG A 1 354 ? 9.101 -12.857 0.407 1.00 97.62 354 ARG A C 1
ATOM 2611 O O . ARG A 1 354 ? 10.122 -12.923 1.092 1.00 97.62 354 ARG A O 1
ATOM 2618 N N . VAL A 1 355 ? 8.829 -11.800 -0.359 1.00 98.31 355 VAL A N 1
ATOM 2619 C CA . VAL A 1 355 ? 9.705 -10.621 -0.473 1.00 98.31 355 VAL A CA 1
ATOM 2620 C C . VAL A 1 355 ? 9.900 -9.929 0.880 1.00 98.31 355 VAL A C 1
ATOM 2622 O O . VAL A 1 355 ? 11.038 -9.637 1.242 1.00 98.31 355 VAL A O 1
ATOM 2625 N N . TYR A 1 356 ? 8.850 -9.739 1.688 1.00 98.12 356 TYR A N 1
ATOM 2626 C CA . TYR A 1 356 ? 8.985 -9.162 3.035 1.00 98.12 356 TYR A CA 1
ATOM 2627 C C . TYR A 1 356 ? 9.899 -9.983 3.945 1.00 98.12 356 TYR A C 1
ATOM 2629 O O . TYR A 1 356 ? 10.698 -9.419 4.693 1.00 98.12 356 TYR A O 1
ATOM 2637 N N . ASN A 1 357 ? 9.833 -11.314 3.871 1.00 96.75 357 ASN A N 1
ATOM 2638 C CA . ASN A 1 357 ? 10.730 -12.164 4.648 1.00 96.75 357 ASN A CA 1
ATOM 2639 C C . ASN A 1 357 ? 12.204 -11.957 4.287 1.00 96.75 357 ASN A C 1
ATOM 2641 O O . ASN A 1 357 ? 13.051 -11.979 5.184 1.00 96.75 357 ASN A O 1
ATOM 2645 N N . GLN A 1 358 ? 12.501 -11.736 3.010 1.00 97.44 358 GLN A N 1
ATOM 2646 C CA . GLN A 1 358 ? 13.848 -11.417 2.547 1.00 97.44 358 GLN A CA 1
ATOM 2647 C C . GLN A 1 358 ? 14.257 -9.991 2.921 1.00 97.44 358 GLN A C 1
ATOM 2649 O O . GLN A 1 358 ? 15.395 -9.763 3.334 1.00 97.44 358 GLN A O 1
ATOM 2654 N N . PHE A 1 359 ? 13.318 -9.049 2.828 1.00 97.06 359 PHE A N 1
ATOM 2655 C CA . PHE A 1 359 ? 13.528 -7.637 3.125 1.00 97.06 359 PHE A CA 1
ATOM 2656 C C . PHE A 1 359 ? 13.879 -7.407 4.598 1.00 97.06 359 PHE A C 1
ATOM 2658 O O . PHE A 1 359 ? 14.908 -6.813 4.900 1.00 97.06 359 PHE A O 1
ATOM 2665 N N . TYR A 1 360 ? 13.118 -7.990 5.532 1.00 96.50 360 TYR A N 1
ATOM 2666 C CA . TYR A 1 360 ? 13.419 -7.891 6.967 1.00 96.50 360 TYR A CA 1
ATOM 2667 C C . TYR A 1 360 ? 14.749 -8.533 7.369 1.00 96.50 360 TYR A C 1
ATOM 2669 O O . TYR A 1 360 ? 15.236 -8.286 8.465 1.00 96.50 360 TYR A O 1
ATOM 2677 N N . ARG A 1 361 ? 15.326 -9.387 6.523 1.00 94.75 361 ARG A N 1
ATOM 2678 C CA . ARG A 1 361 ? 16.593 -10.081 6.786 1.00 94.75 361 ARG A CA 1
ATOM 2679 C C . ARG A 1 361 ? 17.767 -9.485 6.018 1.00 94.75 361 ARG A C 1
ATOM 2681 O O . ARG A 1 361 ? 18.835 -10.090 6.020 1.00 94.75 361 ARG A O 1
ATOM 2688 N N . HIS A 1 362 ? 17.556 -8.356 5.337 1.00 95.25 362 HIS A N 1
ATOM 2689 C CA . HIS A 1 362 ? 18.543 -7.709 4.470 1.00 95.25 362 HIS A CA 1
ATOM 2690 C C . HIS A 1 362 ? 19.089 -8.601 3.346 1.00 95.25 362 HIS A C 1
ATOM 2692 O O . HIS A 1 362 ? 20.143 -8.312 2.788 1.00 95.25 362 HIS A O 1
ATOM 2698 N N . GLN A 1 363 ? 18.369 -9.660 2.958 1.00 95.88 363 GLN A N 1
ATOM 2699 C CA . GLN A 1 363 ? 18.669 -10.392 1.719 1.00 95.88 363 GLN A CA 1
ATOM 2700 C C . GLN A 1 363 ? 18.246 -9.565 0.496 1.00 95.88 363 GLN A C 1
ATOM 2702 O O . GLN A 1 363 ? 18.905 -9.587 -0.543 1.00 95.88 363 GLN A O 1
ATOM 2707 N N . LEU A 1 364 ? 17.177 -8.780 0.653 1.00 96.56 364 LEU A N 1
ATOM 2708 C CA . LEU A 1 364 ? 16.837 -7.661 -0.216 1.00 96.56 364 LEU A CA 1
ATOM 2709 C C . LEU A 1 364 ? 17.106 -6.365 0.556 1.00 96.56 364 LEU A C 1
ATOM 2711 O O . LEU A 1 364 ? 16.498 -6.140 1.598 1.00 96.56 364 LEU A O 1
ATOM 2715 N N . VAL A 1 365 ? 18.011 -5.528 0.054 1.00 94.00 365 VAL A N 1
ATOM 2716 C CA . VAL A 1 365 ? 18.374 -4.246 0.677 1.00 94.00 365 VAL A CA 1
ATOM 2717 C C . VAL A 1 365 ? 17.686 -3.112 -0.072 1.00 94.00 365 VAL A C 1
ATOM 2719 O O . VAL A 1 365 ? 17.554 -3.161 -1.291 1.00 94.00 365 VAL A O 1
ATOM 2722 N N . TYR A 1 366 ? 17.231 -2.084 0.643 1.00 93.75 366 TYR A N 1
ATOM 2723 C CA . TYR A 1 366 ? 16.642 -0.913 0.001 1.00 93.75 366 TYR A CA 1
ATOM 2724 C C . TYR A 1 366 ? 17.745 -0.004 -0.551 1.00 93.75 366 TYR A C 1
ATOM 2726 O O . TYR A 1 366 ? 18.465 0.653 0.201 1.00 93.75 366 TYR A O 1
ATOM 2734 N N . TYR A 1 367 ? 17.850 0.086 -1.874 1.00 92.44 367 TYR A N 1
ATOM 2735 C CA . TYR A 1 367 ? 18.752 1.008 -2.562 1.00 92.44 367 TYR A CA 1
ATOM 2736 C C . TYR A 1 367 ? 17.965 1.842 -3.569 1.00 92.44 367 TYR A C 1
ATOM 2738 O O . TYR A 1 367 ? 17.524 1.349 -4.604 1.00 92.44 367 TYR A O 1
ATOM 2746 N N . HIS A 1 368 ? 17.772 3.126 -3.260 1.00 90.56 368 HIS A N 1
ATOM 2747 C CA . HIS A 1 368 ? 16.770 3.960 -3.932 1.00 90.56 368 HIS A CA 1
ATOM 2748 C C . HIS A 1 368 ? 16.822 3.963 -5.478 1.00 90.56 368 HIS A C 1
ATOM 2750 O O . HIS A 1 368 ? 15.758 3.942 -6.092 1.00 90.56 368 HIS A O 1
ATOM 2756 N N . PRO A 1 369 ? 17.987 3.966 -6.150 1.00 89.56 369 PRO A N 1
ATOM 2757 C CA . PRO A 1 369 ? 18.008 3.974 -7.610 1.00 89.56 369 PRO A CA 1
ATOM 2758 C C . PRO A 1 369 ? 17.390 2.744 -8.278 1.00 89.56 369 PRO A C 1
ATOM 2760 O O . PRO A 1 369 ? 16.863 2.890 -9.372 1.00 89.56 369 PRO A O 1
ATOM 2763 N N . ASN A 1 370 ? 17.484 1.549 -7.680 1.00 91.25 370 ASN A N 1
ATOM 2764 C CA . ASN A 1 370 ? 17.125 0.299 -8.373 1.00 91.25 370 ASN A CA 1
ATOM 2765 C C . ASN A 1 370 ? 16.519 -0.812 -7.491 1.00 91.25 370 ASN A C 1
ATOM 2767 O O . ASN A 1 370 ? 16.295 -1.921 -7.981 1.00 91.25 370 ASN A O 1
ATOM 2771 N N . GLN A 1 371 ? 16.280 -0.519 -6.214 1.00 94.31 371 GLN A N 1
ATOM 2772 C CA . GLN A 1 371 ? 15.639 -1.355 -5.195 1.00 94.31 371 GLN A CA 1
ATOM 2773 C C . GLN A 1 371 ? 14.751 -0.465 -4.305 1.00 94.31 371 GLN A C 1
ATOM 2775 O O . GLN A 1 371 ? 14.795 -0.535 -3.077 1.00 94.31 371 GLN A O 1
ATOM 2780 N N . ASN A 1 372 ? 13.986 0.432 -4.932 1.00 93.81 372 ASN A N 1
ATOM 2781 C CA . ASN A 1 372 ? 12.968 1.238 -4.259 1.00 93.81 372 ASN A CA 1
ATOM 2782 C C . ASN A 1 372 ? 11.583 0.575 -4.322 1.00 93.81 372 ASN A C 1
ATOM 2784 O O . ASN A 1 372 ? 11.430 -0.517 -4.867 1.00 93.81 372 ASN A O 1
ATOM 2788 N N . CYS A 1 373 ? 10.560 1.251 -3.795 1.00 94.81 373 CYS A N 1
ATOM 2789 C CA . CYS A 1 373 ? 9.181 0.761 -3.817 1.00 94.81 373 CYS A CA 1
ATOM 2790 C C . CYS A 1 373 ? 8.664 0.351 -5.210 1.00 94.81 373 CYS A C 1
ATOM 2792 O O . CYS A 1 373 ? 8.029 -0.699 -5.330 1.00 94.81 373 CYS A O 1
ATOM 2794 N N . ALA A 1 374 ? 8.969 1.122 -6.259 1.00 95.44 374 ALA A N 1
ATOM 2795 C CA . ALA A 1 374 ? 8.587 0.795 -7.630 1.00 95.44 374 ALA A CA 1
ATOM 2796 C C . ALA A 1 374 ? 9.379 -0.411 -8.147 1.00 95.44 374 ALA A C 1
ATOM 2798 O O . ALA A 1 374 ? 8.770 -1.366 -8.618 1.00 95.44 374 ALA A O 1
ATOM 2799 N N . SER A 1 375 ? 10.707 -0.422 -7.977 1.00 95.94 375 SER A N 1
ATOM 2800 C CA . SER A 1 375 ? 11.567 -1.537 -8.405 1.00 95.94 375 SER A CA 1
ATOM 2801 C C . SER A 1 375 ? 11.129 -2.851 -7.768 1.00 95.94 375 SER A C 1
ATOM 2803 O O . SER A 1 375 ? 10.895 -3.821 -8.475 1.00 95.94 375 SER A O 1
ATOM 2805 N N . ILE A 1 376 ? 10.969 -2.877 -6.441 1.00 98.12 376 ILE A N 1
ATOM 2806 C CA . ILE A 1 376 ? 10.611 -4.093 -5.702 1.00 98.12 376 ILE A CA 1
ATOM 2807 C C . ILE A 1 376 ? 9.249 -4.617 -6.160 1.00 98.12 376 ILE A C 1
ATOM 2809 O O . ILE A 1 376 ? 9.091 -5.816 -6.385 1.00 98.12 376 ILE A O 1
ATOM 2813 N N . SER A 1 377 ? 8.279 -3.723 -6.347 1.00 97.88 377 SER A N 1
ATOM 2814 C CA . SER A 1 377 ? 6.939 -4.094 -6.798 1.00 97.88 377 SER A CA 1
ATOM 2815 C C . SER A 1 377 ? 6.943 -4.617 -8.237 1.00 97.88 377 SER A C 1
ATOM 2817 O O . SER A 1 377 ? 6.438 -5.706 -8.493 1.00 97.88 377 SER A O 1
ATOM 2819 N N . VAL A 1 378 ? 7.543 -3.877 -9.174 1.00 97.44 378 VAL A N 1
ATOM 2820 C CA . VAL A 1 378 ? 7.590 -4.236 -10.600 1.00 97.44 378 VAL A CA 1
ATOM 2821 C C . VAL A 1 378 ? 8.407 -5.503 -10.831 1.00 97.44 378 VAL A C 1
ATOM 2823 O O . VAL A 1 378 ? 7.966 -6.376 -11.572 1.00 97.44 378 VAL A O 1
ATOM 2826 N N . ASP A 1 379 ? 9.556 -5.648 -10.173 1.00 97.75 379 ASP A N 1
ATOM 2827 C CA . ASP A 1 379 ? 10.394 -6.841 -10.309 1.00 97.75 379 ASP A CA 1
ATOM 2828 C C . ASP A 1 379 ? 9.707 -8.074 -9.693 1.00 97.75 379 ASP A C 1
ATOM 2830 O O . ASP A 1 379 ? 9.849 -9.171 -10.226 1.00 97.75 379 ASP A O 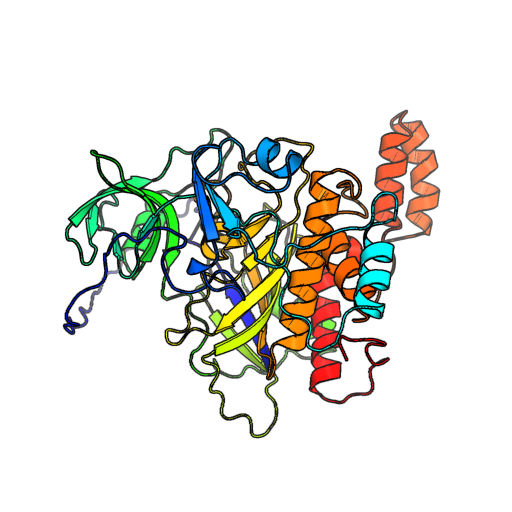1
ATOM 2834 N N . THR A 1 380 ? 8.882 -7.906 -8.647 1.00 98.19 380 THR A N 1
ATOM 2835 C CA . THR A 1 380 ? 8.012 -8.987 -8.146 1.00 98.19 380 THR A CA 1
ATOM 2836 C C . THR A 1 380 ? 6.984 -9.402 -9.200 1.00 98.19 380 THR A C 1
ATOM 2838 O O . THR A 1 380 ? 6.835 -10.590 -9.458 1.00 98.19 380 THR A O 1
ATOM 2841 N N . LEU A 1 381 ? 6.290 -8.454 -9.843 1.00 97.44 381 LEU A N 1
ATOM 2842 C CA . LEU A 1 381 ? 5.302 -8.770 -10.888 1.00 97.44 381 LEU A CA 1
ATOM 2843 C C . LEU A 1 381 ? 5.945 -9.461 -12.101 1.00 97.44 381 LEU A C 1
ATOM 2845 O O . LEU A 1 381 ? 5.421 -10.469 -12.576 1.00 97.44 381 LEU A O 1
ATOM 2849 N N . ARG A 1 382 ? 7.112 -8.973 -12.541 1.00 96.62 382 ARG A N 1
ATOM 2850 C CA . ARG A 1 382 ? 7.897 -9.576 -13.629 1.00 96.62 382 ARG A CA 1
ATOM 2851 C C . ARG A 1 382 ? 8.355 -10.992 -13.283 1.00 96.62 382 ARG A C 1
ATOM 2853 O O . ARG A 1 382 ? 8.181 -11.887 -14.100 1.00 96.62 382 ARG A O 1
ATOM 2860 N N . ALA A 1 383 ? 8.845 -11.223 -12.063 1.00 96.88 383 ALA A N 1
ATOM 2861 C CA . ALA A 1 383 ? 9.232 -12.557 -11.593 1.00 96.88 383 ALA A CA 1
ATOM 2862 C C . ALA A 1 383 ? 8.052 -13.546 -11.531 1.00 96.88 383 ALA A C 1
ATOM 2864 O O . ALA A 1 383 ? 8.246 -14.756 -11.607 1.00 96.88 383 ALA A O 1
ATOM 2865 N N . LEU A 1 384 ? 6.818 -13.051 -11.411 1.00 96.31 384 LEU A N 1
ATOM 2866 C CA . LEU A 1 384 ? 5.607 -13.873 -11.472 1.00 96.31 384 LEU A CA 1
ATOM 2867 C C . LEU A 1 384 ? 5.105 -14.132 -12.904 1.00 96.31 384 LEU A C 1
ATOM 2869 O O . LEU A 1 384 ? 4.108 -14.840 -13.078 1.00 96.31 384 LEU A O 1
ATOM 2873 N N . GLY A 1 385 ? 5.771 -13.571 -13.915 1.00 92.06 385 GLY A N 1
ATOM 2874 C CA . GLY A 1 385 ? 5.415 -13.727 -15.323 1.00 92.06 385 GLY A CA 1
ATOM 2875 C C . GLY A 1 385 ? 4.514 -12.629 -15.885 1.00 92.06 385 GLY A C 1
ATOM 2876 O O . GLY A 1 385 ? 4.116 -12.699 -17.045 1.00 92.06 385 GLY A O 1
ATOM 2877 N N . TRP A 1 386 ? 4.179 -11.595 -15.104 1.00 92.00 386 TRP A N 1
ATOM 2878 C CA . TRP A 1 386 ? 3.519 -10.416 -15.659 1.00 92.00 386 TRP A CA 1
ATOM 2879 C C . TRP A 1 386 ? 4.570 -9.429 -16.158 1.00 92.00 386 TRP A C 1
ATOM 2881 O O . TRP A 1 386 ? 5.152 -8.659 -15.389 1.00 92.00 386 TRP A O 1
ATOM 2891 N N . ASP A 1 387 ? 4.795 -9.452 -17.470 1.00 82.00 387 ASP A N 1
ATOM 2892 C CA . ASP A 1 387 ? 5.735 -8.556 -18.133 1.00 82.00 387 ASP A CA 1
ATOM 2893 C C . ASP A 1 387 ? 5.193 -7.119 -18.179 1.00 82.00 387 ASP A C 1
ATOM 2895 O O . ASP A 1 387 ? 4.528 -6.695 -19.126 1.00 82.00 387 ASP A O 1
ATOM 2899 N N . VAL A 1 388 ? 5.435 -6.363 -17.105 1.00 91.25 388 VAL A N 1
ATOM 2900 C CA . VAL A 1 388 ? 5.285 -4.904 -17.109 1.00 91.25 388 VAL A CA 1
ATOM 2901 C C . VAL A 1 388 ? 6.403 -4.334 -17.990 1.00 91.25 388 VAL A C 1
ATOM 2903 O O . VAL A 1 388 ? 7.574 -4.411 -17.581 1.00 91.25 388 VAL A O 1
ATOM 2906 N N . PRO A 1 389 ? 6.087 -3.743 -19.160 1.00 91.88 389 PRO A N 1
ATOM 2907 C CA . PRO A 1 389 ? 7.101 -3.366 -20.138 1.00 91.88 389 PRO A CA 1
ATOM 2908 C C . PRO A 1 389 ? 8.171 -2.436 -19.563 1.00 91.88 389 PRO A C 1
ATOM 2910 O O . PRO A 1 389 ? 7.901 -1.570 -18.730 1.00 91.88 389 PRO A O 1
ATOM 2913 N N . ALA A 1 390 ? 9.419 -2.624 -19.987 1.00 93.81 390 ALA A N 1
ATOM 2914 C CA . ALA A 1 390 ? 10.498 -1.701 -19.657 1.00 93.81 390 ALA A CA 1
ATOM 2915 C C . ALA A 1 390 ? 10.413 -0.455 -20.546 1.00 93.81 390 ALA A C 1
ATOM 2917 O O . ALA A 1 390 ? 10.353 -0.559 -21.771 1.00 93.81 390 ALA A O 1
ATOM 2918 N N . ARG A 1 391 ? 10.488 0.730 -19.935 1.00 92.94 391 ARG A N 1
ATOM 2919 C CA . ARG A 1 391 ? 10.553 2.009 -20.665 1.00 92.94 391 ARG A CA 1
ATOM 2920 C C . ARG A 1 391 ? 11.989 2.368 -21.056 1.00 92.94 391 ARG A C 1
ATOM 2922 O O . ARG A 1 391 ? 12.228 3.182 -21.945 1.00 92.94 391 ARG A O 1
ATOM 2929 N N . GLY A 1 392 ? 12.959 1.718 -20.420 1.00 92.62 392 GLY A N 1
ATOM 2930 C CA . GLY A 1 392 ? 14.372 1.991 -20.593 1.00 92.62 392 GLY A CA 1
ATOM 2931 C C . GLY A 1 392 ? 14.872 3.079 -19.640 1.00 92.62 392 GLY A C 1
ATOM 2932 O O . GLY A 1 392 ? 14.113 3.636 -18.849 1.00 92.62 392 GLY A O 1
ATOM 2933 N N . PRO A 1 393 ? 16.188 3.332 -19.646 1.00 93.50 393 PRO A N 1
ATOM 2934 C CA . PRO A 1 393 ? 16.818 4.266 -18.723 1.00 93.50 393 PRO A CA 1
ATOM 2935 C C . PRO A 1 393 ? 16.631 5.728 -19.126 1.00 93.50 393 PRO A C 1
ATOM 2937 O O . PRO A 1 393 ? 16.564 6.028 -20.316 1.00 93.50 393 PRO A O 1
ATOM 2940 N N . SER A 1 394 ? 16.689 6.640 -18.151 1.00 90.19 394 SER A N 1
ATOM 2941 C CA . SER A 1 394 ? 16.605 8.087 -18.399 1.00 90.19 394 SER A CA 1
ATOM 2942 C C . SER A 1 394 ? 17.685 8.590 -19.366 1.00 90.19 394 SER A C 1
ATOM 2944 O O . SER A 1 394 ? 17.383 9.352 -20.277 1.00 90.19 394 SER A O 1
ATOM 2946 N N . SER A 1 395 ? 18.950 8.170 -19.205 1.00 92.50 395 SER A N 1
ATOM 2947 C CA . SER A 1 395 ? 19.998 8.418 -20.209 1.00 92.50 395 SER A CA 1
ATOM 2948 C C . SER A 1 395 ? 21.265 7.599 -19.956 1.00 92.50 395 SER A C 1
ATOM 2950 O O . SER A 1 395 ? 21.985 7.808 -18.980 1.00 92.50 395 SER A O 1
ATOM 2952 N N . ARG A 1 396 ? 21.622 6.713 -20.896 1.00 93.69 396 ARG A N 1
ATOM 2953 C CA . ARG A 1 396 ? 22.880 5.942 -20.820 1.00 93.69 396 ARG A CA 1
ATOM 2954 C C . ARG A 1 396 ? 24.114 6.818 -21.038 1.00 93.69 396 ARG A C 1
ATOM 2956 O O . ARG A 1 396 ? 25.132 6.603 -20.389 1.00 93.69 396 ARG A O 1
ATOM 2963 N N . VAL A 1 397 ? 24.024 7.787 -21.949 1.00 95.31 397 VAL A N 1
ATOM 2964 C CA . VAL A 1 397 ? 25.152 8.662 -22.305 1.00 95.31 397 VAL A CA 1
ATOM 2965 C C . VAL A 1 397 ? 25.487 9.598 -21.148 1.00 95.31 397 VAL A C 1
ATOM 2967 O O . VAL A 1 397 ? 26.646 9.674 -20.745 1.00 95.31 397 VAL A O 1
ATOM 2970 N N . LEU A 1 398 ? 24.474 10.238 -20.552 1.00 94.38 398 LEU A N 1
ATOM 2971 C CA . LEU A 1 398 ? 24.692 11.105 -19.393 1.00 94.38 398 LEU A CA 1
ATOM 2972 C C . LEU A 1 398 ? 25.192 10.320 -18.180 1.00 94.38 398 LEU A C 1
ATOM 2974 O O . LEU A 1 398 ? 26.014 10.849 -17.443 1.00 94.38 398 LEU A O 1
ATOM 2978 N N . ALA A 1 399 ? 24.765 9.065 -17.992 1.00 93.62 399 ALA A N 1
ATOM 2979 C CA . ALA A 1 399 ? 25.299 8.224 -16.922 1.00 93.62 399 ALA A CA 1
ATOM 2980 C C . ALA A 1 399 ? 26.825 8.067 -17.053 1.00 93.62 399 ALA A C 1
ATOM 2982 O O . ALA A 1 399 ? 27.567 8.362 -16.116 1.00 93.62 399 ALA A O 1
ATOM 2983 N N . TRP A 1 400 ? 27.302 7.664 -18.236 1.00 95.75 400 TRP A N 1
ATOM 2984 C CA . TRP A 1 400 ? 28.726 7.426 -18.488 1.00 95.75 400 TRP A CA 1
ATOM 2985 C C . TRP A 1 400 ? 29.581 8.691 -18.453 1.00 95.75 400 TRP A C 1
ATOM 2987 O O . TRP A 1 400 ? 30.688 8.644 -17.925 1.00 95.75 400 TRP A O 1
ATOM 2997 N N . LEU A 1 401 ? 29.085 9.811 -18.984 1.00 95.94 401 LEU A N 1
ATOM 2998 C CA . LEU A 1 401 ? 29.807 11.088 -18.944 1.00 95.94 401 LEU A CA 1
ATOM 2999 C C . LEU A 1 401 ? 29.769 11.728 -17.549 1.00 95.94 401 LEU A C 1
ATOM 3001 O O . LEU A 1 401 ? 30.757 12.302 -17.093 1.00 95.94 401 LEU A O 1
ATOM 3005 N N . GLY A 1 402 ? 28.636 11.607 -16.856 1.00 94.25 402 GLY A N 1
ATOM 3006 C CA . GLY A 1 402 ? 28.416 12.178 -15.532 1.00 94.25 402 GLY A CA 1
ATOM 3007 C C . GLY A 1 402 ? 29.232 11.492 -14.440 1.00 94.25 402 GLY A C 1
ATOM 3008 O O . GLY A 1 402 ? 29.684 12.167 -13.519 1.00 94.25 402 GLY A O 1
ATOM 3009 N N . TYR A 1 403 ? 29.481 10.184 -14.549 1.00 96.69 403 TYR A N 1
ATOM 3010 C CA . TYR A 1 403 ? 30.235 9.439 -13.538 1.00 96.69 403 TYR A CA 1
ATOM 3011 C C . TYR A 1 403 ? 31.648 10.000 -13.278 1.00 96.69 403 TYR A C 1
ATOM 3013 O O . TYR A 1 403 ? 31.906 10.399 -12.140 1.00 96.69 403 TYR A O 1
ATOM 3021 N N . PRO A 1 404 ? 32.571 10.092 -14.265 1.00 96.81 404 PRO A N 1
ATOM 3022 C CA . PRO A 1 404 ? 33.905 10.641 -14.018 1.00 96.81 404 PRO A CA 1
ATOM 3023 C C . PRO A 1 404 ? 33.844 12.116 -13.604 1.00 96.81 404 PRO A C 1
ATOM 3025 O O . PRO A 1 404 ? 34.600 12.534 -12.730 1.00 96.81 404 PRO A O 1
ATOM 3028 N N . PHE A 1 405 ? 32.913 12.892 -14.167 1.00 96.38 405 PHE A N 1
ATOM 3029 C CA . PHE A 1 405 ? 32.739 14.299 -13.816 1.00 96.38 405 PHE A CA 1
ATOM 3030 C C . PHE A 1 405 ? 32.357 14.489 -12.340 1.00 96.38 405 PHE A C 1
ATOM 3032 O O . PHE A 1 405 ? 33.013 15.250 -11.634 1.00 96.38 405 PHE A O 1
ATOM 3039 N N . ILE A 1 406 ? 31.339 13.775 -11.847 1.00 95.94 406 ILE A N 1
ATOM 3040 C CA . ILE A 1 406 ? 30.897 13.846 -10.446 1.00 95.94 406 ILE A CA 1
ATOM 3041 C C . ILE A 1 406 ? 31.968 13.268 -9.519 1.00 95.94 406 ILE A C 1
ATOM 3043 O O . ILE A 1 406 ? 32.236 13.851 -8.471 1.00 95.94 406 ILE A O 1
ATOM 3047 N N . ALA A 1 407 ? 32.616 12.165 -9.910 1.00 96.44 407 ALA A N 1
ATOM 3048 C CA . ALA A 1 407 ? 33.677 11.555 -9.112 1.00 96.44 407 ALA A CA 1
ATOM 3049 C C . ALA A 1 407 ? 34.829 12.539 -8.860 1.00 96.44 407 ALA A C 1
ATOM 3051 O O . ALA A 1 407 ? 35.310 12.622 -7.733 1.00 96.44 407 ALA A O 1
ATOM 3052 N N . LEU A 1 408 ? 35.224 13.309 -9.881 1.00 96.94 408 LEU A N 1
ATOM 3053 C CA . LEU A 1 408 ? 36.261 14.338 -9.776 1.00 96.94 408 LEU A CA 1
ATOM 3054 C C . LEU A 1 408 ? 35.762 15.592 -9.046 1.00 96.94 408 LEU A C 1
ATOM 3056 O O . LEU A 1 408 ? 36.424 16.057 -8.123 1.00 96.94 408 LEU A O 1
ATOM 3060 N N . LYS A 1 409 ? 34.594 16.127 -9.428 1.00 96.94 409 LYS A N 1
ATOM 3061 C CA . LYS A 1 409 ? 34.049 17.382 -8.880 1.00 96.94 409 LYS A CA 1
ATOM 3062 C C . LYS A 1 409 ? 33.711 17.276 -7.395 1.00 96.94 409 LYS A C 1
ATOM 3064 O O . LYS A 1 409 ? 34.027 18.181 -6.631 1.00 96.94 409 LYS A O 1
ATOM 3069 N N . ASP A 1 410 ? 33.061 16.186 -6.996 1.00 95.44 410 ASP A N 1
ATOM 3070 C CA . ASP A 1 410 ? 32.597 15.982 -5.620 1.00 95.44 410 ASP A CA 1
ATOM 3071 C C . ASP A 1 410 ? 33.561 15.120 -4.797 1.00 95.44 410 ASP A C 1
ATOM 3073 O O . ASP A 1 410 ? 33.263 14.816 -3.640 1.00 95.44 410 ASP A O 1
ATOM 3077 N N . MET A 1 411 ? 34.682 14.694 -5.396 1.00 95.62 411 MET A N 1
ATOM 3078 C CA . MET A 1 411 ? 35.665 13.782 -4.800 1.00 95.62 411 MET A CA 1
ATOM 3079 C C . MET A 1 411 ? 35.006 12.539 -4.177 1.00 95.62 411 MET A C 1
ATOM 3081 O O . MET A 1 411 ? 35.368 12.093 -3.089 1.00 95.62 411 MET A O 1
ATOM 3085 N N . SER A 1 412 ? 33.980 11.993 -4.842 1.00 96.56 412 SER A N 1
ATOM 3086 C CA . SER A 1 412 ? 33.150 10.921 -4.287 1.00 96.56 412 SER A CA 1
ATOM 3087 C C . SER A 1 412 ? 32.686 9.927 -5.346 1.00 96.56 412 SER A C 1
ATOM 3089 O O . SER A 1 412 ? 31.794 10.198 -6.151 1.00 96.56 412 SER A O 1
ATOM 3091 N N . ILE A 1 413 ? 33.235 8.713 -5.268 1.00 96.19 413 ILE A N 1
ATOM 3092 C CA . ILE A 1 413 ? 32.786 7.561 -6.061 1.00 96.19 413 ILE A CA 1
ATOM 3093 C C . ILE A 1 413 ? 31.344 7.180 -5.696 1.00 96.19 413 ILE A C 1
ATOM 3095 O O . ILE A 1 413 ? 30.562 6.824 -6.572 1.00 96.19 413 ILE A O 1
ATOM 3099 N N . GLY A 1 414 ? 30.963 7.304 -4.420 1.00 94.75 414 GLY A N 1
ATOM 3100 C CA . GLY A 1 414 ? 29.604 7.002 -3.962 1.00 94.75 414 GLY A CA 1
ATOM 3101 C C . GLY A 1 414 ? 28.550 7.893 -4.623 1.00 94.75 414 GLY A C 1
ATOM 3102 O O . GLY A 1 414 ? 27.557 7.383 -5.138 1.00 94.75 414 GLY A O 1
ATOM 3103 N N . LYS A 1 415 ? 28.792 9.211 -4.684 1.00 92.69 415 LYS A N 1
ATOM 3104 C CA . LYS A 1 415 ? 27.894 10.155 -5.374 1.00 92.69 415 LYS A CA 1
ATOM 3105 C C . LYS A 1 415 ? 27.856 9.917 -6.884 1.00 92.69 415 LYS A C 1
ATOM 3107 O O . LYS A 1 415 ? 26.779 9.941 -7.473 1.00 92.69 415 LYS A O 1
ATOM 3112 N N . ALA A 1 416 ? 29.007 9.637 -7.498 1.00 95.31 416 ALA A N 1
ATOM 3113 C CA . ALA A 1 416 ? 29.087 9.315 -8.922 1.00 95.31 416 ALA A CA 1
ATOM 3114 C C . ALA A 1 416 ? 28.302 8.043 -9.271 1.00 95.31 416 ALA A C 1
ATOM 3116 O O . ALA A 1 416 ? 27.507 8.047 -10.209 1.00 95.31 416 ALA A O 1
ATOM 3117 N N . LYS A 1 417 ? 28.468 6.976 -8.477 1.00 96.25 417 LYS A N 1
ATOM 3118 C CA . LYS A 1 417 ? 27.712 5.726 -8.615 1.00 96.25 417 LYS A CA 1
ATOM 3119 C C . LYS A 1 417 ? 26.216 5.955 -8.447 1.00 96.25 417 LYS A C 1
ATOM 3121 O O . LYS A 1 417 ? 25.446 5.481 -9.273 1.00 96.25 417 LYS A O 1
ATOM 3126 N N . LEU A 1 418 ? 25.815 6.707 -7.423 1.00 93.62 418 LEU A N 1
ATOM 3127 C CA . LEU A 1 418 ? 24.413 7.030 -7.182 1.00 93.62 418 LEU A CA 1
ATOM 3128 C C . LEU A 1 418 ? 23.780 7.715 -8.404 1.00 93.62 418 LEU A C 1
ATOM 3130 O O . LEU A 1 418 ? 22.749 7.264 -8.894 1.00 93.62 418 LEU A O 1
ATOM 3134 N N . ALA A 1 419 ? 24.422 8.761 -8.931 1.00 93.75 419 ALA A N 1
ATOM 3135 C CA . ALA A 1 419 ? 23.947 9.475 -10.116 1.00 93.75 419 ALA A CA 1
ATOM 3136 C C . ALA A 1 419 ? 23.917 8.587 -11.371 1.00 93.75 419 ALA A C 1
ATOM 3138 O O . ALA A 1 419 ? 22.957 8.628 -12.140 1.00 93.75 419 ALA A O 1
ATOM 3139 N N . PHE A 1 420 ? 24.943 7.755 -11.566 1.00 95.94 420 PHE A N 1
ATOM 3140 C CA . PHE A 1 420 ? 24.985 6.793 -12.664 1.00 95.94 420 PHE A CA 1
ATOM 3141 C C . PHE A 1 420 ? 23.817 5.813 -12.597 1.00 95.94 420 PHE A C 1
ATOM 3143 O O . PHE A 1 420 ? 23.123 5.639 -13.597 1.00 95.94 420 PHE A O 1
ATOM 3150 N N . ASP A 1 421 ? 23.561 5.216 -11.433 1.00 95.44 421 ASP A N 1
ATOM 3151 C CA . ASP A 1 421 ? 22.488 4.237 -11.265 1.00 95.44 421 ASP A CA 1
ATOM 3152 C C . ASP A 1 421 ? 21.105 4.866 -11.478 1.00 95.44 421 ASP A C 1
ATOM 3154 O O . ASP A 1 421 ? 20.259 4.244 -12.120 1.00 95.44 421 ASP A O 1
ATOM 3158 N N . TYR A 1 422 ? 20.883 6.113 -11.045 1.00 93.19 422 TYR A N 1
ATOM 3159 C CA . TYR A 1 422 ? 19.650 6.850 -11.361 1.00 93.19 422 TYR A CA 1
ATOM 3160 C C . TYR A 1 422 ? 19.437 7.010 -12.866 1.00 93.19 422 TYR A C 1
ATOM 3162 O O . TYR A 1 422 ? 18.336 6.811 -13.371 1.00 93.19 422 TYR A O 1
ATOM 3170 N N . LEU A 1 423 ? 20.494 7.348 -13.602 1.00 93.31 423 LEU A N 1
ATOM 3171 C CA . LEU A 1 423 ? 20.402 7.576 -15.041 1.00 93.31 423 LEU A CA 1
ATOM 3172 C C . LEU A 1 423 ? 20.310 6.275 -15.849 1.00 93.31 423 LEU A C 1
ATOM 3174 O O . LEU A 1 423 ? 19.787 6.296 -16.964 1.00 93.31 423 LEU A O 1
ATOM 3178 N N . ARG A 1 424 ? 20.817 5.155 -15.311 1.00 95.25 424 ARG A N 1
ATOM 3179 C CA . ARG A 1 424 ? 20.863 3.834 -15.966 1.00 95.25 424 ARG A CA 1
ATOM 3180 C C . ARG A 1 424 ? 19.721 2.896 -15.609 1.00 95.25 424 ARG A C 1
ATOM 3182 O O . ARG A 1 424 ? 19.565 1.894 -16.313 1.00 95.25 424 ARG A O 1
ATOM 3189 N N . THR A 1 425 ? 18.972 3.171 -14.550 1.00 94.44 425 THR A N 1
ATOM 3190 C CA . THR A 1 425 ? 17.857 2.311 -14.153 1.00 94.44 425 THR A CA 1
ATOM 3191 C C . THR A 1 425 ? 16.660 2.527 -15.071 1.00 94.44 425 THR A C 1
ATOM 3193 O O . THR A 1 425 ? 16.352 3.655 -15.443 1.00 94.44 425 THR A O 1
ATOM 3196 N N . ASP A 1 426 ? 16.011 1.425 -15.453 1.00 94.88 426 ASP A N 1
ATOM 3197 C CA . ASP A 1 426 ? 14.740 1.418 -16.180 1.00 94.88 426 ASP A CA 1
ATOM 3198 C C . ASP A 1 426 ? 13.704 2.298 -15.470 1.00 94.88 426 ASP A C 1
ATOM 3200 O O . ASP A 1 426 ? 13.486 2.161 -14.265 1.00 94.88 426 ASP A O 1
ATOM 3204 N N . GLN A 1 427 ? 13.061 3.202 -16.206 1.00 93.94 427 GLN A N 1
ATOM 3205 C CA . GLN A 1 427 ? 12.158 4.185 -15.617 1.00 93.94 427 GLN A CA 1
ATOM 3206 C C . GLN A 1 427 ? 10.959 3.542 -14.916 1.00 93.94 427 GLN A C 1
ATOM 3208 O O . GLN A 1 427 ? 10.503 4.105 -13.930 1.00 93.94 427 GLN A O 1
ATOM 3213 N N . THR A 1 428 ? 10.481 2.361 -15.325 1.00 94.50 428 THR A N 1
ATOM 3214 C CA . THR A 1 428 ? 9.403 1.669 -14.587 1.00 94.50 428 THR A CA 1
ATOM 3215 C C . THR A 1 428 ? 9.868 1.063 -13.268 1.00 94.50 428 THR A C 1
ATOM 3217 O O . THR A 1 428 ? 9.067 0.879 -12.360 1.00 94.50 428 THR A O 1
ATOM 3220 N N . ARG A 1 429 ? 11.170 0.805 -13.115 1.00 95.12 429 ARG A N 1
ATOM 3221 C CA . ARG A 1 429 ? 11.764 0.394 -11.837 1.00 95.12 429 ARG A CA 1
ATOM 3222 C C . ARG A 1 429 ? 12.059 1.605 -10.955 1.00 95.12 429 ARG A C 1
ATOM 3224 O O . ARG A 1 429 ? 12.014 1.494 -9.737 1.00 95.12 429 ARG A O 1
ATOM 3231 N N . LEU A 1 430 ? 12.367 2.757 -11.545 1.00 92.38 430 LEU A N 1
ATOM 3232 C CA . LEU A 1 430 ? 12.765 3.951 -10.800 1.00 92.38 430 LEU A CA 1
ATOM 3233 C C . LEU A 1 430 ? 11.582 4.853 -10.410 1.00 92.38 430 LEU A C 1
ATOM 3235 O O . LEU A 1 430 ? 11.540 5.326 -9.276 1.00 92.38 430 LEU A O 1
ATOM 3239 N N . MET A 1 431 ? 10.653 5.099 -11.336 1.00 91.75 431 MET A N 1
ATOM 3240 C CA . MET A 1 431 ? 9.617 6.132 -11.248 1.00 91.75 431 MET A CA 1
ATOM 3241 C C . MET A 1 431 ? 8.227 5.500 -11.038 1.00 91.75 431 MET A C 1
ATOM 3243 O O . MET A 1 431 ? 7.700 4.880 -11.967 1.00 91.75 431 MET A O 1
ATOM 3247 N N . PRO A 1 432 ? 7.579 5.695 -9.874 1.00 92.19 432 PRO A N 1
ATOM 3248 C CA . PRO A 1 432 ? 6.233 5.187 -9.590 1.00 92.19 432 PRO A CA 1
ATOM 3249 C C . PRO A 1 432 ? 5.171 5.484 -10.656 1.00 92.19 432 PRO A C 1
ATOM 3251 O O . PRO A 1 432 ? 4.392 4.599 -10.999 1.00 92.19 432 PRO A O 1
ATOM 3254 N N . ALA A 1 433 ? 5.144 6.697 -11.218 1.00 90.62 433 ALA A N 1
ATOM 3255 C CA . ALA A 1 433 ? 4.189 7.026 -12.279 1.00 90.62 433 ALA A CA 1
ATOM 3256 C C . ALA A 1 433 ? 4.441 6.230 -13.565 1.00 90.62 433 ALA A C 1
ATOM 3258 O O . ALA A 1 433 ? 3.494 5.718 -14.153 1.00 90.62 433 ALA A O 1
ATOM 3259 N N . ALA A 1 434 ? 5.703 6.058 -13.974 1.00 92.62 434 ALA A N 1
ATOM 3260 C CA . ALA A 1 434 ? 6.029 5.237 -15.139 1.00 92.62 434 ALA A CA 1
ATOM 3261 C C . ALA A 1 434 ? 5.627 3.772 -14.919 1.00 92.62 434 ALA A C 1
ATOM 3263 O O . ALA A 1 434 ? 5.092 3.147 -15.830 1.00 92.62 434 ALA A O 1
ATOM 3264 N N . ALA A 1 435 ? 5.827 3.246 -13.705 1.00 94.56 435 ALA A N 1
ATOM 3265 C CA . ALA A 1 435 ? 5.375 1.906 -13.336 1.00 94.56 435 ALA A CA 1
ATOM 3266 C C . ALA A 1 435 ? 3.854 1.748 -13.502 1.00 94.56 435 ALA A C 1
ATOM 3268 O O . ALA A 1 435 ? 3.403 0.771 -14.097 1.00 94.56 435 ALA A O 1
ATOM 3269 N N . LEU A 1 436 ? 3.062 2.717 -13.023 1.00 94.38 436 LEU A N 1
ATOM 3270 C CA . LEU A 1 436 ? 1.603 2.677 -13.148 1.00 94.38 436 LEU A CA 1
ATOM 3271 C C . LEU A 1 436 ? 1.133 2.811 -14.600 1.00 94.38 436 LEU A C 1
ATOM 3273 O O . LEU A 1 436 ? 0.232 2.086 -15.008 1.00 94.38 436 LEU A O 1
ATOM 3277 N N . GLU A 1 437 ? 1.737 3.714 -15.375 1.00 93.81 437 GLU A N 1
ATOM 3278 C CA . GLU A 1 437 ? 1.409 3.925 -16.791 1.00 93.81 437 GLU A CA 1
ATOM 3279 C C . GLU A 1 437 ? 1.609 2.645 -17.619 1.00 93.81 437 GLU A C 1
ATOM 3281 O O . GLU A 1 437 ? 0.701 2.243 -18.349 1.00 93.81 437 GLU A O 1
ATOM 3286 N N . GLU A 1 438 ? 2.763 1.980 -17.482 1.00 95.50 438 GLU A N 1
ATOM 3287 C CA . GLU A 1 438 ? 3.051 0.742 -18.221 1.00 95.50 438 GLU A CA 1
ATOM 3288 C C . GLU A 1 438 ? 2.210 -0.439 -17.716 1.00 95.50 438 GLU A C 1
ATOM 3290 O O . GLU A 1 438 ? 1.702 -1.233 -18.511 1.00 95.50 438 GLU A O 1
ATOM 3295 N N . ALA A 1 439 ? 1.995 -0.545 -16.401 1.00 95.25 439 ALA A N 1
ATOM 3296 C CA . ALA A 1 439 ? 1.149 -1.596 -15.844 1.00 95.25 439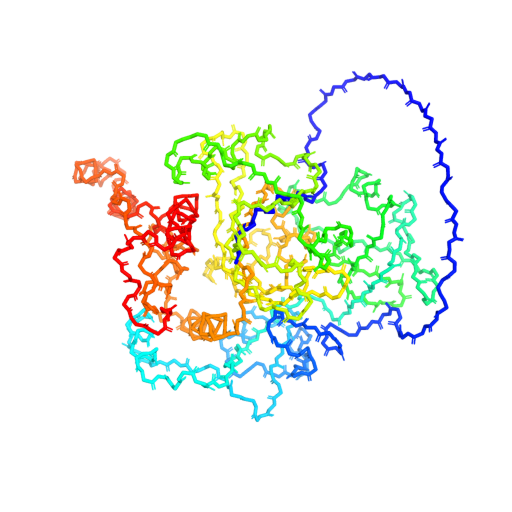 ALA A CA 1
ATOM 3297 C C . ALA A 1 439 ? -0.323 -1.432 -16.262 1.00 95.25 439 ALA A C 1
ATOM 3299 O O . ALA A 1 439 ? -0.985 -2.422 -16.571 1.00 95.25 439 ALA A O 1
ATOM 3300 N N . PHE A 1 440 ? -0.833 -0.197 -16.341 1.00 94.50 440 PHE A N 1
ATOM 3301 C CA . PHE A 1 440 ? -2.166 0.081 -16.874 1.00 94.50 440 PHE A CA 1
ATOM 3302 C C . PHE A 1 440 ? -2.287 -0.334 -18.341 1.00 94.50 440 PHE A C 1
ATOM 3304 O O . PHE A 1 440 ? -3.235 -1.034 -18.698 1.00 94.50 440 PHE A O 1
ATOM 3311 N N . ALA A 1 441 ? -1.330 0.068 -19.182 1.00 93.75 441 ALA A N 1
ATOM 3312 C CA . ALA A 1 441 ? -1.336 -0.288 -20.596 1.00 93.75 441 ALA A CA 1
ATOM 3313 C C . ALA A 1 441 ? -1.308 -1.810 -20.800 1.00 93.75 441 ALA A C 1
ATOM 3315 O O . ALA A 1 441 ? -2.094 -2.339 -21.587 1.00 93.75 441 ALA A O 1
ATOM 3316 N N . SER A 1 442 ? -0.473 -2.511 -20.029 1.00 93.06 442 SER A N 1
ATOM 3317 C CA . SER A 1 442 ? -0.400 -3.974 -20.022 1.00 93.06 442 SER A CA 1
ATOM 3318 C C . SER A 1 442 ? -1.729 -4.616 -19.585 1.00 93.06 442 SER A C 1
ATOM 3320 O O . SER A 1 442 ? -2.268 -5.460 -20.303 1.00 93.06 442 SER A O 1
ATOM 3322 N N . LEU A 1 443 ? -2.337 -4.163 -18.478 1.00 92.31 443 LEU A N 1
ATOM 3323 C CA . LEU A 1 443 ? -3.647 -4.659 -18.024 1.00 92.31 443 LEU A CA 1
ATOM 3324 C C . LEU A 1 443 ? -4.750 -4.430 -19.057 1.00 92.31 443 LEU A C 1
ATOM 3326 O O . LEU A 1 443 ? -5.575 -5.315 -19.281 1.00 92.31 443 LEU A O 1
ATOM 3330 N N . LEU A 1 444 ? -4.791 -3.248 -19.675 1.00 91.94 444 LEU A N 1
ATOM 3331 C CA . LEU A 1 444 ? -5.814 -2.914 -20.660 1.00 91.94 444 LEU A CA 1
ATOM 3332 C C . LEU A 1 444 ? -5.676 -3.765 -21.927 1.00 91.94 444 LEU A C 1
ATOM 3334 O O . LEU A 1 444 ? -6.694 -4.201 -22.471 1.00 91.94 444 LEU A O 1
ATOM 3338 N N . ALA A 1 445 ? -4.445 -4.040 -22.369 1.00 89.56 445 ALA A N 1
ATOM 3339 C CA . ALA A 1 445 ? -4.177 -4.941 -23.488 1.00 89.56 445 ALA A CA 1
ATOM 3340 C C . ALA A 1 445 ? -4.677 -6.363 -23.189 1.00 89.56 445 ALA A C 1
ATOM 3342 O O . ALA A 1 445 ? -5.435 -6.920 -23.987 1.00 89.56 445 ALA A O 1
ATOM 3343 N N . LEU A 1 446 ? -4.350 -6.896 -22.002 1.00 86.62 446 LEU A N 1
ATOM 3344 C CA . LEU A 1 446 ? -4.824 -8.207 -21.539 1.00 86.62 446 LEU A CA 1
ATOM 3345 C C . LEU A 1 446 ? -6.350 -8.278 -21.483 1.00 86.62 446 LEU A C 1
ATOM 3347 O O . LEU A 1 446 ? -6.960 -9.219 -21.986 1.00 86.62 446 LEU A O 1
ATOM 3351 N N . ALA A 1 447 ? -6.977 -7.255 -20.908 1.00 86.50 447 ALA A N 1
ATOM 3352 C CA . ALA A 1 447 ? -8.424 -7.178 -20.773 1.00 86.50 447 ALA A CA 1
ATOM 3353 C C . ALA A 1 447 ? -9.143 -7.099 -22.131 1.00 86.50 447 ALA A C 1
ATOM 3355 O O . ALA A 1 447 ? -10.215 -7.682 -22.300 1.00 86.50 447 ALA A O 1
ATOM 3356 N N . SER A 1 448 ? -8.549 -6.403 -23.102 1.00 84.81 448 SER A N 1
ATOM 3357 C CA . SER A 1 448 ? -9.145 -6.165 -24.421 1.00 84.81 448 SER A CA 1
ATOM 3358 C C . SER A 1 448 ? -8.882 -7.289 -25.428 1.00 84.81 448 SER A C 1
ATOM 3360 O O . SER A 1 448 ? -9.362 -7.205 -26.556 1.00 84.81 448 SER A O 1
ATOM 3362 N N . GLY A 1 449 ? -8.117 -8.323 -25.058 1.00 74.00 449 GLY A N 1
ATOM 3363 C CA . GLY A 1 449 ? -7.732 -9.403 -25.972 1.00 74.00 449 GLY A CA 1
ATOM 3364 C C . GLY A 1 449 ? -6.856 -8.936 -27.141 1.00 74.00 449 GLY A C 1
ATOM 3365 O O . GLY A 1 449 ? -6.723 -9.656 -28.130 1.00 74.00 449 GLY A O 1
ATOM 3366 N N . ALA A 1 450 ? -6.273 -7.735 -27.050 1.00 64.31 450 ALA A N 1
ATOM 3367 C CA . ALA A 1 450 ? -5.241 -7.297 -27.981 1.00 64.31 450 ALA A CA 1
ATOM 3368 C C . ALA A 1 450 ? -4.014 -8.183 -27.744 1.00 64.31 450 ALA A C 1
ATOM 3370 O O . ALA A 1 450 ? -3.719 -8.418 -26.575 1.00 64.31 450 ALA A O 1
ATOM 3371 N N . PRO A 1 451 ? -3.316 -8.680 -28.785 1.00 44.78 451 PRO A N 1
ATOM 3372 C CA . PRO A 1 451 ? -2.173 -9.564 -28.598 1.00 44.78 451 PRO A CA 1
ATOM 3373 C C . PRO A 1 451 ? -1.129 -8.841 -27.741 1.00 44.78 451 PRO A C 1
ATOM 3375 O O . PRO A 1 451 ? -0.494 -7.901 -28.228 1.00 44.78 451 PRO A O 1
ATOM 3378 N N . PRO A 1 452 ? -0.946 -9.226 -26.469 1.00 47.78 452 PRO A N 1
ATOM 3379 C CA . PRO A 1 452 ? 0.215 -8.795 -25.723 1.00 47.78 452 PRO A CA 1
ATOM 3380 C C . PRO A 1 452 ? 1.385 -9.668 -26.225 1.00 47.78 452 PRO A C 1
ATOM 3382 O O . PRO A 1 452 ? 1.163 -10.680 -26.898 1.00 47.78 452 PRO A O 1
ATOM 3385 N N . GLN A 1 453 ? 2.638 -9.370 -25.876 1.00 46.34 453 GLN A N 1
ATOM 3386 C CA . GLN A 1 453 ? 3.462 -10.529 -25.522 1.00 46.34 453 GLN A CA 1
ATOM 3387 C C . GLN A 1 453 ? 2.755 -11.106 -24.293 1.00 46.34 453 GLN A C 1
ATOM 3389 O O . GLN A 1 453 ? 2.701 -10.397 -23.286 1.00 46.34 453 GLN A O 1
ATOM 3394 N N . PRO A 1 454 ? 2.034 -12.241 -24.404 1.00 41.41 454 PRO A N 1
ATOM 3395 C CA . PRO A 1 454 ? 1.211 -12.720 -23.302 1.00 41.41 454 PRO A CA 1
ATOM 3396 C C . PRO A 1 454 ? 2.090 -12.828 -22.052 1.00 41.41 454 PRO A C 1
ATOM 3398 O O . PRO A 1 454 ? 3.269 -13.151 -22.201 1.00 41.41 454 PRO A O 1
ATOM 3401 N N . PRO A 1 455 ? 1.571 -12.562 -20.840 1.00 46.12 455 PRO A N 1
ATOM 3402 C CA . PRO A 1 455 ? 2.277 -12.948 -19.631 1.00 46.12 455 PRO A CA 1
ATOM 3403 C C . PRO A 1 455 ? 2.672 -14.418 -19.789 1.00 46.12 455 PRO A C 1
ATOM 3405 O O . PRO A 1 455 ? 1.816 -15.284 -19.961 1.00 46.12 455 PRO A O 1
ATOM 3408 N N . GLU A 1 456 ? 3.967 -14.704 -19.840 1.00 39.84 456 GLU A N 1
ATOM 3409 C CA . GLU A 1 456 ? 4.453 -16.075 -19.830 1.00 39.84 456 GLU A CA 1
ATOM 3410 C C . GLU A 1 456 ? 4.478 -16.525 -18.366 1.00 39.84 456 GLU A C 1
ATOM 3412 O O . GLU A 1 456 ? 5.073 -15.866 -17.519 1.00 39.84 456 GLU A O 1
ATOM 3417 N N . GLY A 1 457 ? 3.809 -17.631 -18.031 1.00 47.12 457 GLY A N 1
ATOM 3418 C CA . GLY A 1 457 ? 3.801 -18.178 -16.669 1.00 47.12 457 GLY A CA 1
ATOM 3419 C C . GLY A 1 457 ? 2.435 -18.147 -15.977 1.00 47.12 457 GLY A C 1
ATOM 3420 O O . GLY A 1 457 ? 1.387 -18.097 -16.614 1.00 47.12 457 GLY A O 1
ATOM 3421 N N . LYS A 1 458 ? 2.420 -18.262 -14.642 1.00 45.94 458 LYS A N 1
ATOM 3422 C CA . LYS A 1 458 ? 1.201 -18.586 -13.863 1.00 45.94 458 LYS A CA 1
ATOM 3423 C C . LYS A 1 458 ? 0.225 -17.424 -13.659 1.00 45.94 458 LYS A C 1
ATOM 3425 O O . LYS A 1 458 ? -0.885 -17.651 -13.167 1.00 45.94 458 LYS A O 1
ATOM 3430 N N . LEU A 1 459 ? 0.613 -16.199 -14.015 1.00 42.06 459 LEU A N 1
ATOM 3431 C CA . LEU A 1 459 ? -0.271 -15.030 -13.969 1.00 42.06 459 LEU A CA 1
ATOM 3432 C C . LEU A 1 459 ? -1.197 -14.896 -15.192 1.00 42.06 459 LEU A C 1
ATOM 3434 O O . LEU A 1 459 ? -2.119 -14.087 -15.122 1.00 42.06 459 LEU A O 1
ATOM 3438 N N . ALA A 1 460 ? -0.977 -15.683 -16.253 1.00 43.41 460 ALA A N 1
ATOM 3439 C CA . ALA A 1 460 ? -1.769 -15.668 -17.487 1.00 43.41 460 ALA A CA 1
ATOM 3440 C C . ALA A 1 460 ? -3.179 -16.254 -17.353 1.00 43.41 460 ALA A C 1
ATOM 3442 O O . ALA A 1 460 ? -3.326 -17.324 -16.708 1.00 43.41 460 ALA A O 1
#

pLDDT: mean 85.5, std 19.26, range [22.81, 98.56]

Radius of gyration: 22.21 Å; chains: 1; bounding box: 70×62×59 Å

Secondary structure (DSSP, 8-state):
-EEEEEE--S----------------PPPPPP----S-SEEETTSSSEETTEEGGGEEEEETTEESPPS-HHHHHHTTTSEEEEEPTTS-B----TTS-HHHHHHHHHHHS-TTPPPPBPS-EE-SSSEEEEEEEE-TTSSEEEETTEEEEEEEPPPPTT-SS---HHHHHHHHTS-EEEEEEEETTEEEEEEEEETT-B--SBPPPB-PPPSS-HHHHHHHHHHSSGGGGTTSPPEEEEEE--TT---B-TT-EEEEEEEE--SSS-TT-S-SEEEEEEEE--TT-B-TTSEEE----SSS--TT----SEEEHHHHHHBTTT-GGGTS-EEEEEEE-SSSHHHHHHHHHHHHHHHHHTTTSS--BTTTBSHHHHHHHHHHHTT-------BS-HHHHHHHHHHHHHHTT-HHHHHHHHHHHHSBHHHH-HHHHHHHHHHHHHHHHHT---S---STT-